Protein AF-A0A645BT20-F1 (afdb_monomer)

Secondary structure (DSSP, 8-state):
------PPPPP-EEEES------SSS-SS---S--S--------SPTT-EEEEEE--EETTEE-PPEEEEEEEEPPPPPPPP-TT-EEEES--GGGG-S-HHHHHHHHHHHHHHT--EEEEPTT-HHHHHHHHHTT-EEEEEEEPTT-GGGT-TTSPEEEBTTS-EEEEEE-HHHHHH-HHHHHHHHHHHHHHHTTS-TTS--EEEEE----SSS-TTSB---HHHHHHHHHHTT--TTS---HHHHHHHSHHHHHHHHHHHHHHHHHHHHHHHHHH-TT-EEEEEEE-S--TTS-HHHHTTS---HHHHHHSTTS-SEEEEE-TT--HHHHHHHHHHHHHH-SS-EEEE-B--TT-TTTS-TT-------HHHHHHHHHHHHHHT--EEEEBS-----HHHHHHHHHHHHHHHHTHHHHHTSEE-GGG---BS--TTEEEEEEEETTEEEEEEEE-SSS-EEEEETTEEEEE-TTEEEEEE-

Solvent-accessible surface area (backbone atoms only — not comparable to full-atom values): 26905 Å² total; per-residue (Å²): 138,82,83,82,80,78,78,80,81,76,73,46,36,47,34,79,64,78,85,84,83,87,81,89,86,86,82,88,89,73,92,60,87,75,87,78,90,87,81,87,70,78,63,91,69,57,61,72,43,77,44,70,52,73,50,62,58,70,60,90,91,49,70,54,72,80,44,76,41,51,31,36,30,40,69,68,62,70,70,29,71,87,46,93,82,46,47,34,26,24,42,35,55,70,69,55,67,56,95,45,69,68,61,33,53,44,52,52,48,50,35,35,23,19,34,38,43,33,34,25,38,55,101,86,32,70,64,57,39,54,52,25,63,73,68,75,34,47,65,26,36,59,42,78,28,83,45,37,24,85,81,52,43,90,82,60,58,35,17,16,36,65,89,66,49,75,40,70,77,32,29,36,56,50,45,48,80,70,36,69,66,52,41,51,41,46,47,52,40,51,52,60,56,54,68,56,50,66,91,92,52,76,46,38,34,40,35,49,80,75,64,81,64,104,39,43,41,51,53,41,46,59,33,69,64,34,46,53,53,45,33,61,73,70,68,53,60,87,86,57,84,80,50,51,65,49,37,63,72,77,37,40,65,61,47,27,54,46,44,27,51,49,45,38,52,47,38,22,50,52,37,52,51,43,29,76,76,39,77,72,43,42,33,29,35,56,40,47,59,77,70,50,78,86,57,59,68,68,59,61,53,30,46,54,59,52,50,66,58,42,56,71,35,84,66,20,56,62,28,42,34,26,49,35,32,69,43,54,61,55,57,35,55,50,43,44,40,54,36,42,71,68,47,86,47,52,39,26,44,25,36,37,59,44,80,85,44,86,77,64,45,54,95,90,56,73,70,38,57,57,48,44,55,45,46,19,49,50,51,33,42,35,34,65,39,55,32,36,30,40,34,34,29,68,43,47,77,79,37,34,56,48,42,42,19,40,19,50,11,48,44,59,36,56,78,47,39,63,38,40,75,72,28,46,81,48,49,88,81,60,72,74,44,62,75,52,92,42,44,50,73,43,28,26,38,42,97,93,39,37,39,42,37,39,39,25,58,32,94,55,68,37,56,35,35,44,94,93,51,70,48,78,32,50,44,46,31,68,48,79,44,77,105

Sequence (483 aa):
MEELKTQTPNARRYRIINPYDWRSAMMQGQPNYYTGLLLAVRSDAAPGTPGVFKFELQSGTARGETRTLPIAILPAPAPAPEIEGFEIGCFGLNNIQVCDEAARRELLKSYMDSGIRAGTLHENQGFAAKLAAAVDFNAQILVHGPDYPGAYTSKVPGITLADGREDRSHAALGLVLTDPQLRAEYKKYLHNKLNLLPADRTPVALIDIEFWGNGASSQSCFHPATVAEFRKFAHIPESEPLDSRIILSRYRKQWSDFRNDLTVRLHRMTRDLLRELRPDAELRAYDYTLALDGKAQSFVDNIPTDTLAYDRADGAIDAHLISYYNYEGTDFLDHIDADARTLTKPVYAVPYITEALPAVQMPSWSYKHPSAPEIRMEILGLAASGGKGFCFFTAIAYDGERLNAINQGVNAVAKYADFYLKGKRIDEQMKLTGMSPSMRYRLHEYNGRKLLTLFNTGKSAQTVSYPGGSIEVKPEDFVQVEL

Radius of gyration: 24.67 Å; Cα contacts (8 Å, |Δi|>4): 880; chains: 1; bounding box: 66×64×76 Å

pLDDT: mean 79.23, std 19.14, range [23.88, 98.56]

Nearest PDB structures (foldseek):
  7vkx-assembly1_A  TM=6.276E-01  e=6.415E-06  Ignavibacterium album JCM 16511
  1hl9-assembly1_B-3  TM=5.114E-01  e=1.587E-04  Thermotoga maritima MSB8
  1odu-assembly1_B-2  TM=5.023E-01  e=5.473E-04  Thermotoga maritima MSB8
  2wsp-assembly1_A  TM=5.123E-01  e=1.997E-03  Thermotoga maritima MSB8
  2aml-assembly1_B  TM=2.387E-01  e=1.446E+00  Listeria monocytogenes serotype 4b str. F2365

Mean predicted aligned error: 9.39 Å

Foldseek 3Di:
DDDDPDDDDAFWFKDFDDQDDDDPDDDDDDPDLDDDDQDRDGDPDDAQDKDKDWDWDDDPPDIHDIDITIMGTHDQAAAFDAFVLAAAEAEDPVSLVPPDPVSSLSVVVSCRRLRHQEYEDDPPVLVVLVSSVVVVRHYAYEDEFLQQCVQFHQPAWAKQAQVRDGDSRTGLLLCCLPPPVNLVSSLVSLLVRCVSHDLPDAYEYEYEDWPDDPAQLLRIRPDVSLVVQLCVQVVPDPPDDDGSVCCVPPVSPSSLVSLLVSLLSRLLSSQVSNCVNPVRYFYEYEAEFPPPPPPPVVVSSRTSGDVVCNQPDPRRGQEYAYEPFQDFFVRLLVRLLRCLVPGPHAYEYEYEADPNPPPSPPVPDRGDHYDLLGLLVSLLSNLLSQHRYYHYPPPPDDGPSNSNSSSNSSNVCVVPVCQSHVWDWDVVVWDKPQDDPSKDWIWTDDPNKIKIKIAGCAQAWTWMDTVPGIDIAGHSGMDIDID

Organism: NCBI:txid1076179

Structure (mmCIF, N/CA/C/O backbone):
data_AF-A0A645BT20-F1
#
_entry.id   AF-A0A645BT20-F1
#
loop_
_atom_site.group_PDB
_atom_site.id
_atom_site.type_symbol
_atom_site.label_atom_id
_atom_site.label_alt_id
_atom_site.label_comp_id
_atom_site.label_asym_id
_atom_site.label_entity_id
_atom_site.label_seq_id
_atom_site.pdbx_PDB_ins_code
_atom_site.Cartn_x
_atom_site.Cartn_y
_atom_site.Cartn_z
_atom_site.occupancy
_atom_site.B_iso_or_equiv
_atom_site.auth_seq_id
_atom_site.auth_comp_id
_atom_site.auth_asym_id
_atom_site.auth_atom_id
_atom_site.pdbx_PDB_model_num
ATOM 1 N N . MET A 1 1 ? -8.502 -40.393 39.176 1.00 35.53 1 MET A N 1
ATOM 2 C CA . MET A 1 1 ? -7.514 -39.597 38.425 1.00 35.53 1 MET A CA 1
ATOM 3 C C . MET A 1 1 ? -8.301 -38.646 37.553 1.00 35.53 1 MET A C 1
ATOM 5 O O . MET A 1 1 ? -8.839 -39.072 36.543 1.00 35.53 1 MET A O 1
ATOM 9 N N . GLU A 1 2 ? -8.480 -37.420 38.031 1.00 26.06 2 GLU A N 1
ATOM 10 C CA . GLU A 1 2 ? -9.062 -36.318 37.263 1.00 26.06 2 GLU A CA 1
ATOM 11 C C . GLU A 1 2 ? -7.955 -35.699 36.406 1.00 26.06 2 GLU A C 1
ATOM 13 O O . GLU A 1 2 ? -6.890 -35.354 36.921 1.00 26.06 2 GLU A O 1
ATOM 18 N N . GLU A 1 3 ? -8.190 -35.602 35.098 1.00 25.42 3 GLU A N 1
ATOM 19 C CA . GLU A 1 3 ? -7.315 -34.895 34.165 1.00 25.42 3 GLU A CA 1
ATOM 20 C C . GLU A 1 3 ? -7.335 -33.393 34.469 1.00 25.42 3 GLU A C 1
ATOM 22 O O . GLU A 1 3 ? -8.318 -32.688 34.229 1.00 25.42 3 GLU A O 1
ATOM 27 N N . LEU A 1 4 ? -6.210 -32.893 34.980 1.00 25.16 4 LEU A N 1
ATOM 28 C CA . LEU A 1 4 ? -5.901 -31.470 35.043 1.00 25.16 4 LEU A CA 1
ATOM 29 C C . LEU A 1 4 ? -5.796 -30.921 33.614 1.00 25.16 4 LEU A C 1
ATOM 31 O O . LEU A 1 4 ? -4.762 -31.041 32.958 1.00 25.16 4 LEU A O 1
ATOM 35 N N . LYS A 1 5 ? -6.874 -30.285 33.140 1.00 28.12 5 LYS A N 1
ATOM 36 C CA . LYS A 1 5 ? -6.838 -29.380 31.986 1.00 28.12 5 LYS A CA 1
ATOM 37 C C . LYS A 1 5 ? -5.874 -28.237 32.301 1.00 28.12 5 LYS A C 1
ATOM 39 O O . LYS A 1 5 ? -6.207 -27.320 33.051 1.00 28.12 5 LYS A O 1
ATOM 44 N N . THR A 1 6 ? -4.676 -28.287 31.735 1.00 30.06 6 THR A N 1
ATOM 45 C CA . THR A 1 6 ? -3.721 -27.182 31.764 1.00 30.06 6 THR A CA 1
ATOM 46 C C . THR A 1 6 ? -4.283 -26.024 30.940 1.00 30.06 6 THR A C 1
ATOM 48 O O . THR A 1 6 ? -4.312 -26.056 29.712 1.00 30.06 6 THR A O 1
ATOM 51 N N . GLN A 1 7 ? -4.771 -24.985 31.623 1.00 29.64 7 GLN A N 1
ATOM 52 C CA . GLN A 1 7 ? -5.048 -23.699 30.989 1.00 29.64 7 GLN A CA 1
ATOM 53 C C . GLN A 1 7 ? -3.732 -23.129 30.455 1.00 29.64 7 GLN A C 1
ATOM 55 O O . GLN A 1 7 ? -2.786 -22.897 31.207 1.00 29.64 7 GLN A O 1
ATOM 60 N N . THR A 1 8 ? -3.661 -22.927 29.143 1.00 29.30 8 THR A N 1
ATOM 61 C CA . THR A 1 8 ? -2.512 -22.309 28.481 1.00 29.30 8 THR A CA 1
ATOM 62 C C . THR A 1 8 ? -2.455 -20.819 28.862 1.00 29.30 8 THR A C 1
ATOM 64 O O . THR A 1 8 ? -3.451 -20.121 28.666 1.00 29.30 8 THR A O 1
ATOM 67 N N . PRO A 1 9 ? -1.348 -20.288 29.418 1.00 31.20 9 PRO A N 1
ATOM 68 C CA . PRO A 1 9 ? -1.284 -18.881 29.812 1.00 31.20 9 PRO A CA 1
ATOM 69 C C . PRO A 1 9 ? -1.104 -17.972 28.584 1.00 31.20 9 PRO A C 1
ATOM 71 O O . PRO A 1 9 ? -0.200 -18.190 27.785 1.00 31.20 9 PRO A O 1
ATOM 74 N N . ASN A 1 10 ? -1.926 -16.929 28.449 1.00 32.09 10 ASN A N 1
ATOM 75 C CA . ASN A 1 10 ? -1.892 -15.981 27.325 1.00 32.09 10 ASN A CA 1
ATOM 76 C C . ASN A 1 10 ? -0.586 -15.158 27.261 1.00 32.09 10 ASN A C 1
ATOM 78 O O . ASN A 1 10 ? -0.151 -14.610 28.277 1.00 32.09 10 ASN A O 1
ATOM 82 N N . ALA A 1 11 ? -0.022 -14.979 26.061 1.00 30.00 11 ALA A N 1
ATOM 83 C CA . ALA A 1 11 ? 1.003 -13.968 25.774 1.00 30.00 11 ALA A CA 1
ATOM 84 C C . ALA A 1 11 ? 0.486 -12.547 26.066 1.00 30.00 11 ALA A C 1
ATOM 86 O O . ALA A 1 11 ? -0.670 -12.232 25.774 1.00 30.00 11 ALA A O 1
ATOM 87 N N . ARG A 1 12 ? 1.338 -11.669 26.612 1.00 33.94 12 ARG A N 1
ATOM 88 C CA . ARG A 1 12 ? 1.002 -10.263 26.919 1.00 33.94 12 ARG A CA 1
ATOM 89 C C . ARG A 1 12 ? 1.917 -9.305 26.162 1.00 33.94 12 ARG A C 1
ATOM 91 O O . ARG A 1 12 ? 3.040 -9.656 25.818 1.00 33.94 12 ARG A O 1
ATOM 98 N N . ARG A 1 13 ? 1.424 -8.093 25.896 1.00 38.41 13 ARG A N 1
ATOM 99 C CA . ARG A 1 13 ? 2.104 -7.071 25.082 1.00 38.41 13 ARG A CA 1
ATOM 100 C C . ARG A 1 13 ? 2.602 -5.929 25.958 1.00 38.41 13 ARG A C 1
ATOM 102 O O . ARG A 1 13 ? 1.948 -5.563 26.934 1.00 38.41 13 ARG A O 1
ATOM 109 N N . TYR A 1 14 ? 3.733 -5.347 25.582 1.00 35.50 14 TYR A N 1
ATOM 110 C CA . TYR A 1 14 ? 4.400 -4.291 26.343 1.00 35.50 14 TYR A CA 1
ATOM 111 C C . TYR A 1 14 ? 4.317 -2.970 25.590 1.00 35.50 14 TYR A C 1
ATOM 113 O O . TYR A 1 14 ? 4.411 -2.949 24.363 1.00 35.50 14 TYR A O 1
ATOM 121 N N . ARG A 1 15 ? 4.169 -1.873 26.332 1.00 35.09 15 ARG A N 1
ATOM 122 C CA . ARG A 1 15 ? 4.426 -0.508 25.860 1.00 35.09 15 ARG A CA 1
ATOM 123 C C . ARG A 1 15 ? 5.800 -0.074 26.363 1.00 35.09 15 ARG A C 1
ATOM 125 O O . ARG A 1 15 ? 6.046 -0.156 27.569 1.00 35.09 15 ARG A O 1
ATOM 132 N N . ILE A 1 16 ? 6.672 0.381 25.463 1.00 39.53 16 ILE A N 1
ATOM 133 C CA . ILE A 1 16 ? 7.954 0.996 25.829 1.00 39.53 16 ILE A CA 1
ATOM 134 C C . ILE A 1 16 ? 7.687 2.477 26.063 1.00 39.53 16 ILE A C 1
ATOM 136 O O . ILE A 1 16 ? 7.296 3.195 25.148 1.00 39.53 16 ILE A O 1
ATOM 140 N N . ILE A 1 17 ? 7.872 2.934 27.295 1.00 32.06 17 ILE A N 1
ATOM 141 C CA . ILE A 1 17 ? 7.726 4.346 27.630 1.00 32.06 17 ILE A CA 1
ATOM 142 C C . ILE A 1 17 ? 9.134 4.941 27.520 1.00 32.06 17 ILE A C 1
ATOM 144 O O . ILE A 1 17 ? 9.952 4.694 28.399 1.00 32.06 17 ILE A O 1
ATOM 148 N N . ASN A 1 18 ? 9.401 5.703 26.446 1.00 28.48 18 ASN A N 1
ATOM 149 C CA . ASN A 1 18 ? 10.644 6.456 26.168 1.00 28.48 18 ASN A CA 1
ATOM 150 C C . ASN A 1 18 ? 11.765 5.689 25.397 1.00 28.48 18 ASN A C 1
ATOM 152 O O . ASN A 1 18 ? 12.646 5.098 26.020 1.00 28.48 18 ASN A O 1
ATOM 156 N N . PRO A 1 19 ? 11.779 5.703 24.044 1.00 32.41 19 PRO A N 1
ATOM 157 C CA . PRO A 1 19 ? 12.729 4.941 23.217 1.00 32.41 19 PRO A CA 1
ATOM 158 C C . PRO A 1 19 ? 14.083 5.637 22.947 1.00 32.41 19 PRO A C 1
ATOM 160 O O . PRO A 1 19 ? 14.831 5.187 22.076 1.00 32.41 19 PRO A O 1
ATOM 163 N N . TYR A 1 20 ? 14.422 6.734 23.635 1.00 23.88 20 TYR A N 1
ATOM 164 C CA . TYR A 1 20 ? 15.639 7.485 23.315 1.00 23.88 20 TYR A CA 1
ATOM 165 C C . TYR A 1 20 ? 16.939 6.695 23.587 1.00 23.88 20 TYR A C 1
ATOM 167 O O . TYR A 1 20 ? 17.203 6.223 24.690 1.00 23.88 20 TYR A O 1
ATOM 175 N N . ASP A 1 21 ? 17.766 6.664 22.537 1.00 30.03 21 ASP A N 1
ATOM 176 C CA . ASP A 1 21 ? 19.231 6.548 22.531 1.00 30.03 21 ASP A CA 1
ATOM 177 C C . ASP A 1 21 ? 19.885 5.155 22.662 1.00 30.03 21 ASP A C 1
ATOM 179 O O . ASP A 1 21 ? 20.651 4.845 23.576 1.00 30.03 21 ASP A O 1
ATOM 183 N N . TRP A 1 22 ? 19.649 4.304 21.660 1.00 30.95 22 TRP A N 1
ATOM 184 C CA . TRP A 1 22 ? 20.473 3.120 21.397 1.00 30.95 22 TRP A CA 1
ATOM 185 C C . TRP A 1 22 ? 21.178 3.265 20.055 1.00 30.95 22 TRP A C 1
ATOM 187 O O . TRP A 1 22 ? 20.619 2.860 19.032 1.00 30.95 22 TRP A O 1
ATOM 197 N N . ARG A 1 23 ? 22.382 3.859 20.012 1.00 33.03 23 ARG A N 1
ATOM 198 C CA . ARG A 1 23 ? 23.143 3.849 18.750 1.00 33.03 23 ARG A CA 1
ATOM 199 C C . ARG A 1 23 ? 24.652 4.050 18.748 1.00 33.03 23 ARG A C 1
ATOM 201 O O . ARG A 1 23 ? 25.230 4.161 17.671 1.00 33.03 23 ARG A O 1
ATOM 208 N N . SER A 1 24 ? 25.337 4.010 19.876 1.00 24.75 24 SER A N 1
ATOM 209 C CA . SER A 1 24 ? 26.800 3.991 19.855 1.00 24.75 24 SER A CA 1
ATOM 210 C C . SER A 1 24 ? 27.319 2.566 20.057 1.00 24.75 24 SER A C 1
ATOM 212 O O . SER A 1 24 ? 27.159 1.984 21.123 1.00 24.75 24 SER A O 1
ATOM 214 N N . ALA A 1 25 ? 27.976 2.039 19.017 1.00 25.47 25 ALA A N 1
ATOM 215 C CA . ALA A 1 25 ? 28.970 0.955 19.066 1.00 25.47 25 ALA A CA 1
ATOM 216 C C . ALA A 1 25 ? 28.598 -0.476 18.623 1.00 25.47 25 ALA A C 1
ATOM 218 O O . ALA A 1 25 ? 29.260 -1.412 19.064 1.00 25.47 25 ALA A O 1
ATOM 219 N N . MET A 1 26 ? 27.680 -0.687 17.670 1.00 26.20 26 MET A N 1
ATOM 220 C CA . MET A 1 26 ? 27.704 -1.945 16.899 1.00 26.20 26 MET A CA 1
ATOM 221 C C . MET A 1 26 ? 27.645 -1.713 15.384 1.00 26.20 26 MET A C 1
ATOM 223 O O . MET A 1 26 ? 26.579 -1.600 14.796 1.00 26.20 26 MET A O 1
ATOM 227 N N . MET A 1 27 ? 28.844 -1.756 14.792 1.00 29.33 27 MET A N 1
ATOM 228 C CA . MET A 1 27 ? 29.168 -2.129 13.405 1.00 29.33 27 MET A CA 1
ATOM 229 C C . MET A 1 27 ? 29.310 -1.006 12.363 1.00 29.33 27 MET A C 1
ATOM 231 O O . MET A 1 27 ? 28.349 -0.421 11.876 1.00 29.33 27 MET A O 1
ATOM 235 N N . GLN A 1 28 ? 30.562 -0.786 11.948 1.00 24.89 28 GLN A N 1
ATOM 236 C CA . GLN A 1 28 ? 30.917 -0.241 10.637 1.00 24.89 28 GLN A CA 1
ATOM 237 C C . GLN A 1 28 ? 30.846 -1.383 9.607 1.00 24.89 28 GLN A C 1
ATOM 239 O O . GLN A 1 28 ? 31.463 -2.421 9.839 1.00 24.89 28 GLN A O 1
ATOM 244 N N . GLY A 1 29 ? 30.152 -1.209 8.472 1.00 30.20 29 GLY A N 1
ATOM 245 C CA . GLY A 1 29 ? 30.448 -2.031 7.283 1.00 30.20 29 GLY A CA 1
ATOM 246 C C . GLY A 1 29 ? 29.336 -2.362 6.281 1.00 30.20 29 GLY A C 1
ATOM 247 O O . GLY A 1 29 ? 29.675 -2.708 5.155 1.00 30.20 29 GLY A O 1
ATOM 248 N N . GLN A 1 30 ? 28.046 -2.251 6.612 1.00 26.97 30 GLN A N 1
ATOM 249 C CA . GLN A 1 30 ? 26.929 -2.435 5.663 1.00 26.97 30 GLN A CA 1
ATOM 250 C C . GLN A 1 30 ? 25.682 -1.712 6.210 1.00 26.97 30 GLN A C 1
ATOM 252 O O . GLN A 1 30 ? 25.373 -1.906 7.388 1.00 26.97 30 GLN A O 1
ATOM 257 N N . PRO A 1 31 ? 24.923 -0.936 5.414 1.00 33.22 31 PRO A N 1
ATOM 258 C CA . PRO A 1 31 ? 23.613 -0.440 5.818 1.00 33.22 31 PRO A CA 1
ATOM 259 C C . PRO A 1 31 ? 22.593 -1.576 5.667 1.00 33.22 31 PRO A C 1
ATOM 261 O O . PRO A 1 31 ? 21.729 -1.548 4.798 1.00 33.22 31 PRO A O 1
ATOM 264 N N . ASN A 1 32 ? 22.702 -2.619 6.488 1.00 34.06 32 ASN A N 1
ATOM 265 C CA . ASN A 1 32 ? 21.563 -3.509 6.663 1.00 34.06 32 ASN A CA 1
ATOM 266 C C . ASN A 1 32 ? 20.505 -2.707 7.422 1.00 34.06 32 ASN A C 1
ATOM 268 O O . ASN A 1 32 ? 20.799 -2.170 8.487 1.00 34.06 32 ASN A O 1
ATOM 272 N N . TYR A 1 33 ? 19.279 -2.659 6.897 1.00 38.41 33 TYR A N 1
ATOM 273 C CA . TYR A 1 33 ? 18.118 -1.982 7.494 1.00 38.41 33 TYR A CA 1
ATOM 274 C C . TYR A 1 33 ? 17.834 -2.385 8.961 1.00 38.41 33 TYR A C 1
ATOM 276 O O . TYR A 1 33 ? 16.987 -1.781 9.614 1.00 38.41 33 TYR A O 1
ATOM 284 N N . TYR A 1 34 ? 18.538 -3.391 9.496 1.00 49.47 34 TYR A N 1
ATOM 285 C CA . TYR A 1 34 ? 18.255 -4.054 10.761 1.00 49.47 34 TYR A CA 1
ATOM 286 C C . TYR A 1 34 ? 19.540 -4.338 11.553 1.00 49.47 34 TYR A C 1
ATOM 288 O O . TYR A 1 34 ? 20.160 -5.392 11.417 1.00 49.47 34 TYR A O 1
ATOM 296 N N . THR A 1 35 ? 19.925 -3.409 12.426 1.00 42.28 35 THR A N 1
ATOM 297 C CA . THR A 1 35 ? 20.970 -3.615 13.443 1.00 42.28 35 THR A CA 1
ATOM 298 C C . THR A 1 35 ? 20.415 -3.242 14.819 1.00 42.28 35 THR A C 1
ATOM 300 O O . THR A 1 35 ? 20.632 -2.137 15.312 1.00 42.28 35 THR A O 1
ATOM 303 N N . GLY A 1 36 ? 19.638 -4.145 15.424 1.00 49.59 36 GLY A N 1
ATOM 304 C CA . GLY A 1 36 ? 19.047 -3.962 16.753 1.00 49.59 36 GLY A CA 1
ATOM 305 C C . GLY A 1 36 ? 18.632 -5.290 17.393 1.00 49.59 36 GLY A C 1
ATOM 306 O O . GLY A 1 36 ? 18.415 -6.278 16.695 1.00 49.59 36 GLY A O 1
ATOM 307 N N . LEU A 1 37 ? 18.539 -5.318 18.726 1.00 51.75 37 LEU A N 1
ATOM 308 C CA . LEU A 1 37 ? 18.038 -6.465 19.487 1.00 51.75 37 LEU A CA 1
ATOM 309 C C . LEU A 1 37 ? 16.516 -6.348 19.634 1.00 51.75 37 LEU A C 1
ATOM 311 O O . LEU A 1 37 ? 16.029 -5.415 20.268 1.00 51.75 37 LEU A O 1
ATOM 315 N N . LEU A 1 38 ? 15.770 -7.303 19.077 1.00 53.03 38 LEU A N 1
ATOM 316 C CA . LEU A 1 38 ? 14.331 -7.426 19.307 1.00 53.03 38 LEU A CA 1
ATOM 317 C C . LEU A 1 38 ? 14.079 -8.405 20.456 1.00 53.03 38 LEU A C 1
ATOM 319 O O . LEU A 1 38 ? 14.521 -9.552 20.407 1.00 53.03 38 LEU A O 1
ATOM 323 N N . LEU A 1 39 ? 13.338 -7.960 21.470 1.00 54.66 39 LEU A N 1
ATOM 324 C CA . LEU A 1 39 ? 12.964 -8.778 22.619 1.00 54.66 39 LEU A CA 1
ATOM 325 C C . LEU A 1 39 ? 11.447 -8.964 22.662 1.00 54.66 39 LEU A C 1
ATOM 327 O O . LEU A 1 39 ? 10.699 -7.991 22.723 1.00 54.66 39 LEU A O 1
ATOM 331 N N . ALA A 1 40 ? 11.007 -10.221 22.682 1.00 55.84 40 ALA A N 1
ATOM 332 C CA . ALA A 1 40 ? 9.663 -10.593 23.100 1.00 55.84 40 ALA A CA 1
ATOM 333 C C . ALA A 1 40 ? 9.749 -11.059 24.556 1.00 55.84 40 ALA A C 1
ATOM 335 O O . ALA A 1 40 ? 10.398 -12.060 24.857 1.00 55.84 40 ALA A O 1
ATOM 336 N N . VAL A 1 41 ? 9.145 -10.304 25.469 1.00 60.34 41 VAL A N 1
ATOM 337 C CA . VAL A 1 41 ? 9.098 -10.662 26.892 1.00 60.34 41 VAL A CA 1
ATOM 338 C C . VAL A 1 41 ? 7.751 -11.334 27.160 1.00 60.34 41 VAL A C 1
ATOM 340 O O . VAL A 1 41 ? 6.775 -11.056 26.473 1.00 60.34 41 VAL A O 1
ATOM 343 N N . ARG A 1 42 ? 7.681 -12.248 28.126 1.00 59.34 42 ARG A N 1
ATOM 344 C CA . ARG A 1 42 ? 6.418 -12.769 28.667 1.00 59.34 42 ARG A CA 1
ATOM 345 C C . ARG A 1 42 ? 6.340 -12.381 30.136 1.00 59.34 42 ARG A C 1
ATOM 347 O O . ARG A 1 42 ? 7.356 -12.387 30.827 1.00 59.34 42 ARG A O 1
ATOM 354 N N . SER A 1 43 ? 5.161 -11.990 30.611 1.00 63.72 43 SER A N 1
ATOM 355 C CA . SER A 1 43 ? 4.967 -11.589 32.003 1.00 63.72 43 SER A CA 1
ATOM 356 C C . SER A 1 43 ? 3.635 -12.088 32.515 1.00 63.72 43 SER A C 1
ATOM 358 O O . SER A 1 43 ? 2.604 -11.932 31.860 1.00 63.72 43 SER A O 1
ATOM 360 N N . ASP A 1 44 ? 3.672 -12.621 33.730 1.00 66.94 44 ASP A N 1
ATOM 361 C CA . ASP A 1 44 ? 2.488 -13.054 34.462 1.00 66.94 44 ASP A CA 1
ATOM 362 C C . ASP A 1 44 ? 1.806 -11.884 35.199 1.00 66.94 44 ASP A C 1
ATOM 364 O O . ASP A 1 44 ? 0.662 -12.002 35.647 1.00 66.94 44 ASP A O 1
ATOM 368 N N . ALA A 1 45 ? 2.456 -10.714 35.277 1.00 67.38 45 ALA A N 1
ATOM 369 C CA . ALA A 1 45 ? 1.953 -9.548 36.002 1.00 67.38 45 ALA A CA 1
ATOM 370 C C . ALA A 1 45 ? 0.736 -8.916 35.314 1.00 67.38 45 ALA A C 1
ATOM 372 O O . ALA A 1 45 ? 0.710 -8.770 34.090 1.00 67.38 45 ALA A O 1
ATOM 373 N N . ALA A 1 46 ? -0.286 -8.571 36.104 1.00 74.31 46 ALA A N 1
ATOM 374 C CA . ALA A 1 46 ? -1.596 -8.125 35.626 1.00 74.31 46 ALA A CA 1
ATOM 375 C C . ALA A 1 46 ? -1.510 -6.938 34.635 1.00 74.31 46 ALA A C 1
ATOM 377 O O . ALA A 1 46 ? -0.618 -6.095 34.772 1.00 74.31 46 ALA A O 1
ATOM 378 N N . PRO A 1 47 ? -2.429 -6.820 33.658 1.00 69.69 47 PRO A N 1
ATOM 379 C CA . PRO A 1 47 ? -2.525 -5.629 32.815 1.00 69.69 47 PRO A CA 1
ATOM 380 C C . PRO A 1 47 ? -2.580 -4.331 33.631 1.00 69.69 47 PRO A C 1
ATOM 382 O O . PRO A 1 47 ? -3.202 -4.281 34.688 1.00 69.69 47 PRO A O 1
ATOM 385 N N . GLY A 1 48 ? -1.920 -3.284 33.142 1.00 69.62 48 GLY A N 1
ATOM 386 C CA . GLY A 1 48 ? -1.762 -2.003 33.830 1.00 69.62 48 GLY A CA 1
ATOM 387 C C . GLY A 1 48 ? -0.670 -1.990 34.905 1.00 69.62 48 GLY A C 1
ATOM 388 O O . GLY A 1 48 ? -0.363 -0.918 35.419 1.00 69.62 48 GLY A O 1
ATOM 389 N N . THR A 1 49 ? -0.048 -3.134 35.225 1.00 74.94 49 THR A N 1
ATOM 390 C CA . THR A 1 49 ? 1.058 -3.181 36.193 1.00 74.94 49 THR A CA 1
ATOM 391 C C . THR A 1 49 ? 2.284 -2.469 35.609 1.00 74.94 49 THR A C 1
ATOM 393 O O . THR A 1 49 ? 2.788 -2.903 34.564 1.00 74.94 49 THR A O 1
ATOM 396 N N . PRO A 1 50 ? 2.784 -1.392 36.247 1.00 77.25 50 PRO A N 1
ATOM 397 C CA . PRO A 1 50 ? 4.046 -0.791 35.851 1.00 77.25 50 PRO A CA 1
ATOM 398 C C . PRO A 1 50 ? 5.187 -1.755 36.180 1.00 77.25 50 PRO A C 1
ATOM 400 O O . PRO A 1 50 ? 5.208 -2.395 37.231 1.00 77.25 50 PRO A O 1
ATOM 403 N N . GLY A 1 51 ? 6.148 -1.857 35.275 1.00 74.31 51 GLY A N 1
ATOM 404 C CA . GLY A 1 51 ? 7.325 -2.695 35.430 1.00 74.31 51 GLY A CA 1
ATOM 405 C C . GLY A 1 51 ? 8.577 -1.982 34.953 1.00 74.31 51 GLY A C 1
ATOM 406 O O . GLY A 1 51 ? 8.529 -0.907 34.357 1.00 74.31 51 GLY A O 1
ATOM 407 N N . VAL A 1 52 ? 9.719 -2.607 35.212 1.00 78.69 52 VAL A N 1
ATOM 408 C CA . VAL A 1 52 ? 11.014 -2.131 34.735 1.00 78.69 52 VAL A CA 1
ATOM 409 C C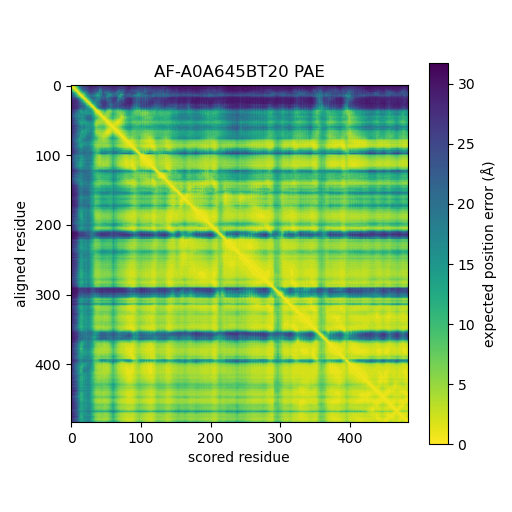 . VAL A 1 52 ? 11.774 -3.315 34.162 1.00 78.69 52 VAL A C 1
ATOM 411 O O . VAL A 1 52 ? 12.051 -4.281 34.872 1.00 78.69 52 VAL A O 1
ATOM 414 N N . PHE A 1 53 ? 12.124 -3.239 32.884 1.00 74.69 53 PHE A N 1
ATOM 415 C CA . PHE A 1 53 ? 13.055 -4.168 32.266 1.00 74.69 53 PHE A CA 1
ATOM 416 C C . PHE A 1 53 ? 14.480 -3.734 32.612 1.00 74.69 53 PHE A C 1
ATOM 418 O O . PHE A 1 53 ? 14.882 -2.615 32.294 1.00 74.69 53 PHE A O 1
ATOM 425 N N . LYS A 1 54 ? 15.231 -4.593 33.304 1.00 79.62 54 LYS A N 1
ATOM 426 C CA . LYS A 1 54 ? 16.633 -4.350 33.662 1.00 79.62 54 LYS A CA 1
ATOM 427 C C . LYS A 1 54 ? 17.531 -5.209 32.788 1.00 79.62 54 LYS A C 1
ATOM 429 O O . LYS A 1 54 ? 17.266 -6.400 32.647 1.00 79.62 54 LYS A O 1
ATOM 434 N N . PHE A 1 55 ? 18.581 -4.628 32.228 1.00 77.50 55 PHE A N 1
ATOM 435 C CA . PHE A 1 55 ? 19.514 -5.360 31.376 1.00 77.50 55 PHE A CA 1
ATOM 436 C C . PHE A 1 55 ? 20.933 -4.804 31.480 1.00 77.50 55 PHE A C 1
ATOM 438 O O . PHE A 1 55 ? 21.138 -3.642 31.820 1.00 77.50 55 PHE A O 1
ATOM 445 N N . GLU A 1 56 ? 21.906 -5.645 31.152 1.00 79.69 56 GLU A N 1
ATOM 446 C CA . GLU A 1 56 ? 23.334 -5.329 31.106 1.00 79.69 56 GLU A CA 1
ATOM 447 C C . GLU A 1 56 ? 23.901 -5.870 29.792 1.00 79.69 56 GLU A C 1
ATOM 449 O O . GLU A 1 56 ? 23.501 -6.944 29.337 1.00 79.69 56 GLU A O 1
ATOM 454 N N . LEU A 1 57 ? 24.836 -5.145 29.176 1.00 75.75 57 LEU A N 1
ATOM 455 C CA . LEU A 1 57 ? 25.610 -5.675 28.052 1.00 75.75 57 LEU A CA 1
ATOM 456 C C . LEU A 1 57 ? 26.844 -6.390 28.602 1.00 75.75 57 LEU A C 1
ATOM 458 O O . LEU A 1 57 ? 27.591 -5.810 29.388 1.00 75.75 57 LEU A O 1
ATOM 462 N N . GLN A 1 58 ? 27.076 -7.633 28.185 1.00 71.69 58 GLN A N 1
ATOM 463 C CA . GLN A 1 58 ? 28.236 -8.417 28.608 1.00 71.69 58 GLN A CA 1
ATOM 464 C C . GLN A 1 58 ? 29.079 -8.821 27.391 1.00 71.69 58 GLN A C 1
ATOM 466 O O . GLN A 1 58 ? 28.544 -9.321 26.404 1.00 71.69 58 GLN A O 1
ATOM 471 N N . SER A 1 59 ? 30.400 -8.631 27.478 1.00 72.88 59 SER A N 1
ATOM 472 C CA . SER A 1 59 ? 31.378 -9.093 26.485 1.00 72.88 59 SER A CA 1
ATOM 473 C C . SER A 1 59 ? 32.486 -9.878 27.189 1.00 72.88 59 SER A C 1
ATOM 475 O O . SER A 1 59 ? 33.283 -9.320 27.946 1.00 72.88 59 SER A O 1
ATOM 477 N N . GLY A 1 60 ? 32.504 -11.200 27.001 1.00 82.69 60 GLY A N 1
ATOM 478 C CA . GLY A 1 60 ? 33.371 -12.098 27.768 1.00 82.69 60 GLY A CA 1
ATOM 479 C C . GLY A 1 60 ? 33.080 -12.014 29.271 1.00 82.69 60 GLY A C 1
ATOM 480 O O . GLY A 1 60 ? 31.954 -12.253 29.709 1.00 82.69 60 GLY A O 1
ATOM 481 N N . THR A 1 61 ? 34.095 -11.671 30.065 1.00 86.00 61 THR A N 1
ATOM 482 C CA . THR A 1 61 ? 33.975 -11.463 31.520 1.00 86.00 61 THR A CA 1
ATOM 483 C C . THR A 1 61 ? 33.628 -10.025 31.907 1.00 86.00 61 THR A C 1
ATOM 485 O O . THR A 1 61 ? 33.279 -9.779 33.060 1.00 86.00 61 THR A O 1
ATOM 488 N N . ALA A 1 62 ? 33.699 -9.072 30.973 1.00 78.81 62 ALA A N 1
ATOM 489 C CA . ALA A 1 62 ? 33.373 -7.678 31.237 1.00 78.81 62 ALA A CA 1
ATOM 490 C C . ALA A 1 62 ? 31.855 -7.466 31.187 1.00 78.81 62 ALA A C 1
ATOM 492 O O . ALA A 1 62 ? 31.201 -7.822 30.202 1.00 78.81 62 ALA A O 1
ATOM 493 N N . ARG A 1 63 ? 31.301 -6.860 32.241 1.00 85.38 63 ARG A N 1
ATOM 494 C CA . ARG A 1 63 ? 29.901 -6.426 32.312 1.00 85.38 63 ARG A CA 1
ATOM 495 C C . ARG A 1 63 ? 29.823 -4.908 32.248 1.00 85.38 63 ARG A C 1
ATOM 497 O O . ARG A 1 63 ? 30.601 -4.220 32.906 1.00 85.38 63 ARG A O 1
ATOM 504 N N . GLY A 1 64 ? 28.903 -4.410 31.432 1.00 79.69 64 GLY A N 1
ATOM 505 C CA . GLY A 1 64 ? 28.539 -3.002 31.379 1.00 79.69 64 GLY A CA 1
ATOM 506 C C . GLY A 1 64 ? 27.596 -2.603 32.514 1.00 79.69 64 GLY A C 1
ATOM 507 O O . GLY A 1 64 ? 27.216 -3.413 33.354 1.00 79.69 64 GLY A O 1
ATOM 508 N N . GLU A 1 65 ? 27.209 -1.333 32.510 1.00 86.62 65 GLU A N 1
ATOM 509 C CA . GLU A 1 65 ? 26.254 -0.766 33.462 1.00 86.62 65 GLU A CA 1
ATOM 510 C C . GLU A 1 65 ? 24.855 -1.390 33.324 1.00 86.62 65 GLU A C 1
ATOM 512 O O . GLU A 1 65 ? 24.371 -1.616 32.207 1.00 86.62 65 GLU A O 1
ATOM 517 N N . THR A 1 66 ? 24.185 -1.620 34.459 1.00 85.44 66 THR A N 1
ATOM 518 C CA . THR A 1 66 ? 22.769 -1.994 34.490 1.00 85.44 66 THR A CA 1
ATOM 519 C C . THR A 1 66 ? 21.913 -0.837 34.000 1.00 85.44 66 THR A C 1
ATOM 521 O O . THR A 1 66 ? 21.826 0.216 34.628 1.00 85.44 66 THR A O 1
ATOM 524 N N . ARG A 1 67 ? 21.200 -1.059 32.904 1.00 78.06 67 ARG A N 1
ATOM 525 C CA . ARG A 1 67 ? 20.220 -0.126 32.358 1.00 78.06 67 ARG A CA 1
ATOM 526 C C . ARG A 1 67 ? 18.813 -0.561 32.730 1.00 78.06 67 ARG A C 1
ATOM 528 O O . ARG A 1 67 ? 18.541 -1.745 32.934 1.00 78.06 67 ARG A O 1
ATOM 535 N N . THR A 1 68 ? 17.910 0.409 32.818 1.00 76.62 68 THR A N 1
ATOM 536 C CA . THR A 1 68 ? 16.501 0.184 33.151 1.00 76.62 68 THR A CA 1
ATOM 537 C C . THR A 1 68 ? 15.596 0.809 32.095 1.00 76.62 68 THR A C 1
ATOM 539 O O . THR A 1 68 ? 15.884 1.892 31.597 1.00 76.62 68 THR A O 1
ATOM 542 N N . LEU A 1 69 ? 14.511 0.119 31.748 1.00 71.50 69 LEU A N 1
ATOM 543 C CA . LEU A 1 69 ? 13.485 0.593 30.822 1.00 71.50 69 LEU A CA 1
ATOM 544 C C . LEU A 1 69 ? 12.112 0.437 31.477 1.00 71.50 69 LEU A C 1
ATOM 546 O O . LEU A 1 69 ? 11.726 -0.695 31.786 1.00 71.50 69 LEU A O 1
ATOM 550 N N . PRO A 1 70 ? 11.368 1.528 31.711 1.00 73.56 70 PRO A N 1
ATOM 551 C CA . PRO A 1 70 ? 10.012 1.422 32.216 1.00 73.56 70 PRO A CA 1
ATOM 552 C C . PRO A 1 70 ? 9.118 0.782 31.150 1.00 73.56 70 PRO A C 1
ATOM 554 O O . PRO A 1 70 ? 9.128 1.156 29.976 1.00 73.56 70 PRO A O 1
ATOM 557 N N . ILE A 1 71 ? 8.334 -0.198 31.581 1.00 73.00 71 ILE A N 1
ATOM 558 C CA . ILE A 1 71 ? 7.384 -0.922 30.744 1.00 73.00 71 ILE A CA 1
ATOM 559 C C . ILE A 1 71 ? 6.006 -0.882 31.392 1.00 73.00 71 ILE A C 1
ATOM 561 O O . ILE A 1 71 ? 5.874 -0.954 32.614 1.00 73.00 71 ILE A O 1
ATOM 565 N N . ALA A 1 72 ? 4.969 -0.806 30.568 1.00 70.50 72 ALA A N 1
ATOM 566 C CA . ALA A 1 72 ? 3.602 -1.057 31.001 1.00 70.50 72 ALA A CA 1
ATOM 567 C C . ALA A 1 72 ? 3.074 -2.295 30.280 1.00 70.50 72 ALA A C 1
ATOM 569 O O . ALA A 1 72 ? 3.183 -2.404 29.055 1.00 70.50 72 ALA A O 1
ATOM 570 N N . ILE A 1 73 ? 2.511 -3.230 31.044 1.00 69.12 73 ILE A N 1
ATOM 571 C CA . ILE A 1 73 ? 1.844 -4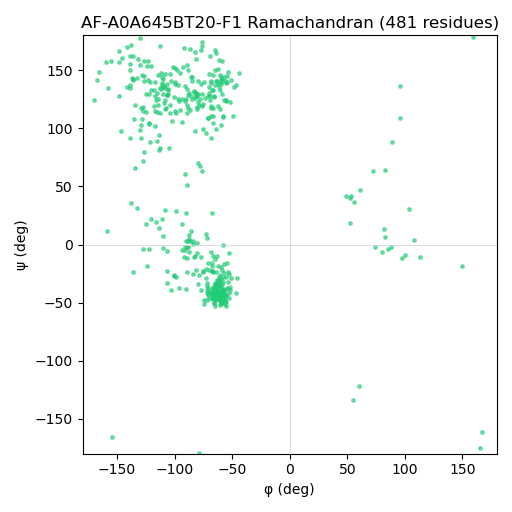.404 30.481 1.00 69.12 73 ILE A CA 1
ATOM 572 C C . ILE A 1 73 ? 0.452 -3.967 30.059 1.00 69.12 73 ILE A C 1
ATOM 574 O O . ILE A 1 73 ? -0.355 -3.568 30.896 1.00 69.12 73 ILE A O 1
ATOM 578 N N . LEU A 1 74 ? 0.160 -4.027 28.767 1.00 71.62 74 LEU A N 1
ATOM 579 C CA . LEU A 1 74 ? -1.163 -3.687 28.263 1.00 71.62 74 LEU A CA 1
ATOM 580 C C . LEU A 1 74 ? -2.069 -4.923 28.281 1.00 71.62 74 LEU A C 1
ATOM 582 O O . LEU A 1 74 ? -1.578 -6.050 28.141 1.00 71.62 74 LEU A O 1
ATOM 586 N N . PRO A 1 75 ? -3.392 -4.745 28.460 1.00 70.12 75 PRO A N 1
ATOM 587 C CA . PRO A 1 75 ? -4.322 -5.843 28.253 1.00 70.12 75 PRO A CA 1
ATOM 588 C C . PRO A 1 75 ? -4.185 -6.346 26.814 1.00 70.12 75 PRO A C 1
ATOM 590 O O . PRO A 1 75 ? -3.978 -5.555 25.889 1.00 70.12 75 PRO A O 1
ATOM 593 N N . ALA A 1 76 ? -4.293 -7.662 26.634 1.00 70.38 76 ALA A N 1
ATOM 594 C CA . ALA A 1 76 ? -4.448 -8.221 25.301 1.00 70.38 76 ALA A CA 1
ATOM 595 C C . ALA A 1 76 ? -5.759 -7.681 24.702 1.00 70.38 76 ALA A C 1
ATOM 597 O O . ALA A 1 76 ? -6.766 -7.646 25.419 1.00 70.38 76 ALA A O 1
ATOM 598 N N . PRO A 1 77 ? -5.775 -7.244 23.433 1.00 71.50 77 PRO A N 1
ATOM 599 C CA . PRO A 1 77 ? -7.019 -6.840 22.806 1.00 71.50 77 PRO A CA 1
ATOM 600 C C . PRO A 1 77 ? -7.945 -8.047 22.669 1.00 71.50 77 PRO A C 1
ATOM 602 O O . PRO A 1 77 ? -7.495 -9.183 22.498 1.00 71.50 77 PRO A O 1
ATOM 605 N N . ALA A 1 78 ? -9.249 -7.787 22.717 1.00 82.31 78 ALA A N 1
ATOM 606 C CA . ALA A 1 78 ? -10.227 -8.773 22.281 1.00 82.31 78 ALA A CA 1
ATOM 607 C C . ALA A 1 78 ? -9.993 -9.094 20.794 1.00 82.31 78 ALA A C 1
ATOM 609 O O . ALA A 1 78 ? -9.625 -8.181 20.056 1.00 82.31 78 ALA A O 1
ATOM 610 N N . PRO A 1 79 ? -10.217 -10.336 20.331 1.00 90.19 79 PRO A N 1
ATOM 611 C CA . PRO A 1 79 ? -10.011 -10.680 18.931 1.00 90.19 79 PRO A CA 1
ATOM 612 C C . PRO A 1 79 ? -10.805 -9.768 17.991 1.00 90.19 79 PRO A C 1
ATOM 614 O O . PRO A 1 79 ? -12.023 -9.643 18.125 1.00 90.19 79 PRO A O 1
ATOM 617 N N . ALA A 1 80 ? -10.114 -9.124 17.054 1.00 93.44 80 ALA A N 1
ATOM 618 C CA . ALA A 1 80 ? -10.740 -8.289 16.044 1.00 93.44 80 ALA A CA 1
ATOM 619 C C . ALA A 1 80 ? -11.559 -9.151 15.068 1.00 93.44 80 ALA A C 1
ATOM 621 O O . ALA A 1 80 ? -11.097 -10.233 14.668 1.00 93.44 80 ALA A O 1
ATOM 622 N N . PRO A 1 81 ? -12.741 -8.673 14.644 1.00 94.44 81 PRO A N 1
ATOM 623 C CA . PRO A 1 81 ? -13.519 -9.342 13.613 1.00 94.44 81 PRO A CA 1
ATOM 624 C C . PRO A 1 81 ? -12.748 -9.375 12.292 1.00 94.44 81 PRO A C 1
ATOM 626 O O . PRO A 1 81 ? -11.925 -8.506 11.999 1.00 94.44 81 PRO A O 1
ATOM 629 N N . GLU A 1 82 ? -13.024 -10.396 11.492 1.00 92.50 82 GLU A N 1
ATOM 630 C CA . GLU A 1 82 ? -12.640 -10.409 10.087 1.00 92.50 82 GLU A CA 1
ATOM 631 C C . GLU A 1 82 ? -13.638 -9.574 9.281 1.00 92.50 82 GLU A C 1
ATOM 633 O O . GLU A 1 82 ? -14.837 -9.584 9.567 1.00 92.50 82 GLU A O 1
ATOM 638 N N . ILE A 1 83 ? -13.136 -8.827 8.300 1.00 94.88 83 ILE A N 1
ATOM 639 C CA . ILE A 1 83 ? -13.942 -7.954 7.453 1.00 94.88 83 ILE A CA 1
ATOM 640 C C . ILE A 1 83 ? -13.720 -8.393 6.010 1.00 94.88 83 ILE A C 1
ATOM 642 O O . ILE A 1 83 ? -12.681 -8.115 5.415 1.00 94.88 83 ILE A O 1
ATOM 646 N N . GLU A 1 84 ? -14.693 -9.103 5.449 1.00 92.81 84 GLU A N 1
ATOM 647 C CA . GLU A 1 84 ? -14.627 -9.562 4.063 1.00 92.81 84 GLU A CA 1
ATOM 648 C C . GLU A 1 84 ? -14.448 -8.366 3.114 1.00 92.81 84 GLU A C 1
ATOM 650 O O . GLU A 1 84 ? -15.241 -7.430 3.136 1.00 92.81 84 GLU A O 1
ATOM 655 N N . GLY A 1 85 ? -13.397 -8.383 2.289 1.00 92.25 85 GLY A N 1
ATOM 656 C CA . GLY A 1 85 ? -13.085 -7.294 1.358 1.00 92.25 85 GLY A CA 1
ATOM 657 C C . GLY A 1 85 ? -12.318 -6.107 1.959 1.00 92.25 85 GLY A C 1
ATOM 658 O O . GLY A 1 85 ? -12.117 -5.119 1.248 1.00 92.25 85 GLY A O 1
ATOM 659 N N . PHE A 1 86 ? -11.873 -6.192 3.221 1.00 96.06 86 PHE A N 1
ATOM 660 C CA . PHE A 1 86 ? -10.972 -5.217 3.839 1.00 96.06 86 PHE A CA 1
ATOM 661 C C . PHE A 1 86 ? -9.843 -5.906 4.623 1.00 96.06 86 PHE A C 1
ATOM 663 O O . PHE A 1 86 ? -10.055 -6.476 5.693 1.00 96.06 86 PHE A O 1
ATOM 670 N N . GLU A 1 87 ? -8.624 -5.852 4.093 1.00 94.69 87 GLU A N 1
ATOM 671 C CA . GLU A 1 87 ? -7.467 -6.567 4.638 1.00 94.69 87 GLU A CA 1
ATOM 672 C C . GLU A 1 87 ? -6.615 -5.666 5.540 1.00 94.69 87 GLU A C 1
ATOM 674 O O . GLU A 1 87 ? -6.306 -4.530 5.193 1.00 94.69 87 GLU A O 1
ATOM 679 N N . ILE A 1 88 ? -6.153 -6.180 6.678 1.00 93.88 88 ILE A N 1
ATOM 680 C CA . ILE A 1 88 ? -5.061 -5.553 7.428 1.00 93.88 88 ILE A CA 1
ATOM 681 C C . ILE A 1 88 ? -3.871 -6.499 7.413 1.00 93.88 88 ILE A C 1
ATOM 683 O O . ILE A 1 88 ? -3.939 -7.625 7.913 1.00 93.88 88 ILE A O 1
ATOM 687 N N . GLY A 1 89 ? -2.768 -6.016 6.863 1.00 90.62 89 GLY A N 1
ATOM 688 C CA . GLY A 1 89 ? -1.515 -6.731 6.771 1.00 90.62 89 GLY A CA 1
ATOM 689 C C . GLY A 1 89 ? -0.321 -5.933 7.271 1.00 90.62 89 GLY A C 1
ATOM 690 O O . GLY A 1 89 ? -0.422 -4.770 7.675 1.00 90.62 89 GLY A O 1
ATOM 691 N N . CYS A 1 90 ? 0.836 -6.580 7.244 1.00 85.75 90 CYS A N 1
ATOM 692 C CA . CYS A 1 90 ? 2.113 -5.972 7.580 1.00 85.75 90 CYS A CA 1
ATOM 693 C C . CYS A 1 90 ? 3.209 -6.368 6.584 1.00 85.75 90 CYS A C 1
ATOM 695 O O . CYS A 1 90 ? 3.280 -7.501 6.102 1.00 85.75 90 CYS A O 1
ATOM 697 N N . PHE A 1 91 ? 4.085 -5.417 6.283 1.00 78.25 91 PHE A N 1
ATOM 698 C CA . PHE A 1 91 ? 5.178 -5.615 5.351 1.00 78.25 91 PHE A CA 1
ATOM 699 C C . PHE A 1 91 ? 6.346 -6.297 6.065 1.00 78.25 91 PHE A C 1
ATOM 701 O O . PHE A 1 91 ? 7.150 -5.656 6.742 1.00 78.25 91 PHE A O 1
ATOM 708 N N . GLY A 1 92 ? 6.427 -7.615 5.910 1.00 73.31 92 GLY A N 1
ATOM 709 C CA . GLY A 1 92 ? 7.473 -8.440 6.497 1.00 73.31 92 GLY A CA 1
ATOM 710 C C . GLY A 1 92 ? 7.070 -9.077 7.826 1.00 73.31 92 GLY A C 1
ATOM 711 O O . GLY A 1 92 ? 6.567 -8.429 8.734 1.00 73.31 92 GLY A O 1
ATOM 712 N N . LEU A 1 93 ? 7.396 -10.359 8.000 1.00 67.38 93 LEU A N 1
ATOM 713 C CA . LEU A 1 93 ? 7.310 -11.048 9.299 1.00 67.38 93 LEU A CA 1
ATOM 714 C C . LEU A 1 93 ? 8.676 -11.121 10.005 1.00 67.38 93 LEU A C 1
ATOM 716 O O . LEU A 1 93 ? 8.962 -12.058 10.751 1.00 67.38 93 LEU A O 1
ATOM 720 N N . ASN A 1 94 ? 9.550 -10.139 9.752 1.00 61.56 94 ASN A N 1
ATOM 721 C CA . ASN A 1 94 ? 10.941 -10.136 10.230 1.00 61.56 94 ASN A CA 1
ATOM 722 C C . ASN A 1 94 ? 11.029 -10.205 11.760 1.00 61.56 94 ASN A C 1
ATOM 724 O O . ASN A 1 94 ? 11.910 -10.859 12.311 1.00 61.56 94 ASN A O 1
ATOM 728 N N . ASN A 1 95 ? 10.078 -9.592 12.458 1.00 55.88 95 ASN A N 1
ATOM 729 C CA . ASN A 1 95 ? 10.037 -9.594 13.912 1.00 55.88 95 ASN A CA 1
ATOM 730 C C . ASN A 1 95 ? 9.518 -10.922 14.511 1.00 55.88 95 ASN A C 1
ATOM 732 O O . ASN A 1 95 ? 9.677 -11.153 15.705 1.00 55.88 95 ASN A O 1
ATOM 736 N N . ILE A 1 96 ? 8.964 -11.821 13.686 1.00 55.47 96 ILE A N 1
ATOM 737 C CA . ILE A 1 96 ? 8.571 -13.193 14.055 1.00 55.47 96 ILE A CA 1
ATOM 738 C C . ILE A 1 96 ? 9.765 -14.160 13.901 1.00 55.47 96 ILE A C 1
ATOM 740 O O . ILE A 1 96 ? 9.659 -15.346 14.185 1.00 55.47 96 ILE A O 1
ATOM 744 N N . GLN A 1 97 ? 10.963 -13.688 13.539 1.00 53.78 97 GLN A N 1
ATOM 745 C CA . GLN A 1 97 ? 12.166 -14.534 13.509 1.00 53.78 97 GLN A CA 1
ATOM 746 C C . GLN A 1 97 ? 12.706 -14.921 14.907 1.00 53.78 97 GLN A C 1
ATOM 748 O O . GLN A 1 97 ? 13.721 -15.609 14.993 1.00 53.78 97 GLN A O 1
ATOM 753 N N . VAL A 1 98 ? 12.007 -14.576 16.001 1.00 56.38 98 VAL A N 1
ATOM 754 C CA . VAL A 1 98 ? 12.315 -14.954 17.404 1.00 56.38 98 VAL A CA 1
ATOM 755 C C . VAL A 1 98 ? 12.644 -16.442 17.535 1.00 56.38 98 VAL A C 1
ATOM 757 O O . VAL A 1 98 ? 11.947 -17.250 16.952 1.00 56.38 98 VAL A O 1
ATOM 760 N N . CYS A 1 99 ? 13.664 -16.842 18.293 1.00 53.75 99 CYS A N 1
ATOM 761 C CA . CYS A 1 99 ? 14.199 -18.214 18.268 1.00 53.75 99 CYS A CA 1
ATOM 762 C C . CYS A 1 99 ? 13.255 -19.342 18.750 1.00 53.75 99 CYS A C 1
ATOM 764 O O . CYS A 1 99 ? 13.568 -20.505 18.508 1.00 53.75 99 CYS A O 1
ATOM 766 N N . ASP A 1 100 ? 12.124 -19.034 19.394 1.00 68.56 100 ASP A N 1
ATOM 767 C CA . ASP A 1 100 ? 11.194 -20.019 19.971 1.00 68.56 100 ASP A CA 1
ATOM 768 C C . ASP A 1 100 ? 9.862 -20.106 19.201 1.00 68.56 100 ASP A C 1
ATOM 770 O O . ASP A 1 100 ? 9.203 -19.096 18.958 1.00 68.56 100 ASP A O 1
ATOM 774 N N . GLU A 1 101 ? 9.434 -21.318 18.832 1.00 71.62 101 GLU A N 1
ATOM 775 C CA . GLU A 1 101 ? 8.206 -21.536 18.053 1.00 71.62 101 GLU A CA 1
ATOM 776 C C . GLU A 1 101 ? 6.934 -21.143 18.822 1.00 71.62 101 GLU A C 1
ATOM 778 O O . GLU A 1 101 ? 6.012 -20.580 18.223 1.00 71.62 101 GLU A O 1
ATOM 783 N N . ALA A 1 102 ? 6.872 -21.400 20.133 1.00 72.75 102 ALA A N 1
ATOM 784 C CA . ALA A 1 102 ? 5.699 -21.061 20.936 1.00 72.75 102 ALA A CA 1
ATOM 785 C C . ALA A 1 102 ? 5.515 -19.538 21.026 1.00 72.75 102 ALA A C 1
ATOM 787 O O . ALA A 1 102 ? 4.428 -19.032 20.737 1.00 72.75 102 ALA A O 1
ATOM 788 N N . ALA A 1 103 ? 6.594 -18.799 21.300 1.00 69.12 103 ALA A N 1
ATOM 789 C CA . ALA A 1 103 ? 6.598 -17.339 21.284 1.00 69.12 103 ALA A CA 1
ATOM 790 C C . ALA A 1 103 ? 6.182 -16.765 19.916 1.00 69.12 103 ALA A C 1
ATOM 792 O O . ALA A 1 103 ? 5.435 -15.788 19.852 1.00 69.12 103 ALA A O 1
ATOM 793 N N . ARG A 1 104 ? 6.607 -17.389 18.806 1.00 72.56 104 ARG A N 1
ATOM 794 C CA . ARG A 1 104 ? 6.178 -16.986 17.455 1.00 72.56 104 ARG A CA 1
ATOM 795 C C . ARG A 1 104 ? 4.676 -17.164 17.242 1.00 72.56 104 ARG A C 1
ATOM 797 O O . ARG A 1 104 ? 4.032 -16.257 16.720 1.00 72.56 104 ARG A O 1
ATOM 804 N N . ARG A 1 105 ? 4.115 -18.313 17.639 1.00 76.06 105 ARG A N 1
ATOM 805 C CA . ARG A 1 105 ? 2.667 -18.587 17.547 1.00 76.06 105 ARG A CA 1
ATOM 806 C C . ARG A 1 105 ? 1.865 -17.582 18.365 1.00 76.06 105 ARG A C 1
ATOM 808 O O . ARG A 1 105 ? 0.859 -17.070 17.889 1.00 76.06 105 ARG A O 1
ATOM 815 N N . GLU A 1 106 ? 2.336 -17.264 19.563 1.00 75.06 106 GLU A N 1
ATOM 816 C CA . GLU A 1 106 ? 1.732 -16.268 20.445 1.00 75.06 106 GLU A CA 1
ATOM 817 C C . GLU A 1 106 ? 1.776 -14.841 19.865 1.00 75.06 106 GLU A C 1
ATOM 819 O O . GLU A 1 106 ? 0.783 -14.108 19.933 1.00 75.06 106 GLU A O 1
ATOM 824 N N . LEU A 1 107 ? 2.898 -14.449 19.251 1.00 75.88 107 LEU A N 1
ATOM 825 C CA . LEU A 1 107 ? 3.034 -13.160 18.569 1.00 75.88 107 LEU A CA 1
ATOM 826 C C . LEU A 1 107 ? 2.120 -13.072 17.339 1.00 75.88 107 LEU A C 1
ATOM 828 O O . LEU A 1 107 ? 1.437 -12.068 17.148 1.00 75.88 107 LEU A O 1
ATOM 832 N N . LEU A 1 108 ? 2.053 -14.136 16.537 1.00 78.81 108 LEU A N 1
ATOM 833 C CA . LEU A 1 108 ? 1.181 -14.185 15.367 1.00 78.81 108 LEU A CA 1
ATOM 834 C C . LEU A 1 108 ? -0.300 -14.185 15.763 1.00 78.81 108 LEU A C 1
ATOM 836 O O . LEU A 1 108 ? -1.091 -13.441 15.190 1.00 78.81 108 LEU A O 1
ATOM 840 N N . LYS A 1 109 ? -0.669 -14.923 16.818 1.00 80.56 109 LYS A N 1
ATOM 841 C CA . LYS A 1 109 ? -2.005 -14.827 17.416 1.00 80.56 109 LYS A CA 1
ATOM 842 C C . LYS A 1 109 ? -2.296 -13.395 17.855 1.00 80.56 109 LYS A C 1
ATOM 844 O O . LYS A 1 109 ? -3.391 -12.900 17.629 1.00 80.56 109 LYS A O 1
ATOM 849 N N . SER A 1 110 ? -1.316 -12.704 18.435 1.00 80.88 110 SER A N 1
ATOM 850 C CA . SER A 1 110 ? -1.481 -11.298 18.791 1.00 80.88 110 SER A CA 1
ATOM 851 C C . SER A 1 110 ? -1.763 -10.411 17.571 1.00 80.88 110 SER A C 1
ATOM 853 O O . SER A 1 110 ? -2.637 -9.548 17.621 1.00 80.88 110 SER A O 1
ATOM 855 N N . TYR A 1 111 ? -1.083 -10.629 16.453 1.00 85.38 111 TYR A N 1
ATOM 856 C CA . TYR A 1 111 ? -1.382 -9.906 15.218 1.00 85.38 111 TYR A CA 1
ATOM 857 C C . TYR A 1 111 ? -2.825 -10.139 14.773 1.00 85.38 111 TYR A C 1
ATOM 859 O O . TYR A 1 111 ? -3.568 -9.173 14.592 1.00 85.38 111 TYR A O 1
ATOM 867 N N . MET A 1 112 ? -3.245 -11.403 14.730 1.00 87.25 112 MET A N 1
ATOM 868 C CA . MET A 1 112 ? -4.600 -11.790 14.336 1.00 87.25 112 MET A CA 1
ATOM 869 C C . MET A 1 112 ? -5.668 -11.235 15.278 1.00 87.25 112 MET A C 1
ATOM 871 O O . MET A 1 112 ? -6.661 -10.679 14.817 1.00 87.25 112 MET A O 1
ATOM 875 N N . ASP A 1 113 ? -5.446 -11.311 16.593 1.00 88.06 113 ASP A N 1
ATOM 876 C CA . ASP A 1 113 ? -6.341 -10.730 17.596 1.00 88.06 113 ASP A CA 1
ATOM 877 C C . ASP A 1 113 ? -6.437 -9.205 17.430 1.00 88.06 113 ASP A C 1
ATOM 879 O O . ASP A 1 113 ? -7.452 -8.602 17.756 1.00 88.06 113 ASP A O 1
ATOM 883 N N . SER A 1 114 ? -5.400 -8.556 16.902 1.00 88.88 114 SER A N 1
ATOM 884 C CA . SER A 1 114 ? -5.436 -7.133 16.560 1.00 88.88 114 SER A CA 1
ATOM 885 C C . SER A 1 114 ? -6.078 -6.819 15.215 1.00 88.88 114 SER A C 1
ATOM 887 O O . SER A 1 114 ? -6.332 -5.652 14.946 1.00 88.88 114 SER A O 1
ATOM 889 N N . GLY A 1 115 ? -6.351 -7.828 14.392 1.00 92.12 115 GLY A N 1
ATOM 890 C CA . GLY A 1 115 ? -6.903 -7.681 13.049 1.00 92.12 115 GLY A CA 1
ATOM 891 C C . GLY A 1 115 ? -5.867 -7.784 11.933 1.00 92.12 115 GLY A C 1
ATOM 892 O O . GLY A 1 115 ? -6.268 -7.916 10.784 1.00 92.12 115 GLY A O 1
ATOM 893 N N . ILE A 1 116 ? -4.563 -7.805 12.240 1.00 90.75 116 ILE A N 1
ATOM 894 C CA . ILE A 1 116 ? -3.516 -8.078 11.246 1.00 90.75 116 ILE A CA 1
ATOM 895 C C . ILE A 1 116 ? -3.600 -9.560 10.880 1.00 90.75 116 ILE A C 1
ATOM 897 O O . ILE A 1 116 ? -3.271 -10.425 11.691 1.00 90.75 116 ILE A O 1
ATOM 901 N N . ARG A 1 117 ? -4.054 -9.852 9.664 1.00 89.38 117 ARG A N 1
ATOM 902 C CA . ARG A 1 117 ? -4.292 -11.214 9.161 1.00 89.38 117 ARG A CA 1
ATOM 903 C C . ARG A 1 117 ? -3.510 -11.528 7.894 1.00 89.38 117 ARG A C 1
ATOM 905 O O . ARG A 1 117 ? -3.551 -12.669 7.448 1.00 89.38 117 ARG A O 1
ATOM 912 N N . ALA A 1 118 ? -2.787 -10.553 7.351 1.00 88.25 118 ALA A N 1
ATOM 913 C CA . ALA A 1 118 ? -1.902 -10.745 6.216 1.00 88.25 118 ALA A CA 1
ATOM 914 C C . ALA A 1 118 ? -0.469 -10.309 6.524 1.00 88.25 118 ALA A C 1
ATOM 916 O O . ALA A 1 118 ? -0.230 -9.441 7.366 1.00 88.25 118 ALA A O 1
ATOM 917 N N . GLY A 1 119 ? 0.507 -10.887 5.834 1.00 85.50 119 GLY A N 1
ATOM 918 C CA . GLY A 1 119 ? 1.874 -10.403 5.950 1.00 85.50 119 GLY A CA 1
ATOM 919 C C . GLY A 1 119 ? 2.810 -10.913 4.876 1.00 85.50 119 GLY A C 1
ATOM 920 O O . GLY A 1 119 ? 2.669 -12.028 4.369 1.00 85.50 119 GLY A O 1
ATOM 921 N N . THR A 1 120 ? 3.777 -10.068 4.543 1.00 82.44 120 THR A N 1
ATOM 922 C CA . THR A 1 120 ? 4.702 -10.307 3.438 1.00 82.44 120 THR A CA 1
ATOM 923 C C . THR A 1 120 ? 5.860 -11.213 3.849 1.00 82.44 120 THR A C 1
ATOM 925 O O . THR A 1 120 ? 6.531 -10.985 4.859 1.00 82.44 120 THR A O 1
ATOM 928 N N . LEU A 1 121 ? 6.134 -12.228 3.035 1.00 77.12 121 LEU A N 1
ATOM 929 C CA . LEU A 1 121 ? 7.270 -13.128 3.159 1.00 77.12 121 LEU A CA 1
ATOM 930 C C . LEU A 1 121 ? 8.472 -12.595 2.369 1.00 77.12 121 LEU A C 1
ATOM 932 O O . LEU A 1 121 ? 8.387 -12.392 1.157 1.00 77.12 121 LEU A O 1
ATOM 936 N N . HIS A 1 122 ? 9.611 -12.439 3.047 1.00 72.19 122 HIS A N 1
ATOM 937 C CA . HIS A 1 122 ? 10.908 -12.139 2.419 1.00 72.19 122 HIS A CA 1
ATOM 938 C C . HIS A 1 122 ? 11.710 -13.411 2.089 1.00 72.19 122 HIS A C 1
ATOM 940 O O . HIS A 1 122 ? 11.397 -14.507 2.556 1.00 72.19 122 HIS A O 1
ATOM 946 N N . GLU A 1 123 ? 12.794 -13.260 1.314 1.00 57.72 123 GLU A N 1
ATOM 947 C CA . GLU A 1 123 ? 13.546 -14.351 0.664 1.00 57.72 123 GLU A CA 1
ATOM 948 C C . GLU A 1 123 ? 14.094 -15.447 1.599 1.00 57.72 123 GLU A C 1
ATOM 950 O O . GLU A 1 123 ? 14.367 -16.550 1.140 1.00 57.72 123 GLU A O 1
ATOM 955 N N . ASN A 1 124 ? 14.158 -15.194 2.909 1.00 58.03 124 ASN A N 1
ATOM 956 C CA . ASN A 1 124 ? 14.680 -16.122 3.917 1.00 58.03 124 ASN A CA 1
ATOM 957 C C . ASN A 1 124 ? 13.623 -16.590 4.936 1.00 58.03 124 ASN A C 1
ATOM 959 O O . ASN A 1 124 ? 13.959 -17.051 6.026 1.00 58.03 124 ASN A O 1
ATOM 963 N N . GLN A 1 125 ? 12.333 -16.467 4.611 1.00 65.88 125 GLN A N 1
ATOM 964 C CA . GLN A 1 125 ? 11.238 -16.677 5.564 1.00 65.88 125 GLN A CA 1
ATOM 965 C C . GLN A 1 125 ? 10.427 -17.963 5.334 1.00 65.88 125 GLN A C 1
ATOM 967 O O . GLN A 1 125 ? 9.260 -18.036 5.715 1.00 65.88 125 GLN A O 1
ATOM 972 N N . GLY A 1 126 ? 11.036 -19.023 4.787 1.00 65.19 126 GLY A N 1
ATOM 973 C CA . GLY A 1 126 ? 10.350 -20.307 4.556 1.00 65.19 126 GLY A CA 1
ATOM 974 C C . GLY A 1 126 ? 9.696 -20.913 5.811 1.00 65.19 126 GLY A C 1
ATOM 975 O O . GLY A 1 126 ? 8.678 -21.593 5.717 1.00 65.19 126 GLY A O 1
ATOM 976 N N . PHE A 1 127 ? 10.223 -20.626 7.008 1.00 64.31 127 PHE A N 1
ATOM 977 C CA . PHE A 1 127 ? 9.561 -20.987 8.267 1.00 64.31 127 PHE A CA 1
ATOM 978 C C . PHE A 1 127 ? 8.318 -20.131 8.553 1.00 64.31 127 PHE A C 1
ATOM 980 O O . PHE A 1 127 ? 7.301 -20.670 8.983 1.00 64.31 127 PHE A O 1
ATOM 987 N N . ALA A 1 128 ? 8.373 -18.818 8.305 1.00 65.12 128 ALA A N 1
ATOM 988 C CA . ALA A 1 128 ? 7.221 -17.939 8.497 1.00 65.12 128 ALA A CA 1
ATOM 989 C C . ALA A 1 128 ? 6.069 -18.334 7.564 1.00 65.12 128 ALA A C 1
ATOM 991 O O . ALA A 1 128 ? 4.921 -18.304 7.987 1.00 65.12 128 ALA A O 1
ATOM 992 N N . ALA A 1 129 ? 6.377 -18.815 6.354 1.00 68.94 129 ALA A N 1
ATOM 993 C CA . ALA A 1 129 ? 5.387 -19.376 5.437 1.00 68.94 129 ALA A CA 1
ATOM 994 C C . ALA A 1 129 ? 4.659 -20.596 6.036 1.00 68.94 129 ALA A C 1
ATOM 996 O O . ALA A 1 129 ? 3.431 -20.654 6.039 1.00 68.94 129 ALA A O 1
ATOM 997 N N . LYS A 1 130 ? 5.408 -21.540 6.628 1.00 71.06 130 LYS A N 1
ATOM 998 C CA . LYS A 1 130 ? 4.832 -22.709 7.323 1.00 71.06 130 LYS A CA 1
ATOM 999 C C . LYS A 1 130 ? 3.994 -22.307 8.534 1.00 71.06 130 LYS A C 1
ATOM 1001 O O . LYS A 1 130 ? 2.926 -22.870 8.759 1.00 71.06 130 LYS A O 1
ATOM 1006 N N . LEU A 1 131 ? 4.477 -21.345 9.317 1.00 68.94 131 LEU A N 1
ATOM 1007 C CA . LEU A 1 131 ? 3.765 -20.845 10.488 1.00 68.94 131 LEU A CA 1
ATOM 1008 C C . LEU A 1 131 ? 2.465 -20.135 10.088 1.00 68.94 131 LEU A C 1
ATOM 1010 O O . LEU A 1 131 ? 1.435 -20.387 10.704 1.00 68.94 131 LEU A O 1
ATOM 1014 N N . ALA A 1 132 ? 2.505 -19.306 9.043 1.00 68.81 132 ALA A N 1
ATOM 1015 C CA . ALA A 1 132 ? 1.339 -18.615 8.508 1.00 68.81 132 ALA A CA 1
ATOM 1016 C C . ALA A 1 132 ? 0.285 -19.600 7.981 1.00 68.81 132 ALA A C 1
ATOM 1018 O O . ALA A 1 132 ? -0.902 -19.448 8.267 1.00 68.81 132 ALA A O 1
ATOM 1019 N N . ALA A 1 133 ? 0.716 -20.664 7.295 1.00 72.12 133 ALA A N 1
ATOM 1020 C CA . ALA A 1 133 ? -0.175 -21.745 6.884 1.00 72.12 133 ALA A CA 1
ATOM 1021 C C . ALA A 1 133 ? -0.840 -22.435 8.091 1.00 72.12 133 ALA A C 1
ATOM 1023 O O . ALA A 1 133 ? -2.034 -22.710 8.063 1.00 72.12 133 ALA A O 1
ATOM 1024 N N . ALA A 1 134 ? -0.096 -22.658 9.181 1.00 68.81 134 ALA A N 1
ATOM 1025 C CA . ALA A 1 134 ? -0.591 -23.374 10.358 1.00 68.81 134 ALA A CA 1
ATOM 1026 C C . ALA A 1 134 ? -1.632 -22.613 11.202 1.00 68.81 134 ALA A C 1
ATOM 1028 O O . ALA A 1 134 ? -2.269 -23.234 12.051 1.00 68.81 134 ALA A O 1
ATOM 1029 N N . VAL A 1 135 ? -1.778 -21.296 11.032 1.00 70.19 135 VAL A N 1
ATOM 1030 C CA . VAL A 1 135 ? -2.732 -20.475 11.809 1.00 70.19 135 VAL A CA 1
ATOM 1031 C C . VAL A 1 135 ? -3.695 -19.677 10.934 1.00 70.19 135 VAL A C 1
ATOM 1033 O O . VAL A 1 135 ? -4.298 -18.718 11.394 1.00 70.19 135 VAL A O 1
ATOM 1036 N N . ASP A 1 136 ? -3.817 -20.061 9.670 1.00 75.25 136 ASP A N 1
ATOM 1037 C CA . ASP A 1 136 ? -4.647 -19.373 8.685 1.00 75.25 136 ASP A CA 1
ATOM 1038 C C . ASP A 1 136 ? -4.347 -17.877 8.479 1.00 75.25 136 ASP A C 1
ATOM 1040 O O . ASP A 1 136 ? -5.221 -17.048 8.259 1.00 75.25 136 ASP A O 1
ATOM 1044 N N . PHE A 1 137 ? -3.066 -17.518 8.555 1.00 80.62 137 PHE A N 1
ATOM 1045 C CA . PHE A 1 137 ? -2.594 -16.170 8.259 1.00 80.62 137 PHE A CA 1
ATOM 1046 C C . PHE A 1 137 ? -2.299 -16.043 6.761 1.00 80.62 137 PHE A C 1
ATOM 1048 O O . PHE A 1 137 ? -1.607 -16.899 6.192 1.00 80.62 137 PHE A O 1
ATOM 1055 N N . ASN A 1 138 ? -2.810 -14.994 6.115 1.00 82.50 138 ASN A N 1
ATOM 1056 C CA . ASN A 1 138 ? -2.657 -14.763 4.682 1.00 82.50 138 ASN A CA 1
ATOM 1057 C C . ASN A 1 138 ? -1.218 -14.336 4.348 1.00 82.50 138 ASN A C 1
ATOM 1059 O O . ASN A 1 138 ? -0.831 -13.174 4.481 1.00 82.50 138 ASN A O 1
ATOM 1063 N N . ALA A 1 139 ? -0.393 -15.295 3.942 1.00 83.38 139 ALA A N 1
ATOM 1064 C CA . ALA A 1 139 ? 0.977 -15.024 3.543 1.00 83.38 139 ALA A CA 1
ATOM 1065 C C . ALA A 1 139 ? 1.019 -14.461 2.116 1.00 83.38 139 ALA A C 1
ATOM 1067 O O . ALA A 1 139 ? 0.621 -15.127 1.163 1.00 83.38 139 ALA A O 1
ATOM 1068 N N . GLN A 1 140 ? 1.557 -13.255 1.982 1.00 88.50 140 GLN A N 1
ATOM 1069 C CA . GLN A 1 140 ? 1.821 -12.596 0.705 1.00 88.50 140 GLN A CA 1
ATOM 1070 C C . GLN A 1 140 ? 3.306 -12.766 0.372 1.00 88.50 140 GLN A C 1
ATOM 1072 O O . GLN A 1 140 ? 4.128 -12.891 1.280 1.00 88.50 140 GLN A O 1
ATOM 1077 N N . ILE A 1 141 ? 3.691 -12.783 -0.900 1.00 88.06 141 ILE A N 1
ATOM 1078 C CA . ILE A 1 141 ? 5.105 -12.902 -1.291 1.00 88.06 141 ILE A CA 1
ATOM 1079 C C . ILE A 1 141 ? 5.632 -11.563 -1.782 1.00 88.06 141 ILE A C 1
ATOM 1081 O O . ILE A 1 141 ? 5.038 -10.952 -2.664 1.00 88.06 141 ILE A O 1
ATOM 1085 N N . LEU A 1 142 ? 6.774 -11.124 -1.251 1.00 87.12 142 LEU A N 1
ATOM 1086 C CA . LEU A 1 142 ? 7.536 -10.069 -1.907 1.00 87.12 142 LEU A CA 1
ATOM 1087 C C . LEU A 1 142 ? 8.254 -10.688 -3.106 1.00 87.12 142 LEU A C 1
ATOM 1089 O O . LEU A 1 142 ? 9.077 -11.599 -2.944 1.00 87.12 142 LEU A O 1
ATOM 1093 N N . VAL A 1 143 ? 7.946 -10.196 -4.299 1.00 87.62 143 VAL A N 1
ATOM 1094 C CA . VAL A 1 143 ? 8.716 -10.488 -5.503 1.00 87.62 143 VAL A CA 1
ATOM 1095 C C . VAL A 1 143 ? 9.556 -9.263 -5.816 1.00 87.62 143 VAL A C 1
ATOM 1097 O O . VAL A 1 143 ? 9.030 -8.170 -6.011 1.00 87.62 143 VAL A O 1
ATOM 1100 N N . HIS A 1 144 ? 10.877 -9.433 -5.842 1.00 82.31 144 HIS A N 1
ATOM 1101 C CA . HIS A 1 144 ? 11.720 -8.358 -6.340 1.00 82.31 144 HIS A CA 1
ATOM 1102 C C . HIS A 1 144 ? 11.398 -8.122 -7.808 1.00 82.31 144 HIS A C 1
ATOM 1104 O O . HIS A 1 144 ? 11.158 -9.067 -8.581 1.00 82.31 144 HIS A O 1
ATOM 1110 N N . GLY A 1 145 ? 11.380 -6.850 -8.181 1.00 81.50 145 GLY A N 1
ATOM 1111 C CA . GLY A 1 145 ? 11.238 -6.485 -9.565 1.00 81.50 145 GLY A CA 1
ATOM 1112 C C . GLY A 1 145 ? 12.357 -7.083 -10.429 1.00 81.50 145 GLY A C 1
ATOM 1113 O O . GLY A 1 145 ? 13.436 -7.444 -9.936 1.00 81.50 145 GLY A O 1
ATOM 1114 N N . PRO A 1 146 ? 12.127 -7.219 -11.745 1.00 79.50 146 PRO A N 1
ATOM 1115 C CA . PRO A 1 146 ? 13.150 -7.711 -12.662 1.00 79.50 146 PRO A CA 1
ATOM 1116 C C . PRO A 1 146 ? 14.375 -6.779 -12.747 1.00 79.50 146 PRO A C 1
ATOM 1118 O O . PRO A 1 146 ? 15.401 -7.151 -13.313 1.00 79.50 146 PRO A O 1
ATOM 1121 N N . ASP A 1 147 ? 14.285 -5.581 -12.175 1.00 74.94 147 ASP A N 1
ATOM 1122 C CA . ASP A 1 147 ? 15.363 -4.624 -11.970 1.00 74.94 147 ASP A CA 1
ATOM 1123 C C . ASP A 1 147 ? 16.417 -5.080 -10.954 1.00 74.94 147 ASP A C 1
ATOM 1125 O O . ASP A 1 147 ? 17.521 -4.561 -11.012 1.00 74.94 147 ASP A O 1
ATOM 1129 N N . TYR A 1 148 ? 16.159 -6.087 -10.113 1.00 78.06 148 TYR A N 1
ATOM 1130 C CA . TYR A 1 148 ? 17.126 -6.605 -9.134 1.00 78.06 148 TYR A CA 1
ATOM 1131 C C . TYR A 1 148 ? 17.735 -7.953 -9.567 1.00 78.06 148 TYR A C 1
ATOM 1133 O O . TYR A 1 148 ? 17.298 -9.014 -9.106 1.00 78.06 148 TYR A O 1
ATOM 1141 N N . PRO A 1 149 ? 18.779 -7.973 -10.422 1.00 69.75 149 PRO A N 1
ATOM 1142 C CA . PRO A 1 149 ? 19.323 -9.214 -10.974 1.00 69.75 149 PRO A CA 1
ATOM 1143 C C . PRO A 1 149 ? 19.903 -10.123 -9.890 1.00 69.75 149 PRO A C 1
ATOM 1145 O O . PRO A 1 149 ? 19.791 -11.341 -9.993 1.00 69.75 149 PRO A O 1
ATOM 1148 N N . GLY A 1 150 ? 20.428 -9.553 -8.798 1.00 72.19 150 GLY A N 1
ATOM 1149 C CA . GLY A 1 150 ? 20.920 -10.315 -7.646 1.00 72.19 150 GLY A CA 1
ATOM 1150 C C . GLY A 1 150 ? 19.902 -11.305 -7.059 1.00 72.19 150 GLY A C 1
ATOM 1151 O O . GLY A 1 150 ? 20.316 -12.302 -6.474 1.00 72.19 150 GLY A O 1
ATOM 1152 N N . ALA A 1 151 ? 18.600 -11.082 -7.270 1.00 66.81 151 ALA A N 1
ATOM 1153 C CA . ALA A 1 151 ? 17.545 -11.983 -6.815 1.00 66.81 151 ALA A CA 1
ATOM 1154 C C . ALA A 1 151 ? 17.356 -13.225 -7.712 1.00 66.81 151 ALA A C 1
ATOM 1156 O O . ALA A 1 151 ? 16.891 -14.257 -7.227 1.00 66.81 151 ALA A O 1
ATOM 1157 N N . TYR A 1 152 ? 17.700 -13.163 -9.009 1.00 73.00 152 TYR A N 1
ATOM 1158 C CA . TYR A 1 152 ? 17.357 -14.230 -9.963 1.00 73.00 152 TYR A CA 1
ATOM 1159 C C . TYR A 1 152 ? 18.471 -14.664 -10.930 1.00 73.00 152 TYR A C 1
ATOM 1161 O O . TYR A 1 152 ? 18.435 -15.800 -11.398 1.00 73.00 152 TYR A O 1
ATOM 1169 N N . THR A 1 153 ? 19.482 -13.838 -11.226 1.00 74.62 153 THR A N 1
ATOM 1170 C CA . THR A 1 153 ? 20.643 -14.237 -12.042 1.00 74.62 153 THR A CA 1
ATOM 1171 C C . THR A 1 153 ? 21.796 -13.225 -11.985 1.00 74.62 153 THR A C 1
ATOM 1173 O O . THR A 1 153 ? 21.603 -12.018 -12.065 1.00 74.62 153 THR A O 1
ATOM 1176 N N . SER A 1 154 ? 23.040 -13.708 -11.962 1.00 74.06 154 SER A N 1
ATOM 1177 C CA . SER A 1 154 ? 24.241 -12.861 -12.089 1.00 74.06 154 SER A CA 1
ATOM 1178 C C . SER A 1 154 ? 24.629 -12.542 -13.540 1.00 74.06 154 SER A C 1
ATOM 1180 O O . SER A 1 154 ? 25.646 -11.892 -13.777 1.00 74.06 154 SER A O 1
ATOM 1182 N N . LYS A 1 155 ? 23.856 -13.036 -14.519 1.00 73.81 155 LYS A N 1
ATOM 1183 C CA . LYS A 1 155 ? 24.178 -12.962 -15.955 1.00 73.81 155 LYS A CA 1
ATOM 1184 C C . LYS A 1 155 ? 23.569 -11.756 -16.677 1.00 73.81 155 LYS A C 1
ATOM 1186 O O . LYS A 1 155 ? 23.841 -11.579 -17.860 1.00 73.81 155 LYS A O 1
ATOM 1191 N N . VAL A 1 156 ? 22.742 -10.954 -16.006 1.00 74.81 156 VAL A N 1
ATOM 1192 C CA . VAL A 1 156 ? 22.143 -9.750 -16.602 1.00 74.81 156 VAL A CA 1
ATOM 1193 C C . VAL A 1 156 ? 23.164 -8.611 -16.536 1.00 74.81 156 VAL A C 1
ATOM 1195 O O . VAL A 1 156 ? 23.703 -8.365 -15.455 1.00 74.81 156 VAL A O 1
ATOM 1198 N N . PRO A 1 157 ? 23.435 -7.905 -17.648 1.00 78.75 157 PRO A N 1
ATOM 1199 C CA . PRO A 1 157 ? 24.227 -6.682 -17.611 1.00 78.75 157 PRO A CA 1
ATOM 1200 C C . PRO A 1 157 ? 23.626 -5.650 -16.651 1.00 78.75 157 PRO A C 1
ATOM 1202 O O . PRO A 1 157 ? 22.403 -5.469 -16.602 1.00 78.75 157 PRO A O 1
ATOM 1205 N N . GLY A 1 158 ? 24.492 -4.954 -15.915 1.00 80.69 158 GLY A N 1
ATOM 1206 C CA . GLY A 1 158 ? 24.076 -3.860 -15.050 1.00 80.69 158 GLY A CA 1
ATOM 1207 C C . GLY A 1 158 ? 23.504 -2.679 -15.839 1.00 80.69 158 GLY A C 1
ATOM 1208 O O . GLY A 1 158 ? 23.655 -2.574 -17.062 1.00 80.69 158 GLY A O 1
ATOM 1209 N N . ILE A 1 159 ? 22.864 -1.743 -15.145 1.00 82.88 159 ILE A N 1
ATOM 1210 C CA . ILE A 1 159 ? 22.499 -0.464 -15.756 1.00 82.88 159 ILE A CA 1
ATOM 1211 C C . ILE A 1 159 ? 23.762 0.345 -16.088 1.00 82.88 159 ILE A C 1
ATOM 1213 O O . ILE A 1 159 ? 24.748 0.327 -15.356 1.00 82.88 159 ILE A O 1
ATOM 1217 N N . THR A 1 160 ? 23.726 1.109 -17.178 1.00 85.69 160 THR A N 1
ATOM 1218 C CA . THR A 1 160 ? 24.758 2.115 -17.472 1.00 85.69 160 THR A CA 1
ATOM 1219 C C . THR A 1 160 ? 24.342 3.461 -16.879 1.00 85.69 160 THR A C 1
ATOM 1221 O O . THR A 1 160 ? 23.254 3.959 -17.179 1.00 85.69 160 THR A O 1
ATOM 1224 N N . LEU A 1 161 ? 25.182 4.049 -16.030 1.00 84.75 161 LEU A N 1
ATOM 1225 C CA . LEU A 1 161 ? 24.976 5.370 -15.434 1.00 84.75 161 LEU A CA 1
ATOM 1226 C C . LEU A 1 161 ? 25.288 6.491 -16.436 1.00 84.75 161 LEU A C 1
ATOM 1228 O O . LEU A 1 161 ? 25.877 6.260 -17.493 1.00 84.75 161 LEU A O 1
ATOM 1232 N N . ALA A 1 162 ? 24.903 7.727 -16.108 1.00 83.38 162 ALA A N 1
ATOM 1233 C CA . ALA A 1 162 ? 25.111 8.881 -16.987 1.00 83.38 162 ALA A CA 1
ATOM 1234 C C . ALA A 1 162 ? 26.593 9.138 -17.324 1.00 83.38 162 ALA A C 1
ATOM 1236 O O . ALA A 1 162 ? 26.888 9.624 -18.415 1.00 83.38 162 ALA A O 1
ATOM 1237 N N . ASP A 1 163 ? 27.506 8.784 -16.415 1.00 84.19 163 ASP A N 1
ATOM 1238 C CA . ASP A 1 163 ? 28.963 8.884 -16.581 1.00 84.19 163 ASP A CA 1
ATOM 1239 C C . ASP A 1 163 ? 29.590 7.682 -17.320 1.00 84.19 163 ASP A C 1
ATOM 1241 O O . ASP A 1 163 ? 30.808 7.617 -17.475 1.00 84.19 163 ASP A O 1
ATOM 1245 N N . GLY A 1 164 ? 28.768 6.734 -17.781 1.00 83.12 164 GLY A N 1
ATOM 1246 C CA . GLY A 1 164 ? 29.192 5.538 -18.506 1.00 83.12 164 GLY A CA 1
ATOM 1247 C C . GLY A 1 164 ? 29.607 4.360 -17.621 1.00 83.12 164 GLY A C 1
ATOM 1248 O O . GLY A 1 164 ? 29.881 3.287 -18.158 1.00 83.12 164 GLY A O 1
ATOM 1249 N N . ARG A 1 165 ? 29.639 4.504 -16.287 1.00 86.75 165 ARG A N 1
ATOM 1250 C CA . ARG A 1 165 ? 29.933 3.377 -15.387 1.00 86.75 165 ARG A CA 1
ATOM 1251 C C . ARG A 1 165 ? 28.785 2.368 -15.366 1.00 86.75 165 ARG A C 1
ATOM 1253 O O . ARG A 1 165 ? 27.617 2.736 -15.463 1.00 86.75 165 ARG A O 1
ATOM 1260 N N . GLU A 1 166 ? 29.129 1.093 -15.208 1.00 85.38 166 GLU A N 1
ATOM 1261 C CA . GLU A 1 166 ? 28.161 0.020 -14.960 1.00 85.38 166 GLU A CA 1
ATOM 1262 C C . GLU A 1 166 ? 27.815 -0.033 -13.464 1.00 85.38 166 GLU A C 1
ATOM 1264 O O . GLU A 1 166 ? 28.710 -0.054 -12.616 1.00 85.38 166 GLU A O 1
ATOM 1269 N N . ASP A 1 167 ? 26.523 -0.094 -13.148 1.00 79.88 167 ASP A N 1
ATOM 1270 C CA . ASP A 1 167 ? 26.014 -0.428 -11.821 1.00 79.88 167 ASP A CA 1
ATOM 1271 C C . ASP A 1 167 ? 25.285 -1.774 -11.883 1.00 79.88 167 ASP A C 1
ATOM 1273 O O . ASP A 1 167 ? 24.251 -1.917 -12.534 1.00 79.88 167 ASP A O 1
ATOM 1277 N N . ARG A 1 168 ? 25.855 -2.777 -11.208 1.00 80.31 168 ARG A N 1
ATOM 1278 C CA . ARG A 1 168 ? 25.350 -4.159 -11.181 1.00 80.31 168 ARG A CA 1
ATOM 1279 C C . ARG A 1 168 ? 24.344 -4.430 -10.069 1.00 80.31 168 ARG A C 1
ATOM 1281 O O . ARG A 1 168 ? 23.856 -5.553 -9.973 1.00 80.31 168 ARG A O 1
ATOM 1288 N N . SER A 1 169 ? 24.048 -3.440 -9.227 1.00 75.38 169 SER A N 1
ATOM 1289 C CA . SER A 1 169 ? 22.954 -3.565 -8.260 1.00 75.38 169 SER A CA 1
ATOM 1290 C C . SER A 1 169 ? 21.589 -3.620 -8.952 1.00 75.38 169 SER A C 1
ATOM 1292 O O . SER A 1 169 ? 20.668 -4.225 -8.410 1.00 75.38 169 SER A O 1
ATOM 1294 N N . HIS A 1 170 ? 21.509 -3.092 -10.181 1.00 78.56 170 HIS A N 1
ATOM 1295 C CA . HIS A 1 170 ? 20.294 -3.008 -10.984 1.00 78.56 170 HIS A CA 1
ATOM 1296 C C . HIS A 1 170 ? 20.487 -3.576 -12.396 1.00 78.56 170 HIS A C 1
ATOM 1298 O O . HIS A 1 170 ? 21.546 -3.421 -13.001 1.00 78.56 170 HIS A O 1
ATOM 1304 N N . ALA A 1 171 ? 19.450 -4.195 -12.955 1.00 78.88 171 ALA A N 1
ATOM 1305 C CA . ALA A 1 171 ? 19.438 -4.786 -14.290 1.00 78.88 171 ALA A CA 1
ATOM 1306 C C . ALA A 1 171 ? 19.081 -3.765 -15.376 1.00 78.88 171 ALA A C 1
ATOM 1308 O O . ALA A 1 171 ? 18.194 -2.922 -15.215 1.00 78.88 171 ALA A O 1
ATOM 1309 N N . ALA A 1 172 ? 19.701 -3.901 -16.551 1.00 81.12 172 ALA A N 1
ATOM 1310 C CA . ALA A 1 172 ? 19.276 -3.180 -17.746 1.00 81.12 172 ALA A CA 1
ATOM 1311 C C . ALA A 1 172 ? 17.899 -3.672 -18.246 1.00 81.12 172 ALA A C 1
ATOM 1313 O O . ALA A 1 172 ? 17.795 -4.595 -19.050 1.00 81.12 172 ALA A O 1
ATOM 1314 N N . LEU A 1 173 ? 16.829 -3.024 -17.782 1.00 73.69 173 LEU A N 1
ATOM 1315 C CA . LEU A 1 173 ? 15.431 -3.444 -17.968 1.00 73.69 173 LEU A CA 1
ATOM 1316 C C . LEU A 1 173 ? 14.983 -3.752 -19.397 1.00 73.69 173 LEU A C 1
ATOM 1318 O O . LEU A 1 173 ? 14.183 -4.665 -19.598 1.00 73.69 173 LEU A O 1
ATOM 1322 N N . GLY A 1 174 ? 15.480 -3.003 -20.387 1.00 72.25 174 GLY A N 1
ATOM 1323 C CA . GLY A 1 174 ? 15.138 -3.252 -21.789 1.00 72.25 174 GLY A CA 1
ATOM 1324 C C . GLY A 1 174 ? 15.507 -4.673 -22.227 1.00 72.25 174 GLY A C 1
ATOM 1325 O O . GLY A 1 174 ? 14.783 -5.281 -23.013 1.00 72.25 174 GLY A O 1
ATOM 1326 N N . LEU A 1 175 ? 16.581 -5.238 -21.660 1.00 79.38 175 LEU A N 1
ATOM 1327 C CA . LEU A 1 175 ? 16.988 -6.619 -21.912 1.00 79.38 175 LEU A CA 1
ATOM 1328 C C . LEU A 1 175 ? 16.042 -7.621 -21.258 1.00 79.38 175 LEU A C 1
ATOM 1330 O O . LEU A 1 175 ? 15.716 -8.623 -21.874 1.00 79.38 175 LEU A O 1
ATOM 1334 N N . VAL A 1 176 ? 15.554 -7.356 -20.045 1.00 77.81 176 VAL A N 1
ATOM 1335 C CA . VAL A 1 176 ? 14.706 -8.321 -19.328 1.00 77.81 176 VAL A CA 1
ATOM 1336 C C . VAL A 1 176 ? 13.368 -8.551 -20.042 1.00 77.81 176 VAL A C 1
ATOM 1338 O O . VAL A 1 176 ? 12.865 -9.671 -20.058 1.00 77.81 176 VAL A O 1
ATOM 1341 N N . LEU A 1 177 ? 12.819 -7.517 -20.689 1.00 81.00 177 LEU A N 1
ATOM 1342 C CA . LEU A 1 177 ? 11.605 -7.648 -21.504 1.00 81.00 177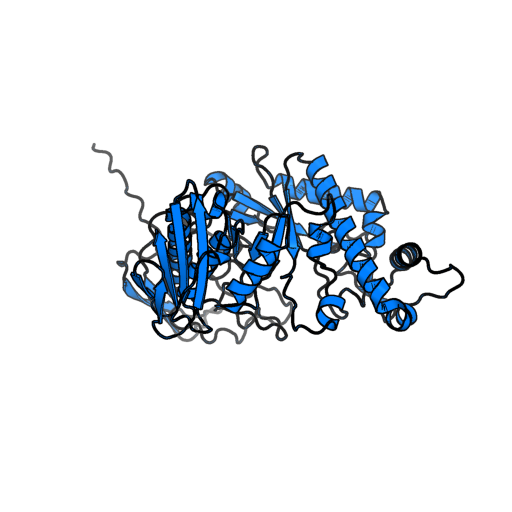 LEU A CA 1
ATOM 1343 C C . LEU A 1 177 ? 11.825 -8.396 -22.823 1.00 81.00 177 LEU A C 1
ATOM 1345 O O . LEU A 1 177 ? 10.898 -9.030 -23.325 1.00 81.00 177 LEU A O 1
ATOM 1349 N N . THR A 1 178 ? 13.009 -8.264 -23.423 1.00 81.62 178 THR A N 1
ATOM 1350 C CA . THR A 1 178 ? 13.251 -8.672 -24.816 1.00 81.62 178 THR A CA 1
ATOM 1351 C C . THR A 1 178 ? 14.071 -9.950 -24.949 1.00 81.62 178 THR A C 1
ATOM 1353 O O . THR A 1 178 ? 13.957 -10.627 -25.967 1.00 81.62 178 THR A O 1
ATOM 1356 N N . ASP A 1 179 ? 14.854 -10.313 -23.933 1.00 86.38 179 ASP A N 1
ATOM 1357 C CA . ASP A 1 179 ? 15.678 -11.517 -23.900 1.00 86.38 179 ASP A CA 1
ATOM 1358 C C . ASP A 1 179 ? 14.879 -12.710 -23.329 1.00 86.38 179 ASP A C 1
ATOM 1360 O O . ASP A 1 179 ? 14.555 -12.738 -22.132 1.00 86.38 179 ASP A O 1
ATOM 1364 N N . PRO A 1 180 ? 14.576 -13.740 -24.145 1.00 89.12 180 PRO A N 1
ATOM 1365 C CA . PRO A 1 180 ? 13.821 -14.906 -23.694 1.00 89.12 180 PRO A CA 1
ATOM 1366 C C . PRO A 1 180 ? 14.511 -15.698 -22.577 1.00 89.12 180 PRO A C 1
ATOM 1368 O O . PRO A 1 180 ? 13.827 -16.302 -21.748 1.00 89.12 180 PRO A O 1
ATOM 1371 N N . GLN A 1 181 ? 15.847 -15.711 -22.538 1.00 88.50 181 GLN A N 1
ATOM 1372 C CA . GLN A 1 181 ? 16.599 -16.420 -21.508 1.00 88.50 181 GLN A CA 1
ATOM 1373 C C . GLN A 1 181 ? 16.467 -15.707 -20.161 1.00 88.50 181 GLN A C 1
ATOM 1375 O O . GLN A 1 181 ? 16.212 -16.361 -19.150 1.00 88.50 181 GLN A O 1
ATOM 1380 N N . LEU A 1 182 ? 16.575 -14.375 -20.143 1.00 87.00 182 LEU A N 1
ATOM 1381 C CA . LEU A 1 182 ? 16.383 -13.594 -18.918 1.00 87.00 182 LEU A CA 1
ATOM 1382 C C . LEU A 1 182 ? 14.950 -13.709 -18.398 1.00 87.00 182 LEU A C 1
ATOM 1384 O O . LEU A 1 182 ? 14.746 -13.933 -17.203 1.00 87.00 182 LEU A O 1
ATOM 1388 N N . ARG A 1 183 ? 13.961 -13.657 -19.298 1.00 88.94 183 ARG A N 1
ATOM 1389 C CA . ARG A 1 183 ? 12.556 -13.891 -18.946 1.00 88.94 183 ARG A CA 1
ATOM 1390 C C . ARG A 1 183 ? 12.340 -15.282 -18.337 1.00 88.94 183 ARG A C 1
ATOM 1392 O O . ARG A 1 183 ? 11.588 -15.412 -17.372 1.00 88.94 183 ARG A O 1
ATOM 1399 N N . ALA A 1 184 ? 13.003 -16.316 -18.858 1.00 90.44 184 ALA A N 1
ATOM 1400 C CA . ALA A 1 184 ? 12.914 -17.672 -18.318 1.00 90.44 184 ALA A CA 1
ATOM 1401 C C . ALA A 1 184 ? 13.547 -17.801 -16.918 1.00 90.44 184 ALA A C 1
ATOM 1403 O O . ALA A 1 184 ? 12.961 -18.446 -16.045 1.00 90.44 184 ALA A O 1
ATOM 1404 N N . GLU A 1 185 ? 14.696 -17.162 -16.672 1.00 91.06 185 GLU A N 1
ATOM 1405 C CA . GLU A 1 185 ? 15.313 -17.125 -15.336 1.00 91.06 185 GLU A CA 1
ATOM 1406 C C . GLU A 1 185 ? 14.428 -16.372 -14.330 1.00 91.06 185 GLU A C 1
ATOM 1408 O O . GLU A 1 185 ? 14.209 -16.856 -13.217 1.00 91.06 185 GLU A O 1
ATOM 1413 N N . TYR A 1 186 ? 13.826 -15.245 -14.731 1.00 91.19 186 TYR A N 1
ATOM 1414 C CA . TYR A 1 186 ? 12.882 -14.525 -13.873 1.00 91.19 186 TYR A CA 1
ATOM 1415 C C . TYR A 1 186 ? 11.623 -15.356 -13.579 1.00 91.19 186 TYR A C 1
ATOM 1417 O O . TYR A 1 186 ? 11.197 -15.460 -12.429 1.00 91.19 186 TYR A O 1
ATOM 1425 N N . LYS A 1 187 ? 11.070 -16.060 -14.577 1.00 93.38 187 LYS A N 1
ATOM 1426 C CA . LYS A 1 187 ? 9.957 -17.001 -14.362 1.00 93.38 187 LYS A CA 1
ATOM 1427 C C . LYS A 1 187 ? 10.320 -18.096 -13.354 1.00 93.38 187 LYS A C 1
ATOM 1429 O O . LYS A 1 187 ? 9.510 -18.433 -12.492 1.00 93.38 187 LYS A O 1
ATOM 1434 N N . LYS A 1 188 ? 11.535 -18.648 -13.430 1.00 92.69 188 LYS A N 1
ATOM 1435 C CA . LYS A 1 188 ? 12.029 -19.647 -12.470 1.00 92.69 188 LYS A CA 1
ATOM 1436 C C . LYS A 1 188 ? 12.118 -19.075 -11.052 1.00 92.69 188 LYS A C 1
ATOM 1438 O O . LYS A 1 188 ? 11.748 -19.763 -10.102 1.00 92.69 188 LYS A O 1
ATOM 1443 N N . TYR A 1 189 ? 12.562 -17.828 -10.907 1.00 91.25 189 TYR A N 1
ATOM 1444 C CA . TYR A 1 189 ? 12.540 -17.117 -9.629 1.00 91.25 189 TYR A CA 1
ATOM 1445 C C . TYR A 1 189 ? 11.116 -16.983 -9.070 1.00 91.25 189 TYR A C 1
ATOM 1447 O O . TYR A 1 189 ? 10.872 -17.400 -7.938 1.00 91.25 189 TYR A O 1
ATOM 1455 N N . LEU A 1 190 ? 10.163 -16.501 -9.876 1.00 92.56 190 LEU A N 1
ATOM 1456 C CA . LEU A 1 190 ? 8.757 -16.378 -9.473 1.00 92.56 190 LEU A CA 1
ATOM 1457 C C . LEU A 1 190 ? 8.163 -17.729 -9.053 1.00 92.56 190 LEU A C 1
ATOM 1459 O O . LEU A 1 190 ? 7.499 -17.818 -8.024 1.00 92.56 190 LEU A O 1
ATOM 1463 N N . HIS A 1 191 ? 8.458 -18.801 -9.793 1.00 92.38 191 HIS A N 1
ATOM 1464 C CA . HIS A 1 191 ? 8.037 -20.157 -9.437 1.00 92.38 191 HIS A CA 1
ATOM 1465 C C . HIS A 1 191 ? 8.570 -20.581 -8.061 1.00 92.38 191 HIS A C 1
ATOM 1467 O O . HIS A 1 191 ? 7.814 -21.085 -7.232 1.00 92.38 191 HIS A O 1
ATOM 1473 N N . ASN A 1 192 ? 9.847 -20.319 -7.774 1.00 89.00 192 ASN A N 1
ATOM 1474 C CA . ASN A 1 192 ? 10.426 -20.618 -6.464 1.00 89.00 192 ASN A CA 1
ATOM 1475 C C . ASN A 1 192 ? 9.760 -19.816 -5.335 1.00 89.00 192 ASN A C 1
ATOM 1477 O O . ASN A 1 192 ? 9.583 -20.353 -4.244 1.00 89.00 192 ASN A O 1
ATOM 1481 N N . LYS A 1 193 ? 9.369 -18.559 -5.589 1.00 86.81 193 LYS A N 1
ATOM 1482 C CA . LYS A 1 193 ? 8.629 -17.735 -4.621 1.00 86.81 193 LYS A CA 1
ATOM 1483 C C . LYS A 1 193 ? 7.227 -18.258 -4.362 1.00 86.81 193 LYS A C 1
ATOM 1485 O O . LYS A 1 193 ? 6.842 -18.399 -3.207 1.00 86.81 193 LYS A O 1
ATOM 1490 N N . LEU A 1 194 ? 6.489 -18.585 -5.418 1.00 87.62 194 LEU A N 1
ATOM 1491 C CA . LEU A 1 194 ? 5.136 -19.125 -5.309 1.00 87.62 194 LEU A CA 1
ATOM 1492 C C . LEU A 1 194 ? 5.107 -20.460 -4.558 1.00 87.62 194 LEU A C 1
ATOM 1494 O O . LEU A 1 194 ? 4.184 -20.695 -3.788 1.00 87.62 194 LEU A O 1
ATOM 1498 N N . ASN A 1 195 ? 6.149 -21.286 -4.694 1.00 86.38 195 ASN A N 1
ATOM 1499 C CA . ASN A 1 195 ? 6.278 -22.555 -3.966 1.00 86.38 195 ASN A CA 1
ATOM 1500 C C . ASN A 1 195 ? 6.492 -22.398 -2.449 1.00 86.38 195 ASN A C 1
ATOM 1502 O O . ASN A 1 195 ? 6.492 -23.396 -1.728 1.00 86.38 195 ASN A O 1
ATOM 1506 N N . LEU A 1 196 ? 6.677 -21.173 -1.944 1.00 81.25 196 LEU A N 1
ATOM 1507 C CA . LEU A 1 196 ? 6.639 -20.904 -0.505 1.00 81.25 196 LEU A CA 1
ATOM 1508 C C . LEU A 1 196 ? 5.206 -20.912 0.039 1.00 81.25 196 LEU A C 1
ATOM 1510 O O . LEU A 1 196 ? 5.019 -21.107 1.239 1.00 81.25 196 LEU A O 1
ATOM 1514 N N . LEU A 1 197 ? 4.210 -20.693 -0.821 1.00 81.31 197 LEU A N 1
ATOM 1515 C CA . LEU A 1 197 ? 2.804 -20.650 -0.448 1.00 81.31 197 LEU A CA 1
ATOM 1516 C C . LEU A 1 197 ? 2.135 -22.017 -0.664 1.00 81.31 197 LEU A C 1
ATOM 1518 O O . LEU A 1 197 ? 2.484 -22.737 -1.603 1.00 81.31 197 LEU A O 1
ATOM 1522 N N . PRO A 1 198 ? 1.147 -22.380 0.173 1.00 80.06 198 PRO A N 1
ATOM 1523 C CA . PRO A 1 198 ? 0.293 -23.535 -0.080 1.00 80.06 198 PRO A CA 1
ATOM 1524 C C . PRO A 1 198 ? -0.382 -23.480 -1.463 1.00 80.06 198 PRO A C 1
ATOM 1526 O O . PRO A 1 198 ? -0.742 -22.411 -1.965 1.00 80.06 198 PRO A O 1
ATOM 1529 N N . ALA A 1 199 ? -0.552 -24.643 -2.096 1.00 80.75 199 ALA A N 1
ATOM 1530 C CA . ALA A 1 199 ? -1.113 -24.746 -3.447 1.00 80.75 199 ALA A CA 1
ATOM 1531 C C . ALA A 1 199 ? -2.614 -24.405 -3.520 1.00 80.75 199 ALA A C 1
ATOM 1533 O O . ALA A 1 199 ? -3.108 -24.057 -4.585 1.00 80.75 199 ALA A O 1
ATOM 1534 N N . ASP A 1 200 ? -3.322 -24.506 -2.398 1.00 80.50 200 ASP A N 1
ATOM 1535 C CA . ASP A 1 200 ? -4.755 -24.254 -2.233 1.00 80.50 200 ASP A CA 1
ATOM 1536 C C . ASP A 1 200 ? -5.093 -22.792 -1.901 1.00 80.50 200 ASP A C 1
ATOM 1538 O O . ASP A 1 200 ? -6.266 -22.444 -1.784 1.00 80.50 200 ASP A O 1
ATOM 1542 N N . ARG A 1 201 ? -4.083 -21.925 -1.763 1.00 80.56 201 ARG A N 1
ATOM 1543 C CA . ARG A 1 201 ? -4.269 -20.498 -1.488 1.00 80.56 201 ARG A CA 1
ATOM 1544 C C . ARG A 1 201 ? -3.980 -19.639 -2.699 1.00 80.56 201 ARG A C 1
ATOM 1546 O O . ARG A 1 201 ? -2.948 -19.839 -3.342 1.00 80.56 201 ARG A O 1
ATOM 1553 N N . THR A 1 202 ? -4.824 -18.637 -2.925 1.00 83.56 202 THR A N 1
ATOM 1554 C CA . THR A 1 202 ? -4.602 -17.589 -3.922 1.00 83.56 202 THR A CA 1
ATOM 1555 C C . THR A 1 202 ? -3.316 -16.822 -3.611 1.00 83.56 202 THR A C 1
ATOM 1557 O O . THR A 1 202 ? -3.225 -16.189 -2.556 1.00 83.56 202 THR A O 1
ATOM 1560 N N . PRO A 1 203 ? -2.298 -16.862 -4.486 1.00 85.81 203 PRO A N 1
ATOM 1561 C CA . PRO A 1 203 ? -1.057 -16.147 -4.245 1.00 85.81 203 PRO A CA 1
ATOM 1562 C C . PRO A 1 203 ? -1.247 -14.647 -4.444 1.00 85.81 203 PRO A C 1
ATOM 1564 O O . PRO A 1 203 ? -1.641 -14.209 -5.522 1.00 85.81 203 PRO A O 1
ATOM 1567 N N . VAL A 1 204 ? -0.881 -13.859 -3.439 1.00 92.19 204 VAL A N 1
ATOM 1568 C CA . VAL A 1 204 ? -0.744 -12.407 -3.579 1.00 92.19 204 VAL A CA 1
ATOM 1569 C C . VAL A 1 204 ? 0.741 -12.078 -3.649 1.00 92.19 204 VAL A C 1
ATOM 1571 O O . VAL A 1 204 ? 1.474 -12.268 -2.673 1.00 92.19 204 VAL A O 1
ATOM 1574 N N . ALA A 1 205 ? 1.190 -11.600 -4.805 1.00 92.75 205 ALA A N 1
ATOM 1575 C CA . ALA A 1 205 ? 2.538 -11.096 -5.000 1.00 92.75 205 ALA A CA 1
ATOM 1576 C C . ALA A 1 205 ? 2.558 -9.576 -4.860 1.00 92.75 205 ALA A C 1
ATOM 1578 O O . ALA A 1 205 ? 1.830 -8.872 -5.558 1.00 92.75 205 ALA A O 1
ATOM 1579 N N . LEU A 1 206 ? 3.409 -9.078 -3.969 1.00 92.12 206 LEU A N 1
ATOM 1580 C CA . LEU A 1 206 ? 3.723 -7.662 -3.855 1.00 92.12 206 LEU A CA 1
ATOM 1581 C C . LEU A 1 206 ? 5.000 -7.423 -4.649 1.00 92.12 206 LEU A C 1
ATOM 1583 O O . LEU A 1 206 ? 6.010 -8.081 -4.388 1.00 92.12 206 LEU A O 1
ATOM 1587 N N . ILE A 1 207 ? 4.953 -6.519 -5.617 1.00 89.94 207 ILE A N 1
ATOM 1588 C CA . ILE A 1 207 ? 6.121 -6.126 -6.396 1.00 89.94 207 ILE A CA 1
ATOM 1589 C C . ILE A 1 207 ? 6.518 -4.704 -6.058 1.00 89.94 207 ILE A C 1
ATOM 1591 O O . ILE A 1 207 ? 5.677 -3.818 -5.918 1.00 89.94 207 ILE A O 1
ATOM 1595 N N . ASP A 1 208 ? 7.823 -4.525 -5.960 1.00 82.00 208 ASP A N 1
ATOM 1596 C CA . ASP A 1 208 ? 8.463 -3.247 -5.755 1.00 82.00 208 ASP A CA 1
ATOM 1597 C C . ASP A 1 208 ? 9.540 -3.079 -6.836 1.00 82.00 208 ASP A C 1
ATOM 1599 O O . ASP A 1 208 ? 10.464 -3.896 -6.928 1.00 82.00 208 ASP A O 1
ATOM 1603 N N . ILE A 1 209 ? 9.350 -2.092 -7.717 1.00 77.69 209 ILE A N 1
ATOM 1604 C CA . ILE A 1 209 ? 10.319 -1.693 -8.747 1.00 77.69 209 ILE A CA 1
ATOM 1605 C C . ILE A 1 209 ? 10.788 -0.294 -8.373 1.00 77.69 209 ILE A C 1
ATOM 1607 O O . ILE A 1 209 ? 10.161 0.713 -8.716 1.00 77.69 209 ILE A O 1
ATOM 1611 N N . GLU A 1 210 ? 11.905 -0.248 -7.660 1.00 66.00 210 GLU A N 1
ATOM 1612 C CA . GLU A 1 210 ? 12.399 0.950 -7.007 1.00 66.00 210 GLU A CA 1
ATOM 1613 C C . GLU A 1 210 ? 13.869 1.200 -7.359 1.00 66.00 210 GLU A C 1
ATOM 1615 O O . GLU A 1 210 ? 14.810 0.625 -6.813 1.00 66.00 210 GLU A O 1
ATOM 1620 N N . PHE A 1 211 ? 14.100 2.148 -8.264 1.00 61.12 211 PHE A N 1
ATOM 1621 C CA . PHE A 1 211 ? 15.450 2.581 -8.626 1.00 61.12 211 PHE A CA 1
ATOM 1622 C C . PHE A 1 211 ? 16.017 3.550 -7.575 1.00 61.12 211 PHE A C 1
ATOM 1624 O O . PHE A 1 211 ? 16.183 4.747 -7.834 1.00 61.12 211 PHE A O 1
ATOM 1631 N N . TRP A 1 212 ? 16.327 3.044 -6.381 1.00 50.03 212 TRP A N 1
ATOM 1632 C CA . TRP A 1 212 ? 17.111 3.775 -5.382 1.00 50.03 212 TRP A CA 1
ATOM 1633 C C . TRP A 1 212 ? 18.605 3.730 -5.739 1.00 50.03 212 TRP A C 1
ATOM 1635 O O . TRP A 1 212 ? 19.173 2.649 -5.908 1.00 50.03 212 TRP A O 1
ATOM 1645 N N . GLY A 1 213 ? 19.270 4.890 -5.843 1.00 47.59 213 GLY A N 1
ATOM 1646 C CA . GLY A 1 213 ? 20.717 4.952 -6.103 1.00 47.59 213 GLY A CA 1
ATOM 1647 C C . GLY A 1 213 ? 21.263 6.318 -6.546 1.00 47.59 213 GLY A C 1
ATOM 1648 O O . GLY A 1 213 ? 20.538 7.308 -6.595 1.00 47.59 213 GLY A O 1
ATOM 1649 N N . ASN A 1 214 ? 22.564 6.358 -6.890 1.00 41.94 214 ASN A N 1
ATOM 1650 C CA . ASN A 1 214 ? 23.370 7.538 -7.296 1.00 41.94 214 ASN A CA 1
ATOM 1651 C C . ASN A 1 214 ? 22.981 8.174 -8.654 1.00 41.94 214 ASN A C 1
ATOM 1653 O O . ASN A 1 214 ? 23.788 8.806 -9.335 1.00 41.94 214 ASN A O 1
ATOM 1657 N N . GLY A 1 215 ? 21.729 8.025 -9.045 1.00 47.22 215 GLY A N 1
ATOM 1658 C CA . GLY A 1 215 ? 21.096 8.680 -10.169 1.00 47.22 215 GLY A CA 1
ATOM 1659 C C . GLY A 1 215 ? 19.623 8.369 -10.036 1.00 47.22 215 GLY A C 1
ATOM 1660 O O . GLY A 1 215 ? 19.262 7.198 -9.927 1.00 47.22 215 GLY A O 1
ATOM 1661 N N . ALA A 1 216 ? 18.785 9.402 -9.995 1.00 55.09 216 ALA A N 1
ATOM 1662 C CA . ALA A 1 216 ? 17.344 9.223 -10.069 1.00 55.09 216 ALA A CA 1
ATOM 1663 C C . ALA A 1 216 ? 16.991 8.209 -11.169 1.00 55.09 216 ALA A C 1
ATOM 1665 O O . ALA A 1 216 ? 17.687 8.108 -12.177 1.00 55.09 216 ALA A O 1
ATOM 1666 N N . SER A 1 217 ? 15.922 7.454 -10.983 1.00 56.12 217 SER A N 1
ATOM 1667 C CA . SER A 1 217 ? 15.485 6.371 -11.873 1.00 56.12 217 SER A CA 1
ATOM 1668 C C . SER A 1 217 ? 15.331 6.736 -13.365 1.00 56.12 217 SER A C 1
ATOM 1670 O O 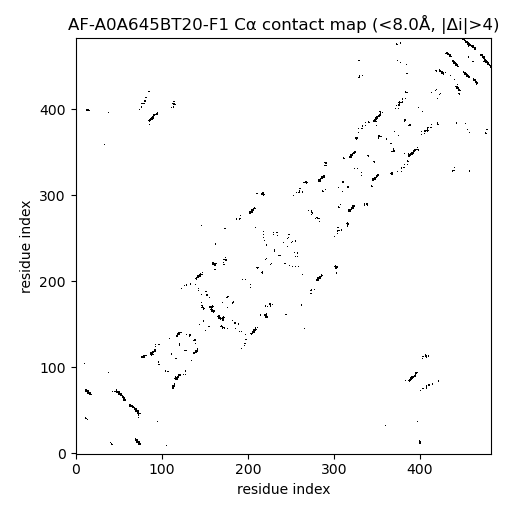. SER A 1 217 ? 15.431 5.888 -14.257 1.00 56.12 217 SER A O 1
ATOM 1672 N N . SER A 1 218 ? 15.095 8.020 -13.629 1.00 59.31 218 SER A N 1
ATOM 1673 C CA . SER A 1 218 ? 14.993 8.661 -14.940 1.00 59.31 218 SER A CA 1
ATOM 1674 C C . SER A 1 218 ? 16.319 9.215 -15.456 1.00 59.31 218 SER A C 1
ATOM 1676 O O . SER A 1 218 ? 16.407 9.723 -16.565 1.00 59.31 218 SER A O 1
ATOM 1678 N N . GLN A 1 219 ? 17.370 9.146 -14.654 1.00 65.81 219 GLN A N 1
ATOM 1679 C CA . GLN A 1 219 ? 18.722 9.598 -14.960 1.00 65.81 219 GLN A CA 1
ATOM 1680 C C . GLN A 1 219 ? 19.705 8.431 -15.034 1.00 65.81 219 GLN A C 1
ATOM 1682 O O . GLN A 1 219 ? 20.920 8.630 -15.007 1.00 65.81 219 GLN A O 1
ATOM 1687 N N . SER A 1 220 ? 19.190 7.207 -15.115 1.00 66.31 220 SER A N 1
ATOM 1688 C CA . SER A 1 220 ? 19.981 5.989 -15.094 1.00 66.31 220 SER A CA 1
ATOM 1689 C C . SER A 1 220 ? 19.464 4.962 -16.110 1.00 66.31 220 SER A C 1
ATOM 1691 O O . SER A 1 220 ? 18.350 5.061 -16.628 1.00 66.31 220 SER A O 1
ATOM 1693 N N . CYS A 1 221 ? 20.322 3.990 -16.433 1.00 81.19 221 CYS A N 1
ATOM 1694 C CA . CYS A 1 221 ? 20.140 2.958 -17.460 1.00 81.19 221 CYS A CA 1
ATOM 1695 C C . CYS A 1 221 ? 20.232 3.438 -18.924 1.00 81.19 221 CYS A C 1
ATOM 1697 O O . CYS A 1 221 ? 19.317 3.255 -19.723 1.00 81.19 221 CYS A O 1
ATOM 1699 N N . PHE A 1 222 ? 21.405 3.937 -19.320 1.00 87.25 222 PHE A N 1
ATOM 1700 C CA . PHE A 1 222 ? 21.766 4.248 -20.714 1.00 87.25 222 PHE A CA 1
ATOM 1701 C C . PHE A 1 222 ? 22.426 3.075 -21.453 1.00 87.25 222 PHE A C 1
ATOM 1703 O O . PHE A 1 222 ? 23.230 3.275 -22.362 1.00 87.25 222 PHE A O 1
ATOM 1710 N N . HIS A 1 223 ? 22.117 1.840 -21.051 1.00 87.12 223 HIS A N 1
ATOM 1711 C CA . HIS A 1 223 ? 22.644 0.657 -21.726 1.00 87.12 223 HIS A CA 1
ATOM 1712 C C . HIS A 1 223 ? 22.191 0.665 -23.202 1.00 87.12 223 HIS A C 1
ATOM 1714 O O . HIS A 1 223 ? 21.025 0.989 -23.450 1.00 87.12 223 HIS A O 1
ATOM 1720 N N . PRO A 1 224 ? 23.034 0.286 -24.188 1.00 88.19 224 PRO A N 1
ATOM 1721 C CA . PRO A 1 224 ? 22.697 0.405 -25.612 1.00 88.19 224 PRO A CA 1
ATOM 1722 C C . PRO A 1 224 ? 21.356 -0.225 -26.006 1.00 88.19 224 PRO A C 1
ATOM 1724 O O . PRO A 1 224 ? 20.602 0.362 -26.776 1.00 88.19 224 PRO A O 1
ATOM 1727 N N . ALA A 1 225 ? 21.014 -1.380 -25.427 1.00 84.94 225 ALA A N 1
ATOM 1728 C CA . ALA A 1 225 ? 19.716 -2.021 -25.650 1.00 84.94 225 ALA A CA 1
ATOM 1729 C C . ALA A 1 225 ? 18.531 -1.181 -25.135 1.00 84.94 225 ALA A C 1
ATOM 1731 O O . ALA A 1 225 ? 17.516 -1.059 -25.814 1.00 84.94 225 ALA A O 1
ATOM 1732 N N . THR A 1 226 ? 18.670 -0.550 -23.965 1.00 87.38 226 THR A N 1
ATOM 1733 C CA . THR A 1 226 ? 17.649 0.351 -23.410 1.00 87.38 226 THR A CA 1
ATOM 1734 C C . THR A 1 226 ? 17.520 1.619 -24.255 1.00 87.38 226 THR A C 1
ATOM 1736 O O . THR A 1 226 ? 16.408 2.051 -24.542 1.00 87.38 226 THR A O 1
ATOM 1739 N N . VAL A 1 227 ? 18.642 2.190 -24.711 1.00 90.69 227 VAL A N 1
ATOM 1740 C CA . VAL A 1 227 ? 18.646 3.366 -25.601 1.00 90.69 227 VAL A CA 1
ATOM 1741 C C . VAL A 1 227 ? 18.013 3.043 -26.958 1.00 90.69 227 VAL A C 1
ATOM 1743 O O . VAL A 1 227 ? 17.291 3.874 -27.503 1.00 90.69 227 VAL A O 1
ATOM 1746 N N . ALA A 1 228 ? 18.220 1.835 -27.489 1.00 89.75 228 ALA A N 1
ATOM 1747 C CA . ALA A 1 228 ? 17.575 1.390 -28.722 1.00 89.75 228 ALA A CA 1
ATOM 1748 C C . ALA A 1 228 ? 16.046 1.287 -28.574 1.00 89.75 228 ALA A C 1
ATOM 1750 O O . ALA A 1 228 ? 15.311 1.728 -29.456 1.00 89.75 228 ALA A O 1
ATOM 1751 N N . GLU A 1 229 ? 15.548 0.765 -27.450 1.00 89.50 229 GLU A N 1
ATOM 1752 C CA . GLU A 1 229 ? 14.107 0.735 -27.162 1.00 89.50 229 GLU A CA 1
ATOM 1753 C C . GLU A 1 229 ? 13.529 2.140 -26.959 1.00 89.50 229 GLU A C 1
ATOM 1755 O O . GLU A 1 229 ? 12.460 2.450 -27.484 1.00 89.50 229 GLU A O 1
ATOM 1760 N N . PHE A 1 230 ? 14.264 3.022 -26.278 1.00 92.31 230 PHE A N 1
ATOM 1761 C CA . PHE A 1 230 ? 13.878 4.423 -26.146 1.00 92.31 230 PHE A CA 1
ATOM 1762 C C . PHE A 1 230 ? 13.780 5.127 -27.501 1.00 92.31 230 PHE A C 1
ATOM 1764 O O . PHE A 1 230 ? 12.812 5.838 -27.761 1.00 92.31 230 PHE A O 1
ATOM 1771 N N . ARG A 1 231 ? 14.756 4.905 -28.389 1.00 94.50 231 ARG A N 1
ATOM 1772 C CA . ARG A 1 231 ? 14.755 5.467 -29.743 1.00 94.50 231 ARG A CA 1
ATOM 1773 C C . ARG A 1 231 ? 13.478 5.090 -30.496 1.00 94.50 231 ARG A C 1
ATOM 1775 O O . ARG A 1 231 ? 12.865 5.962 -31.111 1.00 94.50 231 ARG A O 1
ATOM 1782 N N . LYS A 1 232 ? 13.060 3.820 -30.408 1.00 93.50 232 LYS A N 1
ATOM 1783 C CA . LYS A 1 232 ? 11.803 3.336 -31.000 1.00 93.50 232 LYS A CA 1
ATOM 1784 C C . LYS A 1 232 ? 10.586 4.006 -30.366 1.00 93.50 232 LYS A C 1
ATOM 1786 O O . LYS A 1 232 ? 9.730 4.488 -31.099 1.00 93.50 232 LYS A O 1
ATOM 1791 N N . PHE A 1 233 ? 10.535 4.062 -29.034 1.00 93.31 233 PHE A N 1
ATOM 1792 C CA . PHE A 1 233 ? 9.442 4.682 -28.279 1.00 93.31 233 PHE A CA 1
ATOM 1793 C C . PHE A 1 233 ? 9.259 6.165 -28.632 1.00 93.31 233 PHE A C 1
ATOM 1795 O O . PHE A 1 233 ? 8.146 6.616 -28.872 1.00 93.31 233 PHE A O 1
ATOM 1802 N N . ALA A 1 234 ? 10.355 6.921 -28.698 1.00 95.50 234 ALA A N 1
ATOM 1803 C CA . ALA A 1 234 ? 10.340 8.359 -28.952 1.00 95.50 234 ALA A CA 1
ATOM 1804 C C . ALA A 1 234 ? 10.386 8.726 -30.449 1.00 95.50 234 ALA A C 1
ATOM 1806 O O . ALA A 1 234 ? 10.459 9.910 -30.778 1.00 95.50 234 ALA A O 1
ATOM 1807 N N . HIS A 1 235 ? 10.365 7.737 -31.352 1.00 96.06 235 HIS A N 1
ATOM 1808 C CA . HIS A 1 235 ? 10.464 7.915 -32.806 1.00 96.06 235 HIS A CA 1
ATOM 1809 C C . HIS A 1 235 ? 11.673 8.760 -33.258 1.00 96.06 235 HIS A C 1
ATOM 1811 O O . HIS A 1 235 ? 11.574 9.580 -34.172 1.00 96.06 235 HIS A O 1
ATOM 1817 N N . ILE A 1 236 ? 12.832 8.564 -32.622 1.00 95.75 236 ILE A N 1
ATOM 1818 C CA . ILE A 1 236 ? 14.047 9.336 -32.915 1.00 95.75 236 ILE A CA 1
ATOM 1819 C C . ILE A 1 236 ? 14.797 8.694 -34.103 1.00 95.75 236 ILE A C 1
ATOM 1821 O O . ILE A 1 236 ? 15.141 7.512 -34.027 1.00 95.75 236 ILE A O 1
ATOM 1825 N N . PRO A 1 237 ? 15.114 9.432 -35.187 1.00 94.31 237 PRO A N 1
ATOM 1826 C CA . PRO A 1 237 ? 15.800 8.872 -36.357 1.00 94.31 237 PRO A CA 1
ATOM 1827 C C . PRO A 1 237 ? 17.164 8.279 -36.002 1.00 94.31 237 PRO A C 1
ATOM 1829 O O . PRO A 1 237 ? 17.915 8.925 -35.282 1.00 94.31 237 PRO A O 1
ATOM 1832 N N . GLU A 1 238 ? 17.530 7.113 -36.548 1.00 92.00 238 GLU A N 1
ATOM 1833 C CA . GLU A 1 238 ? 18.823 6.433 -36.294 1.00 92.00 238 GLU A CA 1
ATOM 1834 C C . GLU A 1 238 ? 20.055 7.333 -36.494 1.00 92.00 238 GLU A C 1
ATOM 1836 O O . GLU A 1 238 ? 21.069 7.163 -35.821 1.00 92.00 238 GLU A O 1
ATOM 1841 N N . SER A 1 239 ? 19.959 8.326 -37.383 1.00 92.38 239 SER A N 1
ATOM 1842 C CA . SER A 1 239 ? 21.018 9.306 -37.639 1.00 92.38 239 SER A CA 1
ATOM 1843 C C . SER A 1 239 ? 21.288 10.262 -36.472 1.00 92.38 239 SER A C 1
ATOM 1845 O O . SER A 1 239 ? 22.367 10.844 -36.410 1.00 92.38 239 SER A O 1
ATOM 1847 N N . GLU A 1 240 ? 20.323 10.465 -35.572 1.00 91.94 240 GLU A N 1
ATOM 1848 C CA . GLU A 1 240 ? 20.498 11.312 -34.390 1.00 91.94 240 GLU A CA 1
ATOM 1849 C C . GLU A 1 240 ? 21.355 10.559 -33.358 1.00 91.94 240 GLU A C 1
ATOM 1851 O O . GLU A 1 240 ? 20.952 9.475 -32.914 1.00 91.94 240 GLU A O 1
ATOM 1856 N N . PRO A 1 241 ? 22.516 11.090 -32.935 1.00 90.94 241 PRO A N 1
ATOM 1857 C CA . PRO A 1 241 ? 23.299 10.473 -31.873 1.00 90.94 241 PRO A CA 1
ATOM 1858 C C . PRO A 1 241 ? 22.533 10.548 -30.547 1.00 90.94 241 PRO A C 1
ATOM 1860 O O . PRO A 1 241 ? 22.033 11.604 -30.169 1.00 90.94 241 PRO A O 1
ATOM 1863 N N . LEU A 1 242 ? 22.464 9.431 -29.820 1.00 91.38 242 LEU A N 1
ATOM 1864 C CA . LEU A 1 242 ? 21.853 9.366 -28.492 1.00 91.38 242 LEU A CA 1
ATOM 1865 C C . LEU A 1 242 ? 22.879 8.852 -27.482 1.00 91.38 242 LEU A C 1
ATOM 1867 O O . LEU A 1 242 ? 23.181 7.662 -27.441 1.00 91.38 242 LEU A O 1
ATOM 1871 N N . ASP A 1 243 ? 23.407 9.771 -26.674 1.00 90.19 243 ASP A N 1
ATOM 1872 C CA . ASP A 1 243 ? 24.162 9.482 -25.454 1.00 90.19 243 ASP A CA 1
ATOM 1873 C C . ASP A 1 243 ? 23.372 9.963 -24.220 1.00 90.19 243 ASP A C 1
ATOM 1875 O O . ASP A 1 243 ? 22.348 10.645 -24.343 1.00 90.19 243 ASP A O 1
ATOM 1879 N N . SER A 1 244 ? 23.835 9.605 -23.019 1.00 89.00 244 SER A N 1
ATOM 1880 C CA . SER A 1 244 ? 23.193 9.993 -21.754 1.00 89.00 244 SER A CA 1
ATOM 1881 C C . SER A 1 244 ? 22.973 11.505 -21.647 1.00 89.00 244 SER A C 1
ATOM 1883 O O . SER A 1 244 ? 21.908 11.962 -21.240 1.00 89.00 244 SER A O 1
ATOM 1885 N N . ARG A 1 245 ? 23.951 12.306 -22.072 1.00 89.81 245 ARG A N 1
ATOM 1886 C CA . ARG A 1 245 ? 23.898 13.770 -22.034 1.00 89.81 245 ARG A CA 1
ATOM 1887 C C . ARG A 1 245 ? 22.859 14.331 -23.007 1.00 89.81 245 ARG A C 1
ATOM 1889 O O . ARG A 1 245 ? 22.140 15.257 -22.637 1.00 89.81 245 ARG A O 1
ATOM 1896 N N . ILE A 1 246 ? 22.758 13.809 -24.228 1.00 93.06 246 ILE A N 1
ATOM 1897 C CA . ILE A 1 246 ? 21.752 14.228 -25.215 1.00 93.06 246 ILE A CA 1
ATOM 1898 C C . ILE A 1 246 ? 20.355 13.866 -24.717 1.00 93.06 246 ILE A C 1
ATOM 1900 O O . ILE A 1 246 ? 19.466 14.717 -24.732 1.00 93.06 246 ILE A O 1
ATOM 1904 N N . ILE A 1 247 ? 20.176 12.644 -24.211 1.00 91.50 247 ILE A N 1
ATOM 1905 C CA . ILE A 1 247 ? 18.902 12.190 -23.651 1.00 91.50 247 ILE A CA 1
ATOM 1906 C C . ILE A 1 247 ? 18.481 13.101 -22.492 1.00 91.50 247 ILE A C 1
ATOM 1908 O O . ILE A 1 247 ? 17.383 13.649 -22.514 1.00 91.50 247 ILE A O 1
ATOM 1912 N N . LEU A 1 248 ? 19.372 13.349 -21.528 1.00 87.19 248 LEU A N 1
ATOM 1913 C CA . LEU A 1 248 ? 19.057 14.139 -20.335 1.00 87.19 248 LEU A CA 1
ATOM 1914 C C . LEU A 1 248 ? 18.911 15.645 -20.579 1.00 87.19 248 LEU A C 1
ATOM 1916 O O . LEU A 1 248 ? 18.285 16.324 -19.767 1.00 87.19 248 LEU A O 1
ATOM 1920 N N . SER A 1 249 ? 19.465 16.178 -21.671 1.00 88.69 249 SER A N 1
ATOM 1921 C CA . SER A 1 249 ? 19.354 17.606 -22.004 1.00 88.69 249 SER A CA 1
ATOM 1922 C C . SER A 1 249 ? 18.231 17.923 -22.991 1.00 88.69 249 SER A C 1
ATOM 1924 O O . SER A 1 249 ? 17.583 18.955 -22.841 1.00 88.69 249 SER A O 1
ATOM 1926 N N . ARG A 1 250 ? 17.986 17.064 -23.989 1.00 91.94 250 ARG A N 1
ATOM 1927 C CA . ARG A 1 250 ? 17.020 17.325 -25.074 1.00 91.94 250 ARG A CA 1
ATOM 1928 C C . ARG A 1 250 ? 15.741 16.506 -24.967 1.00 91.94 250 ARG A C 1
ATOM 1930 O O . ARG A 1 250 ? 14.685 16.997 -25.347 1.00 91.94 250 ARG A O 1
ATOM 1937 N N . TYR A 1 251 ? 15.834 15.282 -24.453 1.00 90.44 251 TYR A N 1
ATOM 1938 C CA . TYR A 1 251 ? 14.737 14.312 -24.465 1.00 90.44 251 TYR A CA 1
ATOM 1939 C C . TYR A 1 251 ? 14.322 13.854 -23.064 1.00 90.44 251 TYR A C 1
ATOM 1941 O O . TYR A 1 251 ? 13.743 12.782 -22.903 1.00 90.44 251 TYR A O 1
ATOM 1949 N N . ARG A 1 252 ? 14.626 14.648 -22.030 1.00 85.38 252 ARG A N 1
ATOM 1950 C CA . ARG A 1 252 ? 14.454 14.249 -20.626 1.00 85.38 252 ARG A CA 1
ATOM 1951 C C . ARG A 1 252 ? 13.030 13.803 -20.309 1.00 85.38 252 ARG A C 1
ATOM 1953 O O . ARG A 1 252 ? 12.848 12.790 -19.640 1.00 85.38 252 ARG A O 1
ATOM 1960 N N . LYS A 1 253 ? 12.030 14.540 -20.802 1.00 83.81 253 LYS A N 1
ATOM 1961 C CA . LYS A 1 253 ? 10.624 14.190 -20.591 1.00 83.81 253 LYS A CA 1
ATOM 1962 C C . LYS A 1 253 ? 10.264 12.880 -21.293 1.00 83.81 253 LYS A C 1
ATOM 1964 O O . LYS A 1 253 ? 9.729 11.991 -20.647 1.00 83.81 253 LYS A O 1
ATOM 1969 N N . GLN A 1 254 ? 10.601 12.739 -22.574 1.00 89.00 254 GLN A N 1
ATOM 1970 C CA . GLN A 1 254 ? 10.338 11.515 -23.335 1.00 89.00 254 GLN A CA 1
ATOM 1971 C C . GLN A 1 254 ? 11.031 10.309 -22.702 1.00 89.00 254 GLN A C 1
ATOM 1973 O O . GLN A 1 254 ? 10.486 9.212 -22.711 1.00 89.00 254 GLN A O 1
ATOM 1978 N N . TRP A 1 255 ? 12.230 10.506 -22.152 1.00 87.94 255 TRP A N 1
ATOM 1979 C CA . TRP A 1 255 ? 12.937 9.470 -21.418 1.00 87.94 255 TRP A CA 1
ATOM 1980 C C . TRP A 1 255 ? 12.194 9.087 -20.138 1.00 87.94 255 TRP A C 1
ATOM 1982 O O . TRP A 1 255 ? 11.991 7.903 -19.907 1.00 87.94 255 TRP A O 1
ATOM 1992 N N . SER A 1 256 ? 11.727 10.056 -19.347 1.00 82.19 256 SER A N 1
ATOM 1993 C CA . SER A 1 256 ? 10.877 9.787 -18.177 1.00 82.19 256 SER A CA 1
ATOM 1994 C C . SER A 1 256 ? 9.613 9.000 -18.558 1.00 82.19 256 SER A C 1
ATOM 1996 O O . SER A 1 256 ? 9.344 7.944 -17.987 1.00 82.19 256 SER A O 1
ATOM 1998 N N . ASP A 1 257 ? 8.905 9.441 -19.603 1.00 84.38 257 ASP A N 1
ATOM 1999 C CA . ASP A 1 257 ? 7.699 8.780 -20.117 1.00 84.38 257 ASP A CA 1
ATOM 2000 C C . ASP A 1 257 ? 8.001 7.338 -20.582 1.00 84.38 257 ASP A C 1
ATOM 2002 O O . ASP A 1 257 ? 7.264 6.406 -20.260 1.00 84.38 257 ASP A O 1
ATOM 2006 N N . PHE A 1 258 ? 9.127 7.127 -21.272 1.00 88.31 258 PHE A N 1
ATOM 2007 C CA . PHE A 1 258 ? 9.605 5.799 -21.663 1.00 88.31 258 PHE A CA 1
ATOM 2008 C C . PHE A 1 258 ? 9.918 4.910 -20.457 1.00 88.31 258 PHE A C 1
ATOM 2010 O O . PHE A 1 258 ? 9.625 3.717 -20.484 1.00 88.31 258 PHE A O 1
ATOM 2017 N N . ARG A 1 259 ? 10.524 5.457 -19.396 1.00 85.81 259 ARG A N 1
ATOM 2018 C CA . ARG A 1 259 ? 10.834 4.694 -18.180 1.00 85.81 259 ARG A CA 1
ATOM 2019 C C . ARG A 1 259 ? 9.553 4.262 -17.465 1.00 85.81 259 ARG A C 1
ATOM 2021 O O . ARG A 1 259 ? 9.477 3.102 -17.077 1.00 85.81 259 ARG A O 1
ATOM 2028 N N . ASN A 1 260 ? 8.541 5.129 -17.386 1.00 82.94 260 ASN A N 1
ATOM 2029 C CA . ASN A 1 260 ? 7.210 4.768 -16.881 1.00 82.94 260 ASN A CA 1
ATOM 2030 C C . ASN A 1 260 ? 6.566 3.646 -17.710 1.00 82.94 260 ASN A C 1
ATOM 2032 O O . ASN A 1 260 ? 6.129 2.637 -17.156 1.00 82.94 260 ASN A O 1
ATOM 2036 N N . ASP A 1 261 ? 6.564 3.775 -19.041 1.00 88.00 261 ASP A N 1
ATOM 2037 C CA . ASP A 1 261 ? 6.057 2.735 -19.947 1.00 88.00 261 ASP A CA 1
ATOM 2038 C C . ASP A 1 261 ? 6.807 1.401 -19.778 1.00 88.00 261 ASP A C 1
ATOM 2040 O O . ASP A 1 261 ? 6.206 0.323 -19.756 1.00 88.00 261 ASP A O 1
ATOM 2044 N N . LEU A 1 262 ? 8.128 1.454 -19.613 1.00 86.69 262 LEU A N 1
ATOM 2045 C CA . LEU A 1 262 ? 8.948 0.272 -19.389 1.00 86.69 262 LEU A CA 1
ATOM 2046 C C . LEU A 1 262 ? 8.566 -0.433 -18.082 1.00 86.69 262 LEU A C 1
ATOM 2048 O O . LEU A 1 262 ? 8.416 -1.656 -18.071 1.00 86.69 262 LEU A O 1
ATOM 2052 N N . THR A 1 263 ? 8.350 0.327 -17.007 1.00 85.75 263 THR A N 1
ATOM 2053 C CA . THR A 1 263 ? 7.893 -0.216 -15.726 1.00 85.75 263 THR A CA 1
ATOM 2054 C C . THR A 1 263 ? 6.494 -0.831 -15.842 1.00 85.75 263 THR A C 1
ATOM 2056 O O . THR A 1 263 ? 6.285 -1.943 -15.358 1.00 85.75 263 THR A O 1
ATOM 2059 N N . VAL A 1 264 ? 5.553 -0.190 -16.549 1.00 88.69 264 VAL A N 1
ATOM 2060 C CA . VAL A 1 264 ? 4.220 -0.757 -16.854 1.00 88.69 264 VAL A CA 1
ATOM 2061 C C . VAL A 1 264 ? 4.345 -2.107 -17.569 1.00 88.69 264 VAL A C 1
ATOM 2063 O O . VAL A 1 264 ? 3.691 -3.086 -17.195 1.00 88.69 264 VAL A O 1
ATOM 2066 N N . ARG A 1 265 ? 5.197 -2.185 -18.600 1.00 91.00 265 ARG A N 1
ATOM 2067 C CA . ARG A 1 265 ? 5.420 -3.421 -19.366 1.00 91.00 265 ARG A CA 1
ATOM 2068 C C . ARG A 1 265 ? 6.034 -4.529 -18.512 1.00 91.00 265 ARG A C 1
ATOM 2070 O O . ARG A 1 265 ? 5.644 -5.685 -18.671 1.00 91.00 265 ARG A O 1
ATOM 2077 N N . LEU A 1 266 ? 6.952 -4.194 -17.605 1.00 89.75 266 LEU A N 1
ATOM 2078 C CA . LEU A 1 266 ? 7.545 -5.155 -16.670 1.00 89.75 266 LEU A CA 1
ATOM 2079 C C . LEU A 1 266 ? 6.514 -5.695 -15.679 1.00 89.75 266 LEU A C 1
ATOM 2081 O O . LEU A 1 266 ? 6.456 -6.906 -15.498 1.00 89.75 266 LEU A O 1
ATOM 2085 N N . HIS A 1 267 ? 5.660 -4.841 -15.109 1.00 91.94 267 HIS A N 1
ATOM 2086 C CA . HIS A 1 267 ? 4.561 -5.283 -14.244 1.00 91.94 267 HIS A CA 1
ATOM 2087 C C . HIS A 1 267 ? 3.626 -6.252 -14.972 1.00 91.94 267 HIS A C 1
ATOM 2089 O O . HIS A 1 267 ? 3.375 -7.351 -14.477 1.00 91.94 267 HIS A O 1
ATOM 2095 N N . ARG A 1 268 ? 3.206 -5.904 -16.199 1.00 93.62 268 ARG A N 1
ATOM 2096 C CA . ARG A 1 268 ? 2.389 -6.790 -17.042 1.00 93.62 268 ARG A CA 1
ATOM 2097 C C . ARG A 1 268 ? 3.077 -8.134 -17.274 1.00 93.62 268 ARG A C 1
ATOM 2099 O O . ARG A 1 268 ? 2.467 -9.175 -17.051 1.00 93.62 268 ARG A O 1
ATOM 2106 N N . MET A 1 269 ? 4.355 -8.120 -17.665 1.00 93.81 269 MET A N 1
ATOM 2107 C CA . MET A 1 269 ? 5.136 -9.345 -17.852 1.00 93.81 269 MET A CA 1
ATOM 2108 C C . MET A 1 269 ? 5.178 -10.183 -16.568 1.00 93.81 269 MET A C 1
ATOM 2110 O O . MET A 1 269 ? 4.937 -11.386 -16.629 1.00 93.81 269 MET A O 1
ATOM 2114 N N . THR A 1 270 ? 5.465 -9.574 -15.413 1.00 94.12 270 THR A N 1
ATOM 2115 C CA . THR A 1 270 ? 5.500 -10.276 -14.124 1.00 94.12 270 THR A CA 1
ATOM 2116 C C . THR A 1 270 ? 4.152 -10.905 -13.804 1.00 94.12 270 THR A C 1
ATOM 2118 O O . THR A 1 270 ? 4.102 -12.082 -13.455 1.00 94.12 270 THR A O 1
ATOM 2121 N N . ARG A 1 271 ? 3.053 -10.165 -13.970 1.00 95.06 271 ARG A N 1
ATOM 2122 C CA . ARG A 1 271 ? 1.704 -10.669 -13.712 1.00 95.06 271 ARG A CA 1
ATOM 2123 C C . ARG A 1 271 ? 1.343 -11.833 -14.629 1.00 95.06 271 ARG A C 1
ATOM 2125 O O . ARG A 1 271 ? 0.832 -12.848 -14.162 1.00 95.06 271 ARG A O 1
ATOM 2132 N N . ASP A 1 272 ? 1.624 -11.708 -15.922 1.00 95.62 272 ASP A N 1
ATOM 2133 C CA . ASP A 1 272 ? 1.334 -12.763 -16.891 1.00 95.62 272 ASP A CA 1
ATOM 2134 C C . ASP A 1 272 ? 2.156 -14.025 -16.571 1.00 95.62 272 ASP A C 1
ATOM 2136 O O . ASP A 1 272 ? 1.609 -15.125 -16.539 1.00 95.62 272 ASP A O 1
ATOM 2140 N N . LEU A 1 273 ? 3.436 -13.876 -16.204 1.00 95.56 273 LEU A N 1
ATOM 2141 C CA . LEU A 1 273 ? 4.276 -14.987 -15.746 1.00 95.56 273 LEU A CA 1
ATOM 2142 C C . LEU A 1 273 ? 3.767 -15.628 -14.446 1.00 95.56 273 LEU A C 1
ATOM 2144 O O . LEU A 1 273 ? 3.809 -16.852 -14.325 1.00 95.56 273 LEU A O 1
ATOM 2148 N N . LEU A 1 274 ? 3.287 -14.834 -13.483 1.00 95.50 274 LEU A N 1
ATOM 2149 C CA . LEU A 1 274 ? 2.658 -15.348 -12.263 1.00 95.50 274 LEU A CA 1
ATOM 2150 C C . LEU A 1 274 ? 1.421 -16.183 -12.607 1.00 95.50 274 LEU A C 1
ATOM 2152 O O . LEU A 1 274 ? 1.290 -17.291 -12.095 1.00 95.50 274 LEU A O 1
ATOM 2156 N N . ARG A 1 275 ? 0.571 -15.712 -13.527 1.00 95.38 275 ARG A N 1
ATOM 2157 C CA . ARG A 1 275 ? -0.650 -16.419 -13.949 1.00 95.38 275 ARG A CA 1
ATOM 2158 C C . ARG A 1 275 ? -0.396 -17.648 -14.812 1.00 95.38 275 ARG A C 1
ATOM 2160 O O . ARG A 1 275 ? -1.153 -18.610 -14.731 1.00 95.38 275 ARG A O 1
ATOM 2167 N N . GLU A 1 276 ? 0.696 -17.669 -15.574 1.00 96.19 276 GLU A N 1
ATOM 2168 C CA . GLU A 1 276 ? 1.175 -18.889 -16.233 1.00 96.19 276 GLU A CA 1
ATOM 2169 C C . GLU A 1 276 ? 1.556 -19.984 -15.218 1.00 96.19 276 GLU A C 1
ATOM 2171 O O . GLU A 1 276 ? 1.468 -21.169 -15.534 1.00 96.19 276 GLU A O 1
ATOM 2176 N N . LEU A 1 277 ? 2.012 -19.603 -14.018 1.00 94.56 277 LEU A N 1
ATOM 2177 C CA . LEU A 1 277 ? 2.400 -20.530 -12.948 1.00 94.56 277 LEU A CA 1
ATOM 2178 C C . LEU A 1 277 ? 1.222 -20.872 -12.019 1.00 94.56 277 LEU A C 1
ATOM 2180 O O . LEU A 1 277 ? 1.105 -22.008 -11.561 1.00 94.56 277 LEU A O 1
ATOM 2184 N N . ARG A 1 278 ? 0.371 -19.886 -11.724 1.00 93.31 278 ARG A N 1
ATOM 2185 C CA . ARG A 1 278 ? -0.772 -19.936 -10.803 1.00 93.31 278 ARG A CA 1
ATOM 2186 C C . ARG A 1 278 ? -1.886 -19.019 -11.340 1.00 93.31 278 ARG A C 1
ATOM 2188 O O . ARG A 1 278 ? -1.809 -17.813 -11.119 1.00 93.31 278 ARG A O 1
ATOM 2195 N N . PRO A 1 279 ? -2.900 -19.547 -12.057 1.00 93.62 279 PRO A N 1
ATOM 2196 C CA . PRO A 1 279 ? -3.885 -18.731 -12.785 1.00 93.62 279 PRO A CA 1
ATOM 2197 C C . PRO A 1 279 ? -4.673 -17.719 -11.944 1.00 93.62 279 PRO A C 1
ATOM 2199 O O . PRO A 1 279 ? -5.160 -16.727 -12.478 1.00 93.62 279 PRO A O 1
ATOM 2202 N N . ASP A 1 280 ? -4.792 -17.977 -10.645 1.00 92.06 280 ASP A N 1
ATOM 2203 C CA . ASP A 1 280 ? -5.479 -17.164 -9.647 1.00 92.06 280 ASP A CA 1
ATOM 2204 C C . ASP A 1 280 ? -4.594 -16.079 -9.010 1.00 92.06 280 ASP A C 1
ATOM 2206 O O . ASP A 1 280 ? -5.104 -15.260 -8.254 1.00 92.06 280 ASP A O 1
ATOM 2210 N N . ALA A 1 281 ? -3.290 -16.043 -9.302 1.00 93.94 281 ALA A N 1
ATOM 2211 C CA . ALA A 1 281 ? -2.369 -15.111 -8.662 1.00 93.94 281 ALA A CA 1
ATOM 2212 C C . ALA A 1 281 ? -2.706 -13.633 -8.941 1.00 93.94 281 ALA A C 1
ATOM 2214 O O . ALA A 1 281 ? -2.978 -13.230 -10.083 1.00 93.94 281 ALA A O 1
ATOM 2215 N N . GLU A 1 282 ? -2.601 -12.832 -7.882 1.00 94.81 282 GLU A N 1
ATOM 2216 C CA . GLU A 1 282 ? -2.707 -11.374 -7.897 1.00 94.81 282 GLU A CA 1
ATOM 2217 C C . GLU A 1 282 ? -1.316 -10.736 -7.876 1.00 94.81 282 GLU A C 1
ATOM 2219 O O . GLU A 1 282 ? -0.447 -11.140 -7.097 1.00 94.81 282 GLU A O 1
ATOM 2224 N N . LEU A 1 283 ? -1.120 -9.692 -8.682 1.00 95.69 283 LEU A N 1
ATOM 2225 C CA . LEU A 1 283 ? 0.028 -8.795 -8.582 1.00 95.69 283 LEU A CA 1
ATOM 2226 C C . LEU A 1 283 ? -0.416 -7.437 -8.038 1.00 95.69 283 LEU A C 1
ATOM 2228 O O . LEU A 1 283 ? -1.151 -6.702 -8.701 1.00 95.69 283 LEU A O 1
ATOM 2232 N N . ARG A 1 284 ? 0.085 -7.075 -6.861 1.00 94.50 284 ARG A N 1
ATOM 2233 C CA . ARG A 1 284 ? -0.098 -5.754 -6.259 1.00 94.50 284 ARG A CA 1
ATOM 2234 C C . ARG A 1 284 ? 1.213 -4.984 -6.350 1.00 94.50 284 ARG A C 1
ATOM 2236 O O . ARG A 1 284 ? 2.251 -5.521 -5.967 1.00 94.50 284 ARG A O 1
ATOM 2243 N N . ALA A 1 285 ? 1.184 -3.765 -6.871 1.00 91.75 285 ALA A N 1
ATOM 2244 C CA . ALA A 1 285 ? 2.397 -2.978 -7.083 1.00 91.75 285 ALA A CA 1
ATOM 2245 C C . ALA A 1 285 ? 2.529 -1.867 -6.058 1.00 91.75 285 ALA A C 1
ATOM 2247 O O . ALA A 1 285 ? 1.563 -1.153 -5.799 1.00 91.75 285 ALA A O 1
ATOM 2248 N N . TYR A 1 286 ? 3.728 -1.735 -5.502 1.00 88.12 286 TYR A N 1
ATOM 2249 C CA . TYR A 1 286 ? 4.089 -0.599 -4.678 1.00 88.12 286 TYR A CA 1
ATOM 2250 C C . TYR A 1 286 ? 4.243 0.662 -5.535 1.00 88.12 286 TYR A C 1
ATOM 2252 O O . TYR A 1 286 ? 4.946 0.667 -6.549 1.00 88.12 286 TYR A O 1
ATOM 2260 N N . ASP A 1 287 ? 3.558 1.728 -5.134 1.00 86.50 287 ASP A N 1
ATOM 2261 C CA . ASP A 1 287 ? 3.548 3.014 -5.824 1.00 86.50 287 ASP A CA 1
ATOM 2262 C C . ASP A 1 287 ? 3.235 4.176 -4.865 1.00 86.50 287 ASP A C 1
ATOM 2264 O O . ASP A 1 287 ? 3.392 4.067 -3.647 1.00 86.50 287 ASP A O 1
ATOM 2268 N N . TYR A 1 288 ? 2.900 5.347 -5.410 1.00 85.06 288 TYR A N 1
ATOM 2269 C CA . TYR A 1 288 ? 2.812 6.601 -4.665 1.00 85.06 288 TYR A CA 1
ATOM 2270 C C . TYR A 1 288 ? 1.453 7.269 -4.863 1.00 85.06 288 TYR A C 1
ATOM 2272 O O . TYR A 1 288 ? 0.743 7.009 -5.835 1.00 85.06 288 TYR A O 1
ATOM 2280 N N . THR A 1 289 ? 1.094 8.136 -3.920 1.00 84.44 289 THR A N 1
ATOM 2281 C CA . THR A 1 289 ? -0.167 8.881 -3.945 1.00 84.44 289 THR A CA 1
ATOM 2282 C C . THR A 1 289 ? -0.294 9.697 -5.232 1.00 84.44 289 THR A C 1
ATOM 2284 O O . THR A 1 289 ? 0.688 10.248 -5.732 1.00 84.44 289 THR A O 1
ATOM 2287 N N . LEU A 1 290 ? -1.510 9.820 -5.768 1.00 78.31 290 LEU A N 1
ATOM 2288 C CA . LEU A 1 290 ? -1.797 10.693 -6.912 1.00 78.31 290 LEU A CA 1
ATOM 2289 C C . LEU A 1 290 ? -1.558 12.158 -6.573 1.00 78.31 290 LEU A C 1
ATOM 2291 O O . LEU A 1 290 ? -1.101 12.935 -7.411 1.00 78.31 290 LEU A O 1
ATOM 2295 N N . ALA A 1 291 ? -1.836 12.519 -5.321 1.00 57.78 291 ALA A N 1
ATOM 2296 C CA . ALA A 1 291 ? -1.532 13.819 -4.755 1.00 57.78 291 ALA A CA 1
ATOM 2297 C C . ALA A 1 291 ? -0.026 13.939 -4.432 1.00 57.78 291 ALA A C 1
ATOM 2299 O O . ALA A 1 291 ? 0.416 14.185 -3.313 1.00 57.78 291 ALA A O 1
ATOM 2300 N N . LEU A 1 292 ? 0.781 13.859 -5.490 1.00 55.31 292 LEU A N 1
ATOM 2301 C CA . LEU A 1 292 ? 2.047 14.583 -5.578 1.00 55.31 292 LEU A CA 1
ATOM 2302 C C . LEU A 1 292 ? 1.802 16.087 -5.807 1.00 55.31 292 LEU A C 1
ATOM 2304 O O . LEU A 1 292 ? 2.758 16.821 -6.055 1.00 55.31 292 LEU A O 1
ATOM 2308 N N . ASP A 1 293 ? 0.549 16.549 -5.705 1.00 41.31 293 ASP A N 1
ATOM 2309 C CA . ASP A 1 293 ? 0.142 17.949 -5.757 1.00 41.31 293 ASP A CA 1
ATOM 2310 C C . ASP A 1 293 ? 1.005 18.792 -4.810 1.00 41.31 293 ASP A C 1
ATOM 2312 O O . ASP A 1 293 ? 0.969 18.674 -3.586 1.00 41.31 293 ASP A O 1
ATOM 2316 N N . GLY A 1 294 ? 1.844 19.634 -5.414 1.00 42.12 294 GLY A N 1
ATOM 2317 C CA . GLY A 1 294 ? 2.782 20.513 -4.717 1.00 42.12 294 GLY A CA 1
ATOM 2318 C C . GLY A 1 294 ? 4.215 19.987 -4.600 1.00 42.12 294 GLY A C 1
ATOM 2319 O O . GLY A 1 294 ? 5.111 20.774 -4.284 1.00 42.12 294 GLY A O 1
ATOM 2320 N N . LYS A 1 295 ? 4.496 18.712 -4.909 1.00 48.53 295 LYS A N 1
ATOM 2321 C CA . LYS A 1 295 ? 5.879 18.266 -5.122 1.00 48.53 295 LYS A CA 1
ATOM 2322 C C . LYS A 1 295 ? 6.366 18.766 -6.476 1.00 48.53 295 LYS A C 1
ATOM 2324 O O . LYS A 1 295 ? 5.637 18.781 -7.463 1.00 48.53 295 LYS A O 1
ATOM 2329 N N . ALA A 1 296 ? 7.621 19.207 -6.520 1.00 44.03 296 ALA A N 1
ATOM 2330 C CA . ALA A 1 296 ? 8.224 19.657 -7.764 1.00 44.03 296 ALA A CA 1
ATOM 2331 C C . ALA A 1 296 ? 8.121 18.542 -8.818 1.00 44.03 296 ALA A C 1
ATOM 2333 O O . ALA A 1 296 ? 8.389 17.384 -8.502 1.00 44.03 296 ALA A O 1
ATOM 2334 N N . GLN A 1 297 ? 7.803 18.896 -10.069 1.00 49.94 297 GLN A N 1
ATOM 2335 C CA . GLN A 1 297 ? 7.810 17.983 -11.224 1.00 49.94 297 GLN A CA 1
ATOM 2336 C C . GLN A 1 297 ? 9.088 17.125 -11.272 1.00 49.94 297 GLN A C 1
ATOM 2338 O O . GLN A 1 297 ? 9.048 15.978 -11.686 1.00 49.94 297 GLN A O 1
ATOM 2343 N N . SER A 1 298 ? 10.207 17.634 -10.744 1.00 46.06 298 SER A N 1
ATOM 2344 C CA . SER A 1 298 ? 11.463 16.898 -10.591 1.00 46.06 298 SER A CA 1
ATOM 2345 C C . SER A 1 298 ? 11.383 15.645 -9.708 1.00 46.06 298 SER A C 1
ATOM 2347 O O . SER A 1 298 ? 12.195 14.752 -9.904 1.00 46.06 298 SER A O 1
ATOM 2349 N N . PHE A 1 299 ? 10.462 15.552 -8.745 1.00 52.06 299 PHE A N 1
ATOM 2350 C CA . PHE A 1 299 ? 10.240 14.350 -7.932 1.00 52.06 299 PHE A CA 1
ATOM 2351 C C . PHE A 1 299 ? 9.525 13.267 -8.750 1.00 52.06 299 PHE A C 1
ATOM 2353 O O . PHE A 1 299 ? 10.014 12.144 -8.810 1.00 52.06 299 PHE A O 1
ATOM 2360 N N . VAL A 1 300 ? 8.447 13.638 -9.452 1.00 52.09 300 VAL A N 1
ATOM 2361 C CA . VAL A 1 300 ? 7.721 12.773 -10.404 1.00 52.09 300 VAL A CA 1
ATOM 2362 C C . VAL A 1 300 ? 8.654 12.311 -11.521 1.00 52.09 300 VAL A C 1
ATOM 2364 O O . VAL A 1 300 ? 8.745 11.133 -11.829 1.00 52.09 300 VAL A O 1
ATOM 2367 N N . ASP A 1 301 ? 9.438 13.237 -12.069 1.00 54.41 301 ASP A N 1
ATOM 2368 C CA . ASP A 1 301 ? 10.412 12.949 -13.110 1.00 54.41 301 ASP A CA 1
ATOM 2369 C C . ASP A 1 301 ? 11.555 12.066 -12.615 1.00 54.41 301 ASP A C 1
ATOM 2371 O O . ASP A 1 301 ? 12.357 11.674 -13.443 1.00 54.41 301 ASP A O 1
ATOM 2375 N N . ASN A 1 302 ? 11.713 11.800 -11.315 1.00 58.19 302 ASN A N 1
ATOM 2376 C CA . ASN A 1 302 ? 12.829 11.032 -10.752 1.00 58.19 302 ASN A CA 1
ATOM 2377 C C . ASN A 1 302 ? 12.414 9.653 -10.215 1.00 58.19 302 ASN A C 1
ATOM 2379 O O . ASN A 1 302 ? 13.300 8.884 -9.825 1.00 58.19 302 ASN A O 1
ATOM 2383 N N . ILE A 1 303 ? 11.124 9.309 -10.237 1.00 65.25 303 ILE A N 1
ATOM 2384 C CA . ILE A 1 303 ? 10.594 8.004 -9.826 1.00 65.25 303 ILE A CA 1
ATOM 2385 C C . ILE A 1 303 ? 9.734 7.486 -10.987 1.00 65.25 303 ILE A C 1
ATOM 2387 O O . ILE A 1 303 ? 8.771 8.158 -11.348 1.00 65.25 303 ILE A O 1
ATOM 2391 N N . PRO A 1 304 ? 10.044 6.342 -11.624 1.00 64.44 304 PRO A N 1
ATOM 2392 C CA . PRO A 1 304 ? 9.369 5.923 -12.839 1.00 64.44 304 PRO A CA 1
ATOM 2393 C C . PRO A 1 304 ? 8.144 5.078 -12.456 1.00 64.44 304 PRO A C 1
ATOM 2395 O O . PRO A 1 304 ? 8.009 3.929 -12.888 1.00 64.44 304 PRO A O 1
ATOM 2398 N N . THR A 1 305 ? 7.327 5.630 -11.557 1.00 73.69 305 THR A N 1
ATOM 2399 C CA . THR A 1 305 ? 6.126 5.025 -10.986 1.00 73.69 305 THR A CA 1
ATOM 2400 C C . THR A 1 305 ? 4.942 5.975 -11.150 1.00 73.69 305 THR A C 1
ATOM 2402 O O . THR A 1 305 ? 4.454 6.595 -10.209 1.00 73.69 305 THR A O 1
ATOM 2405 N N . ASP A 1 306 ? 4.474 6.113 -12.389 1.00 78.38 306 ASP A N 1
ATOM 2406 C CA . ASP A 1 306 ? 3.216 6.806 -12.669 1.00 78.38 306 ASP A CA 1
ATOM 2407 C C . ASP A 1 306 ? 2.022 5.915 -12.278 1.00 78.38 306 ASP A C 1
ATOM 2409 O O . ASP A 1 306 ? 1.607 5.023 -13.024 1.00 78.38 306 ASP A O 1
ATOM 2413 N N . THR A 1 307 ? 1.459 6.185 -11.100 1.00 85.81 307 THR A N 1
ATOM 2414 C CA . THR A 1 307 ? 0.300 5.478 -10.537 1.00 85.81 307 THR A CA 1
ATOM 2415 C C . THR A 1 307 ? -0.905 5.473 -11.491 1.00 85.81 307 THR A C 1
ATOM 2417 O O . THR A 1 307 ? -1.575 4.449 -11.624 1.00 85.81 307 THR A O 1
ATOM 2420 N N . LEU A 1 308 ? -1.166 6.560 -12.235 1.00 85.56 308 LEU A N 1
ATOM 2421 C CA . LEU A 1 308 ? -2.261 6.584 -13.219 1.00 85.56 308 LEU A CA 1
ATOM 2422 C C . LEU A 1 308 ? -1.949 5.726 -14.441 1.00 85.56 308 LEU A C 1
ATOM 2424 O O . LEU A 1 308 ? -2.860 5.119 -15.010 1.00 85.56 308 LEU A O 1
ATOM 2428 N N . ALA A 1 309 ? -0.686 5.675 -14.867 1.00 83.56 309 ALA A N 1
ATOM 2429 C CA . ALA A 1 309 ? -0.282 4.788 -15.950 1.00 83.56 309 ALA A CA 1
ATOM 2430 C C . ALA A 1 309 ? -0.491 3.319 -15.556 1.00 83.56 309 ALA A C 1
ATOM 2432 O O . ALA A 1 309 ? -0.983 2.540 -16.372 1.00 83.56 309 ALA A O 1
ATOM 2433 N N . TYR A 1 310 ? -0.192 2.946 -14.308 1.00 82.94 310 TYR A N 1
ATOM 2434 C CA . TYR A 1 310 ? -0.440 1.596 -13.790 1.00 82.94 310 TYR A CA 1
ATOM 2435 C C . TYR A 1 310 ? -1.923 1.257 -13.720 1.00 82.94 310 TYR A C 1
ATOM 2437 O O . TYR A 1 310 ? -2.321 0.155 -14.111 1.00 82.94 310 TYR A O 1
ATOM 2445 N N . ASP A 1 311 ? -2.735 2.200 -13.243 1.00 90.00 311 ASP A N 1
ATOM 2446 C CA . ASP A 1 311 ? -4.182 2.040 -13.130 1.00 90.00 311 ASP A CA 1
ATOM 2447 C C . ASP A 1 311 ? -4.812 1.803 -14.507 1.00 90.00 311 ASP A C 1
ATOM 2449 O O . ASP A 1 311 ? -5.468 0.787 -14.735 1.00 90.00 311 ASP A O 1
ATOM 2453 N N . ARG A 1 312 ? -4.506 2.678 -15.471 1.00 89.00 312 ARG A N 1
ATOM 2454 C CA . ARG A 1 312 ? -5.084 2.649 -16.824 1.00 89.00 312 ARG A CA 1
ATOM 2455 C C . ARG A 1 312 ? -4.523 1.549 -17.713 1.00 89.00 312 ARG A C 1
ATOM 2457 O O . ARG A 1 312 ? -5.156 1.184 -18.702 1.00 89.00 312 ARG A O 1
ATOM 2464 N N . ALA A 1 313 ? -3.319 1.059 -17.429 1.00 87.88 313 ALA A N 1
ATOM 2465 C CA . ALA A 1 313 ? -2.726 0.002 -18.223 1.00 87.88 313 ALA A CA 1
ATOM 2466 C C . ALA A 1 313 ? -3.459 -1.318 -17.977 1.00 87.88 313 ALA A C 1
ATOM 2468 O O . ALA A 1 313 ? -3.290 -1.980 -16.940 1.00 87.88 313 ALA A O 1
ATOM 2469 N N . ASP A 1 314 ? -4.206 -1.738 -18.998 1.00 85.12 314 ASP A N 1
ATOM 2470 C CA . ASP A 1 314 ? -4.778 -3.071 -19.061 1.00 85.12 314 ASP A CA 1
ATOM 2471 C C . ASP A 1 314 ? -3.675 -4.086 -18.827 1.00 85.12 314 ASP A C 1
ATOM 2473 O O . ASP A 1 314 ? -2.643 -4.142 -19.509 1.00 85.12 314 ASP A O 1
ATOM 2477 N N . GLY A 1 315 ? -3.889 -4.899 -17.813 1.00 85.81 315 GLY A N 1
ATOM 2478 C CA . GLY A 1 315 ? -3.024 -6.021 -17.586 1.00 85.81 315 GLY A CA 1
ATOM 2479 C C . GLY A 1 315 ? -1.780 -5.767 -16.733 1.00 85.81 315 GLY A C 1
ATOM 2480 O O . GLY A 1 315 ? -1.026 -6.706 -16.525 1.00 85.81 315 GLY A O 1
ATOM 2481 N N . ALA A 1 316 ? -1.512 -4.540 -16.280 1.00 91.19 316 ALA A N 1
ATOM 2482 C CA . ALA A 1 316 ? -0.254 -4.259 -15.583 1.00 91.19 316 ALA A CA 1
ATOM 2483 C C . ALA A 1 316 ? -0.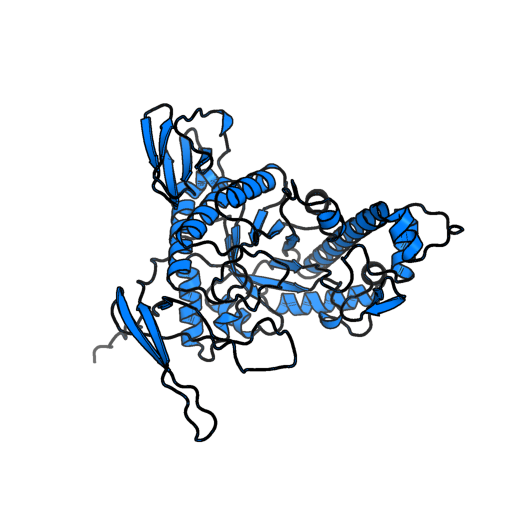233 -4.818 -14.153 1.00 91.19 316 ALA A C 1
ATOM 2485 O O . ALA A 1 316 ? 0.692 -5.529 -13.776 1.00 91.19 316 ALA A O 1
ATOM 2486 N N . ILE A 1 317 ? -1.270 -4.510 -13.379 1.00 94.81 317 ILE A N 1
ATOM 2487 C CA . ILE A 1 317 ? -1.399 -4.824 -11.950 1.00 94.81 317 ILE A CA 1
ATOM 2488 C C . ILE A 1 317 ? -2.865 -5.111 -11.623 1.00 94.81 317 ILE A C 1
ATOM 2490 O O . ILE A 1 317 ? -3.748 -4.685 -12.379 1.00 94.81 317 ILE A O 1
ATOM 2494 N N . ASP A 1 318 ? -3.106 -5.783 -10.502 1.00 96.25 318 ASP A N 1
ATOM 2495 C CA . ASP A 1 318 ? -4.438 -6.085 -9.972 1.00 96.25 318 ASP A CA 1
ATOM 2496 C C . ASP A 1 318 ? -4.852 -5.131 -8.840 1.00 96.25 318 ASP A C 1
ATOM 2498 O O . ASP A 1 318 ? -6.041 -4.877 -8.675 1.00 96.25 318 ASP A O 1
ATOM 2502 N N . ALA A 1 319 ? -3.894 -4.561 -8.098 1.00 95.75 319 ALA A N 1
ATOM 2503 C CA . ALA A 1 319 ? -4.149 -3.556 -7.062 1.00 95.75 319 ALA A CA 1
ATOM 2504 C C . ALA A 1 319 ? -2.935 -2.647 -6.806 1.00 95.75 319 ALA A C 1
ATOM 2506 O O . ALA A 1 319 ? -1.792 -3.037 -7.062 1.00 95.75 319 ALA A O 1
ATOM 2507 N N . HIS A 1 320 ? -3.201 -1.470 -6.244 1.00 94.69 320 HIS A N 1
ATOM 2508 C CA . HIS A 1 320 ? -2.205 -0.500 -5.793 1.00 94.69 320 HIS A CA 1
ATOM 2509 C C . HIS A 1 320 ? -1.827 -0.733 -4.325 1.00 94.69 320 HIS A C 1
ATOM 2511 O O . HIS A 1 320 ? -2.702 -0.935 -3.480 1.00 94.69 320 HIS A O 1
ATOM 2517 N N . LEU A 1 321 ? -0.533 -0.669 -4.014 1.00 92.75 321 LEU A N 1
ATOM 2518 C CA . LEU A 1 321 ? 0.034 -0.599 -2.666 1.00 92.75 321 LEU A CA 1
ATOM 2519 C C . LEU A 1 321 ? 0.684 0.779 -2.506 1.00 92.75 321 LE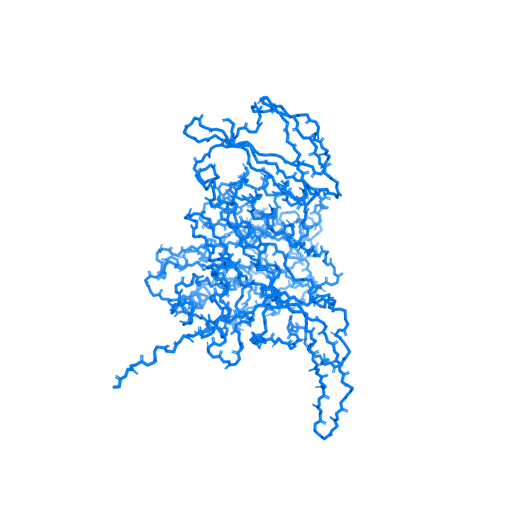U A C 1
ATOM 2521 O O . LEU A 1 321 ? 1.892 0.938 -2.671 1.00 92.75 321 LEU A O 1
ATOM 2525 N N . ILE A 1 322 ? -0.128 1.777 -2.180 1.00 91.31 322 ILE A N 1
ATOM 2526 C CA . ILE A 1 322 ? 0.301 3.172 -2.187 1.00 91.31 322 ILE A CA 1
ATOM 2527 C C . ILE A 1 322 ? 1.076 3.495 -0.910 1.00 91.31 322 ILE A C 1
ATOM 2529 O O . ILE A 1 322 ? 0.594 3.290 0.208 1.00 91.31 322 ILE A O 1
ATOM 2533 N N . SER A 1 323 ? 2.265 4.064 -1.074 1.00 88.25 323 SER A N 1
ATOM 2534 C CA . SER A 1 323 ? 3.085 4.591 0.009 1.00 88.25 323 SER A CA 1
ATOM 2535 C C . SER A 1 323 ? 2.464 5.829 0.646 1.00 88.25 323 SER A C 1
ATOM 2537 O O . SER A 1 323 ? 2.375 6.889 0.022 1.00 88.25 323 SER A O 1
ATOM 2539 N N . TYR A 1 324 ? 2.134 5.731 1.934 1.00 87.69 324 TYR A N 1
ATOM 2540 C CA . TYR A 1 324 ? 1.678 6.867 2.739 1.00 87.69 324 TYR A CA 1
ATOM 2541 C C . TYR A 1 324 ? 2.688 7.281 3.814 1.00 87.69 324 TYR A C 1
ATOM 2543 O O . TYR A 1 324 ? 2.336 7.947 4.782 1.00 87.69 324 TYR A O 1
ATOM 2551 N N . TYR A 1 325 ? 3.969 6.935 3.656 1.00 82.38 325 TYR A N 1
ATOM 2552 C CA . TYR A 1 325 ? 4.979 7.140 4.702 1.00 82.38 325 TYR A CA 1
ATOM 2553 C C . TYR A 1 325 ? 5.178 8.594 5.140 1.00 82.38 325 TYR A C 1
ATOM 2555 O O . TYR A 1 325 ? 5.763 8.827 6.190 1.00 82.38 325 TYR A O 1
ATOM 2563 N N . ASN A 1 326 ? 4.758 9.571 4.335 1.00 80.06 326 ASN A N 1
ATOM 2564 C CA . ASN A 1 326 ? 5.010 10.993 4.571 1.00 80.06 326 ASN A CA 1
ATOM 2565 C C . ASN A 1 326 ? 3.746 11.783 4.948 1.00 80.06 326 ASN A C 1
ATOM 2567 O O . ASN A 1 326 ? 3.809 13.010 5.018 1.00 80.06 326 ASN A O 1
ATOM 2571 N N . TYR A 1 327 ? 2.622 11.102 5.174 1.00 84.56 327 TYR A N 1
ATOM 2572 C CA . TYR A 1 327 ? 1.326 11.728 5.413 1.00 84.56 327 TYR A CA 1
ATOM 2573 C C . TYR A 1 327 ? 0.753 11.269 6.753 1.00 84.56 327 TYR A C 1
ATOM 2575 O O . TYR A 1 327 ? 0.901 10.110 7.123 1.00 84.56 327 TYR A O 1
ATOM 2583 N N . GLU A 1 328 ? 0.108 12.185 7.470 1.00 86.31 328 GLU A N 1
ATOM 2584 C CA . GLU A 1 328 ? -0.573 11.932 8.744 1.00 86.31 328 GLU A CA 1
ATOM 2585 C C . GLU A 1 328 ? -1.780 12.874 8.866 1.00 86.31 328 GLU A C 1
ATOM 2587 O O . GLU A 1 328 ? -1.912 13.837 8.099 1.00 86.31 328 GLU A O 1
ATOM 2592 N N . GLY A 1 329 ? -2.677 12.610 9.816 1.00 90.06 329 GLY A N 1
ATOM 2593 C CA . GLY A 1 329 ? -3.809 13.492 10.102 1.00 90.06 329 GLY A CA 1
ATOM 2594 C C . GLY A 1 329 ? -4.679 13.787 8.872 1.00 90.06 329 GLY A C 1
ATOM 2595 O O . GLY A 1 329 ? -5.059 12.882 8.129 1.00 90.06 329 GLY A O 1
ATOM 2596 N N . THR A 1 330 ? -5.040 15.058 8.662 1.00 92.44 330 THR A N 1
ATOM 2597 C CA . THR A 1 330 ? -5.879 15.452 7.517 1.00 92.44 330 THR A CA 1
ATOM 2598 C C . THR A 1 330 ? -5.217 15.190 6.178 1.00 92.44 330 THR A C 1
ATOM 2600 O O . THR A 1 330 ? -5.922 14.838 5.239 1.00 92.44 330 THR A O 1
ATOM 2603 N N . ASP A 1 331 ? -3.892 15.317 6.094 1.00 89.56 331 ASP A N 1
ATOM 2604 C CA . ASP A 1 331 ? -3.177 15.117 4.836 1.00 89.56 331 ASP A CA 1
ATOM 2605 C C . ASP A 1 331 ? -3.320 13.662 4.395 1.00 89.56 331 ASP A C 1
ATOM 2607 O O . ASP A 1 331 ? -3.685 13.409 3.250 1.00 89.56 331 ASP A O 1
ATOM 2611 N N . PHE A 1 332 ? -3.148 12.705 5.313 1.00 91.31 332 PHE A N 1
ATOM 2612 C CA . PHE A 1 332 ? -3.422 11.296 5.024 1.00 91.31 332 PHE A CA 1
ATOM 2613 C C . PHE A 1 332 ? -4.858 11.103 4.521 1.00 91.31 332 PHE A C 1
ATOM 2615 O O . PHE A 1 332 ? -5.061 10.493 3.473 1.00 91.31 332 P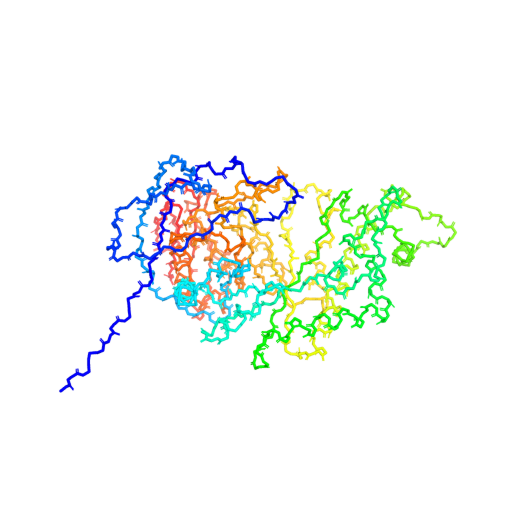HE A O 1
ATOM 2622 N N . LEU A 1 333 ? -5.846 11.666 5.232 1.00 94.44 333 LEU A N 1
ATOM 2623 C CA . LEU A 1 333 ? -7.268 11.536 4.893 1.00 94.44 333 LEU A CA 1
ATOM 2624 C C . LEU A 1 333 ? -7.632 12.136 3.526 1.00 94.44 333 LEU A C 1
ATOM 2626 O O . LEU A 1 333 ? -8.530 11.614 2.864 1.00 94.44 333 LEU A O 1
ATOM 2630 N N . ASP A 1 334 ? -6.962 13.205 3.111 1.00 92.81 334 ASP A N 1
ATOM 2631 C CA . ASP A 1 334 ? -7.198 13.849 1.820 1.00 92.81 334 ASP A CA 1
ATOM 2632 C C . ASP A 1 334 ? -6.561 13.061 0.670 1.00 92.81 334 ASP A C 1
ATOM 2634 O O . ASP A 1 334 ? -7.186 12.892 -0.378 1.00 92.81 334 ASP A O 1
ATOM 2638 N N . HIS A 1 335 ? -5.359 12.511 0.875 1.00 91.31 335 HIS A N 1
ATOM 2639 C CA . HIS A 1 335 ? -4.669 11.727 -0.153 1.00 91.31 335 HIS A CA 1
ATOM 2640 C C . HIS A 1 335 ? -5.399 10.410 -0.436 1.00 91.31 335 HIS A C 1
ATOM 2642 O O . HIS A 1 335 ? -5.665 10.105 -1.595 1.00 91.31 335 HIS A O 1
ATOM 2648 N N . ILE A 1 336 ? -5.830 9.681 0.600 1.00 93.44 336 ILE A N 1
ATOM 2649 C CA . ILE A 1 336 ? -6.639 8.464 0.404 1.00 93.44 336 ILE A CA 1
ATOM 2650 C C . ILE A 1 336 ? -7.974 8.761 -0.296 1.00 93.44 336 ILE A C 1
ATOM 2652 O O . ILE A 1 336 ? -8.469 7.926 -1.049 1.00 93.44 336 ILE A O 1
ATOM 2656 N N . ASP A 1 337 ? -8.570 9.941 -0.072 1.00 93.19 337 ASP A N 1
ATOM 2657 C CA . ASP A 1 337 ? -9.797 10.356 -0.756 1.00 93.19 337 ASP A CA 1
ATOM 2658 C C . ASP A 1 337 ? -9.539 10.628 -2.239 1.00 93.19 337 ASP A C 1
ATOM 2660 O O . ASP A 1 337 ? -10.360 10.249 -3.074 1.00 93.19 337 ASP A O 1
ATOM 2664 N N . ALA A 1 338 ? -8.420 11.275 -2.568 1.00 90.94 338 ALA A N 1
ATOM 2665 C CA . ALA A 1 338 ? -8.017 11.514 -3.948 1.00 90.94 338 ALA A CA 1
ATOM 2666 C C . ALA A 1 338 ? -7.734 10.195 -4.683 1.00 90.94 338 ALA A C 1
ATOM 2668 O O . ALA A 1 338 ? -8.265 9.976 -5.775 1.00 90.94 338 ALA A O 1
ATOM 2669 N N . ASP A 1 339 ? -6.971 9.300 -4.054 1.00 92.19 339 ASP A N 1
ATOM 2670 C CA . ASP A 1 339 ? -6.580 8.013 -4.624 1.00 92.19 339 ASP A CA 1
ATOM 2671 C C . ASP A 1 339 ? -7.803 7.109 -4.833 1.00 92.19 339 ASP A C 1
ATOM 2673 O O . ASP A 1 339 ? -8.076 6.691 -5.957 1.00 92.19 339 ASP A O 1
ATOM 2677 N N . ALA A 1 340 ? -8.616 6.891 -3.793 1.00 92.25 340 ALA A N 1
ATOM 2678 C CA . ALA A 1 340 ? -9.778 6.001 -3.866 1.00 92.25 340 ALA A CA 1
ATOM 2679 C C . ALA A 1 340 ? -10.900 6.505 -4.795 1.00 92.25 340 ALA A C 1
ATOM 2681 O O . ALA A 1 340 ? -11.701 5.703 -5.272 1.00 92.25 340 ALA A O 1
ATOM 2682 N N . ARG A 1 341 ? -10.994 7.819 -5.055 1.00 89.94 341 ARG A N 1
ATOM 2683 C CA . ARG A 1 341 ? -11.971 8.381 -6.010 1.00 89.94 341 ARG A CA 1
ATOM 2684 C C . ARG A 1 341 ? -11.498 8.333 -7.461 1.00 89.94 341 ARG A C 1
ATOM 2686 O O . ARG A 1 341 ? -12.339 8.384 -8.356 1.00 89.94 341 ARG A O 1
ATOM 2693 N N . THR A 1 342 ? -10.188 8.311 -7.689 1.00 90.38 342 THR A N 1
ATOM 2694 C CA . THR A 1 342 ? -9.611 8.472 -9.031 1.00 90.38 342 THR A CA 1
ATOM 2695 C C . THR A 1 342 ? -9.149 7.148 -9.623 1.00 90.38 342 THR A C 1
ATOM 2697 O O . THR A 1 342 ? -9.315 6.937 -10.824 1.00 90.38 342 THR A O 1
ATOM 2700 N N . LEU A 1 343 ? -8.568 6.274 -8.801 1.00 92.75 343 LEU A N 1
ATOM 2701 C CA . LEU A 1 343 ? -8.058 4.978 -9.233 1.00 92.75 343 LEU A CA 1
ATOM 2702 C C . LEU A 1 343 ? -9.210 3.995 -9.427 1.00 92.75 343 LEU A C 1
ATOM 2704 O O . LEU A 1 343 ? -10.157 3.941 -8.641 1.00 92.75 343 LEU A O 1
ATOM 2708 N N . THR A 1 344 ? -9.132 3.221 -10.503 1.00 94.69 344 THR A N 1
ATOM 2709 C CA . THR A 1 344 ? -10.138 2.216 -10.852 1.00 94.69 344 THR A CA 1
ATOM 2710 C C . THR A 1 344 ? -9.839 0.860 -10.223 1.00 94.69 344 THR A C 1
ATOM 2712 O O . THR A 1 344 ? -10.756 0.061 -10.010 1.00 94.69 344 THR A O 1
ATOM 2715 N N . LYS A 1 345 ? -8.571 0.597 -9.894 1.00 95.56 345 LYS A N 1
ATOM 2716 C CA . LYS A 1 345 ? -8.129 -0.622 -9.216 1.00 95.56 345 LYS A CA 1
ATOM 2717 C C . LYS A 1 345 ? -8.161 -0.471 -7.688 1.00 95.56 345 LYS A C 1
ATOM 2719 O O . LYS A 1 345 ? -8.050 0.639 -7.170 1.00 95.56 345 LYS A O 1
ATOM 2724 N N . PRO A 1 346 ? -8.291 -1.585 -6.940 1.00 96.25 346 PRO A N 1
ATOM 2725 C CA . PRO A 1 346 ? -8.211 -1.593 -5.482 1.00 96.25 346 PRO A CA 1
ATOM 2726 C C . PRO A 1 346 ? -6.994 -0.845 -4.925 1.00 96.25 346 PRO A C 1
ATOM 2728 O O . PRO A 1 346 ? -5.874 -1.058 -5.383 1.00 96.25 346 PRO A O 1
ATOM 2731 N N . VAL A 1 347 ? -7.217 -0.030 -3.890 1.00 95.88 347 VAL A N 1
ATOM 2732 C CA . VAL A 1 347 ? -6.171 0.738 -3.198 1.00 95.88 347 VAL A CA 1
ATOM 2733 C C . VAL A 1 347 ? -5.907 0.152 -1.816 1.00 95.88 347 VAL A C 1
ATOM 2735 O O . VAL A 1 347 ? -6.819 0.059 -0.991 1.00 95.88 347 VAL A O 1
ATOM 2738 N N . TYR A 1 348 ? -4.650 -0.192 -1.553 1.00 96.00 348 TYR A N 1
ATOM 2739 C CA . TYR A 1 348 ? -4.138 -0.551 -0.237 1.00 96.00 348 TYR A CA 1
ATOM 2740 C C . TYR A 1 348 ? -3.170 0.529 0.243 1.00 96.00 348 TYR A C 1
ATOM 2742 O O . TYR A 1 348 ? -2.292 0.949 -0.506 1.00 96.00 348 TYR A O 1
ATOM 2750 N N . ALA A 1 349 ? -3.312 0.966 1.492 1.00 94.50 349 ALA A N 1
ATOM 2751 C CA . ALA A 1 349 ? -2.418 1.949 2.087 1.00 94.50 349 ALA A CA 1
ATOM 2752 C C . ALA A 1 349 ? -1.220 1.274 2.756 1.00 94.50 349 ALA A C 1
ATOM 2754 O O . ALA A 1 349 ? -1.372 0.344 3.550 1.00 94.50 349 ALA A O 1
ATOM 2755 N N . VAL A 1 350 ? -0.026 1.796 2.497 1.00 91.12 350 VAL A N 1
ATOM 2756 C CA . VAL A 1 350 ? 1.222 1.373 3.132 1.00 91.12 350 VAL A CA 1
ATOM 2757 C C . VAL A 1 350 ? 1.745 2.532 3.990 1.00 91.12 350 VAL A C 1
ATOM 2759 O O . VAL A 1 350 ? 2.577 3.315 3.531 1.00 91.12 350 VAL A O 1
ATOM 2762 N N . PRO A 1 351 ? 1.232 2.734 5.220 1.00 87.44 351 PRO A N 1
ATOM 2763 C CA . PRO A 1 351 ? 1.776 3.733 6.131 1.00 87.44 351 PRO A CA 1
ATOM 2764 C C . PRO A 1 351 ? 3.017 3.202 6.853 1.00 87.44 351 PRO A C 1
ATOM 2766 O O . PRO A 1 351 ? 3.230 1.991 7.000 1.00 87.44 351 PRO A O 1
ATOM 2769 N N . TYR A 1 352 ? 3.815 4.140 7.353 1.00 81.25 352 TYR A N 1
ATOM 2770 C CA . TYR A 1 352 ? 4.936 3.846 8.232 1.00 81.25 352 TYR A CA 1
ATOM 2771 C C . TYR A 1 352 ? 4.423 3.750 9.679 1.00 81.25 352 TYR A C 1
ATOM 2773 O O . TYR A 1 352 ? 3.554 4.525 10.051 1.00 81.25 352 TYR A O 1
ATOM 2781 N N . ILE A 1 353 ? 4.908 2.818 10.508 1.00 74.94 353 ILE A N 1
ATOM 2782 C CA . ILE A 1 353 ? 4.357 2.600 11.869 1.00 74.94 353 ILE A CA 1
ATOM 2783 C C . ILE A 1 353 ? 5.387 2.620 13.012 1.00 74.94 353 ILE A C 1
ATOM 2785 O O . ILE A 1 353 ? 5.003 2.542 14.181 1.00 74.94 353 ILE A O 1
ATOM 2789 N N . THR A 1 354 ? 6.691 2.739 12.732 1.00 65.62 354 THR A N 1
ATOM 2790 C CA . THR A 1 354 ? 7.732 2.585 13.772 1.00 65.62 354 THR A CA 1
ATOM 2791 C C . THR A 1 354 ? 8.335 3.897 14.279 1.00 65.62 354 THR A C 1
ATOM 2793 O O . THR A 1 354 ? 9.277 4.405 13.681 1.00 65.62 354 THR A O 1
ATOM 2796 N N . GLU A 1 355 ? 7.989 4.316 15.50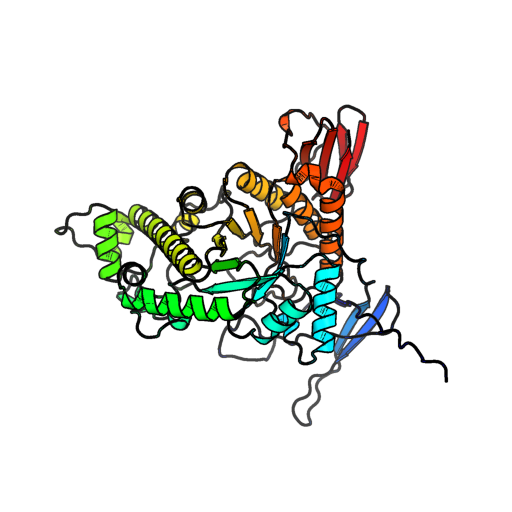1 1.00 53.62 355 GLU A N 1
ATOM 2797 C CA . GLU A 1 355 ? 8.720 5.374 16.238 1.00 53.62 355 GLU A CA 1
ATOM 2798 C C . GLU A 1 355 ? 10.208 5.048 16.465 1.00 53.62 355 GLU A C 1
ATOM 2800 O O . GLU A 1 355 ? 11.044 5.937 16.610 1.00 53.62 355 GLU A O 1
ATOM 2805 N N . ALA A 1 356 ? 10.552 3.758 16.536 1.00 47.28 356 ALA A N 1
ATOM 2806 C CA . ALA A 1 356 ? 11.775 3.292 17.185 1.00 47.28 356 ALA A CA 1
ATOM 2807 C C . ALA A 1 356 ? 13.060 3.403 16.344 1.00 47.28 356 ALA A C 1
ATOM 2809 O O . ALA A 1 356 ? 14.127 2.995 16.804 1.00 47.28 356 ALA A O 1
ATOM 2810 N N . LEU A 1 357 ? 13.010 3.922 15.112 1.00 48.84 357 LEU A N 1
ATOM 2811 C CA . LEU A 1 357 ? 14.156 3.839 14.200 1.00 48.84 357 LEU A CA 1
ATOM 2812 C C . LEU A 1 357 ? 14.489 5.150 13.462 1.00 48.84 357 LEU A C 1
ATOM 2814 O O . LEU A 1 357 ? 14.524 5.159 12.232 1.00 48.84 357 LEU A O 1
ATOM 2818 N N . PRO A 1 358 ? 14.926 6.218 14.165 1.00 41.94 358 PRO A N 1
ATOM 2819 C CA . PRO A 1 358 ? 15.609 7.349 13.521 1.00 41.94 358 PRO A CA 1
ATOM 2820 C C . PRO A 1 358 ? 16.895 6.970 12.740 1.00 41.94 358 PRO A C 1
ATOM 2822 O O . PRO A 1 358 ? 17.605 7.849 12.281 1.00 41.94 358 PRO A O 1
ATOM 2825 N N . ALA A 1 359 ? 17.311 5.692 12.705 1.00 39.72 359 ALA A N 1
ATOM 2826 C CA . ALA A 1 359 ? 18.519 5.197 12.006 1.00 39.72 359 ALA A CA 1
ATOM 2827 C C . ALA A 1 359 ? 18.210 4.590 10.657 1.00 39.72 359 ALA A C 1
ATOM 2829 O O . ALA A 1 359 ? 19.083 4.521 9.802 1.00 39.72 359 ALA A O 1
ATOM 2830 N N . VAL A 1 360 ? 16.996 4.064 10.535 1.00 42.09 360 VAL A N 1
ATOM 2831 C CA . VAL A 1 360 ? 16.501 3.432 9.316 1.00 42.09 360 VAL A CA 1
ATOM 2832 C C . VAL A 1 360 ? 15.780 4.478 8.464 1.00 42.09 360 VAL A C 1
ATOM 2834 O O . VAL A 1 360 ? 15.524 4.255 7.286 1.00 42.09 360 VAL A O 1
ATOM 2837 N N . GLN A 1 361 ? 15.529 5.666 9.032 1.00 45.66 361 GLN A N 1
ATOM 2838 C CA . GLN A 1 361 ? 15.268 6.864 8.253 1.00 45.66 361 GLN A CA 1
ATOM 2839 C C . GLN A 1 361 ? 16.466 7.127 7.345 1.00 45.66 361 GLN A C 1
ATOM 2841 O O . GLN A 1 361 ? 17.552 7.490 7.801 1.00 45.66 361 GLN A O 1
ATOM 2846 N N . MET A 1 362 ? 16.253 6.947 6.043 1.00 47.06 362 MET A N 1
ATOM 2847 C CA . MET A 1 362 ? 17.133 7.540 5.051 1.00 47.06 362 MET A CA 1
ATOM 2848 C C . MET A 1 362 ? 17.155 9.049 5.348 1.00 47.06 362 MET A C 1
ATOM 2850 O O . MET A 1 362 ? 16.079 9.644 5.399 1.00 47.06 362 MET A O 1
ATOM 2854 N N . PRO A 1 363 ? 18.322 9.679 5.581 1.00 42.19 363 PRO A N 1
ATOM 2855 C CA . PRO A 1 363 ? 18.413 11.066 6.060 1.00 42.19 363 PRO A CA 1
ATOM 2856 C C . PRO A 1 363 ? 17.672 12.106 5.205 1.00 42.19 363 PRO A C 1
ATOM 2858 O O . PRO A 1 363 ? 17.449 13.227 5.651 1.00 42.19 363 PRO A O 1
ATOM 2861 N N . SER A 1 364 ? 17.303 11.750 3.974 1.00 47.09 364 SER A N 1
ATOM 2862 C CA . SER A 1 364 ? 16.545 12.574 3.036 1.00 47.09 364 SER A CA 1
ATOM 2863 C C . SER A 1 364 ? 15.017 12.403 3.100 1.00 47.09 364 SER A C 1
ATOM 2865 O O . SER A 1 364 ? 14.325 13.089 2.352 1.00 47.09 364 SER A O 1
ATOM 2867 N N . TRP A 1 365 ? 14.472 11.511 3.938 1.00 53.66 365 TRP A N 1
ATOM 2868 C CA . TRP A 1 365 ? 13.041 11.178 3.954 1.00 53.66 365 TRP A CA 1
ATOM 2869 C C . TRP A 1 365 ? 12.380 11.549 5.284 1.00 53.66 365 TRP A C 1
ATOM 2871 O O . TRP A 1 365 ? 12.824 11.156 6.362 1.00 53.66 365 TRP A O 1
ATOM 2881 N N . SER A 1 366 ? 11.278 12.293 5.200 1.00 63.12 366 SER A N 1
ATOM 2882 C CA . SER A 1 366 ? 10.491 12.773 6.337 1.00 63.12 366 SER A CA 1
ATOM 2883 C C . SER A 1 366 ? 9.373 11.793 6.701 1.00 63.12 366 SER A C 1
ATOM 2885 O O . SER A 1 366 ? 8.195 12.147 6.627 1.00 63.12 366 SER A O 1
ATOM 2887 N N . TYR A 1 367 ? 9.733 10.560 7.069 1.00 71.81 367 TYR A N 1
ATOM 2888 C CA . TYR A 1 367 ? 8.735 9.574 7.486 1.00 71.81 367 TYR A CA 1
ATOM 2889 C C . TYR A 1 367 ? 7.933 10.071 8.689 1.00 71.81 367 TYR A C 1
ATOM 2891 O O . TYR A 1 367 ? 8.511 10.491 9.698 1.00 71.81 367 TYR A O 1
ATOM 2899 N N . LYS A 1 368 ? 6.610 10.001 8.565 1.00 77.25 368 LYS A N 1
ATOM 2900 C CA . LYS A 1 368 ? 5.642 10.260 9.623 1.00 77.25 368 LYS A CA 1
ATOM 2901 C C . LYS A 1 368 ? 5.432 9.002 10.450 1.00 77.25 368 LYS A C 1
ATOM 2903 O O . LYS A 1 368 ? 5.491 7.886 9.940 1.00 77.25 368 LYS A O 1
ATOM 2908 N N . HIS A 1 369 ? 5.234 9.199 11.747 1.00 77.75 369 HIS A N 1
ATOM 2909 C CA . HIS A 1 369 ? 5.070 8.122 12.718 1.00 77.75 369 HIS A CA 1
ATOM 2910 C C . HIS A 1 369 ? 3.719 8.315 13.391 1.00 77.75 369 HIS A C 1
ATOM 2912 O O . HIS A 1 369 ? 3.665 9.005 14.411 1.00 77.75 369 HIS A O 1
ATOM 2918 N N . PRO A 1 370 ? 2.639 7.751 12.826 1.00 80.75 370 PRO A N 1
ATOM 2919 C CA . PRO A 1 370 ? 1.308 7.979 13.343 1.00 80.75 370 PRO A CA 1
ATOM 2920 C C . PRO A 1 370 ? 1.237 7.473 14.783 1.00 80.75 370 PRO A C 1
ATOM 2922 O O . PRO A 1 370 ? 1.686 6.371 15.131 1.00 80.75 370 PRO A O 1
ATOM 2925 N N . SER A 1 371 ? 0.680 8.317 15.637 1.00 84.94 371 SER A N 1
ATOM 2926 C CA . SER A 1 371 ? 0.327 7.976 17.005 1.00 84.94 371 SER A CA 1
ATOM 2927 C C . SER A 1 371 ? -0.763 6.898 17.030 1.00 84.94 371 SER A C 1
ATOM 2929 O O . SER A 1 371 ? -1.447 6.632 16.041 1.00 84.94 371 SER A O 1
ATOM 2931 N N . ALA A 1 372 ? -0.976 6.266 18.184 1.00 87.31 372 ALA A N 1
ATOM 2932 C CA . ALA A 1 372 ? -2.051 5.285 18.334 1.00 87.31 372 ALA A CA 1
ATOM 2933 C C . ALA A 1 372 ? -3.455 5.839 17.971 1.00 87.31 372 ALA A C 1
ATOM 2935 O O . ALA A 1 372 ? -4.195 5.149 17.267 1.00 87.31 372 ALA A O 1
ATOM 2936 N N . PRO A 1 373 ? -3.841 7.070 18.367 1.00 91.62 373 PRO A N 1
ATOM 2937 C CA . PRO A 1 373 ? -5.074 7.694 17.883 1.00 91.62 373 PRO A CA 1
ATOM 2938 C C . PRO A 1 373 ? -5.129 7.896 16.360 1.00 91.62 373 PRO A C 1
ATOM 2940 O O . PRO A 1 373 ? -6.191 7.726 15.761 1.00 91.62 373 PRO A O 1
ATOM 2943 N N . GLU A 1 374 ? -4.004 8.216 15.719 1.00 90.69 374 GLU A N 1
ATOM 2944 C CA . GLU A 1 374 ? -3.940 8.371 14.261 1.00 90.69 374 GLU A CA 1
ATOM 2945 C C . GLU A 1 374 ? -4.093 7.030 13.550 1.00 90.69 374 GLU A C 1
ATOM 2947 O O . GLU A 1 374 ? -4.957 6.922 12.691 1.00 90.69 374 GLU A O 1
ATOM 2952 N N . ILE A 1 375 ? -3.401 5.971 13.984 1.00 92.06 375 ILE A N 1
ATOM 2953 C CA . ILE A 1 375 ? -3.512 4.628 13.380 1.00 92.06 375 ILE A CA 1
ATOM 2954 C C . ILE A 1 375 ? -4.974 4.164 13.295 1.00 92.06 375 ILE A C 1
ATOM 2956 O O . ILE A 1 375 ? -5.419 3.679 12.253 1.00 92.06 375 ILE A O 1
ATOM 2960 N N . ARG A 1 376 ? -5.759 4.320 14.372 1.00 94.38 376 ARG A N 1
ATOM 2961 C CA . ARG A 1 376 ? -7.183 3.930 14.347 1.00 94.38 376 ARG A CA 1
ATOM 2962 C C . ARG A 1 376 ? -8.013 4.802 13.393 1.00 94.38 376 ARG A C 1
ATOM 2964 O O . ARG A 1 376 ? -8.926 4.284 12.753 1.00 94.38 376 ARG A O 1
ATOM 2971 N N . MET A 1 377 ? -7.710 6.103 13.303 1.00 95.62 377 MET A N 1
ATOM 2972 C CA . MET A 1 377 ? -8.387 7.040 12.400 1.00 95.62 377 MET A CA 1
ATOM 2973 C C . MET A 1 377 ? -8.035 6.761 10.944 1.00 95.62 377 MET A C 1
ATOM 2975 O O . MET A 1 377 ? -8.925 6.803 10.106 1.00 95.62 377 MET A O 1
ATOM 2979 N N . GLU A 1 378 ? -6.774 6.461 10.646 1.00 95.44 378 GLU A N 1
ATOM 2980 C CA . GLU A 1 378 ? -6.290 6.130 9.309 1.00 95.44 378 GLU A CA 1
ATOM 2981 C C . GLU A 1 378 ? -6.950 4.846 8.802 1.00 95.44 378 GLU A C 1
ATOM 2983 O O . GLU A 1 378 ? -7.470 4.838 7.686 1.00 95.44 378 GLU A O 1
ATOM 2988 N N . ILE A 1 379 ? -7.035 3.805 9.647 1.00 97.00 379 ILE A N 1
ATOM 2989 C CA . ILE A 1 379 ? -7.734 2.552 9.314 1.00 97.00 379 ILE A CA 1
ATOM 2990 C C . ILE A 1 379 ? -9.181 2.811 8.902 1.00 97.00 379 ILE A C 1
ATOM 2992 O O . ILE A 1 379 ? -9.613 2.387 7.827 1.00 97.00 379 ILE A O 1
ATOM 2996 N N . LEU A 1 380 ? -9.928 3.532 9.743 1.00 98.00 380 LEU A N 1
ATOM 2997 C CA . LEU A 1 380 ? -11.312 3.876 9.440 1.00 98.00 380 LEU A CA 1
ATOM 2998 C C . LEU A 1 380 ? -11.418 4.824 8.240 1.00 98.00 380 LEU A C 1
ATOM 3000 O O . LEU A 1 380 ? -12.331 4.696 7.428 1.00 98.00 380 LEU A O 1
ATOM 3004 N N . GLY A 1 381 ? -10.486 5.768 8.132 1.00 97.50 381 GLY A N 1
ATOM 3005 C CA . GLY A 1 381 ? -10.390 6.739 7.056 1.00 97.50 381 GLY A CA 1
ATOM 3006 C C . GLY A 1 381 ? -10.313 6.051 5.706 1.00 97.50 381 GLY A C 1
ATOM 3007 O O . GLY A 1 381 ? -11.141 6.343 4.853 1.00 97.50 381 GLY A O 1
ATOM 3008 N N . LEU A 1 382 ? -9.404 5.086 5.545 1.00 97.25 382 LEU A N 1
ATOM 3009 C CA . LEU A 1 382 ? -9.243 4.343 4.295 1.00 97.25 382 LEU A CA 1
ATOM 3010 C C . LEU A 1 382 ? -10.500 3.561 3.918 1.00 97.25 382 LEU A C 1
ATOM 3012 O O . LEU A 1 382 ? -10.934 3.634 2.770 1.00 97.25 382 LEU A O 1
ATOM 3016 N N . ALA A 1 383 ? -11.093 2.835 4.871 1.00 97.88 383 ALA A N 1
ATOM 3017 C CA . ALA A 1 383 ? -12.324 2.092 4.617 1.00 97.88 383 ALA A CA 1
ATOM 3018 C C . ALA A 1 383 ? -13.446 3.040 4.174 1.00 97.88 383 ALA A C 1
ATOM 3020 O O . ALA A 1 383 ? -14.085 2.819 3.150 1.00 97.88 383 ALA A O 1
ATOM 3021 N N . ALA A 1 384 ? -13.625 4.146 4.899 1.00 98.00 384 ALA A N 1
ATOM 3022 C CA . ALA A 1 384 ? -14.607 5.170 4.573 1.00 98.00 384 ALA A CA 1
ATOM 3023 C C . ALA A 1 384 ? -14.281 5.927 3.271 1.00 98.00 384 ALA A C 1
ATOM 3025 O O . ALA A 1 384 ? -15.163 6.561 2.699 1.00 98.00 384 ALA A O 1
ATOM 3026 N N . SER A 1 385 ? -13.040 5.881 2.786 1.00 96.75 385 SER A N 1
ATOM 3027 C CA . SER A 1 385 ? -12.666 6.427 1.481 1.00 96.75 385 SER A CA 1
ATOM 3028 C C . SER A 1 385 ? -12.982 5.490 0.318 1.00 96.75 385 SER A C 1
ATOM 3030 O O . SER A 1 385 ? -13.143 5.983 -0.797 1.00 96.75 385 SER A O 1
ATOM 3032 N N . GLY A 1 386 ? -13.117 4.184 0.578 1.00 96.19 386 GLY A N 1
ATOM 3033 C CA . GLY A 1 386 ? -13.315 3.129 -0.422 1.00 96.19 386 GLY A CA 1
ATOM 3034 C C . GLY A 1 386 ? -12.096 2.220 -0.641 1.00 96.19 386 GLY A C 1
ATOM 3035 O O . GLY A 1 386 ? -12.137 1.345 -1.509 1.00 96.19 386 GLY A O 1
ATOM 3036 N N . GLY A 1 387 ? -11.018 2.397 0.133 1.00 96.06 387 GLY A N 1
ATOM 3037 C CA . GLY A 1 387 ? -9.831 1.544 0.061 1.00 96.06 387 GLY A CA 1
ATOM 3038 C C . GLY A 1 387 ? -10.082 0.123 0.580 1.00 96.06 387 GLY A C 1
ATOM 3039 O O . GLY A 1 387 ? -11.063 -0.150 1.274 1.00 96.06 387 GLY A O 1
ATOM 3040 N N . LYS A 1 388 ? -9.190 -0.805 0.221 1.00 95.75 388 LYS A N 1
ATOM 3041 C CA . LYS A 1 388 ? -9.333 -2.252 0.462 1.00 95.75 388 LYS A CA 1
ATOM 3042 C C . LYS A 1 388 ? -8.434 -2.808 1.554 1.00 95.75 388 LYS A C 1
ATOM 3044 O O . LYS A 1 388 ? -8.582 -3.977 1.906 1.00 95.75 388 LYS A O 1
ATOM 3049 N N . GLY A 1 389 ? -7.536 -2.008 2.118 1.00 93.94 389 GLY A N 1
ATOM 3050 C CA . GLY A 1 389 ? -6.769 -2.474 3.260 1.00 93.94 389 GLY A CA 1
ATOM 3051 C C . GLY A 1 389 ? -5.469 -1.749 3.544 1.00 93.94 389 GLY A C 1
ATOM 3052 O O . GLY A 1 389 ? -5.057 -0.854 2.817 1.00 93.94 389 GLY A O 1
ATOM 3053 N N . PHE A 1 390 ? -4.806 -2.185 4.607 1.00 92.38 390 PHE A N 1
ATOM 3054 C CA . PHE A 1 390 ? -3.499 -1.691 5.024 1.00 92.38 390 PHE A CA 1
ATOM 3055 C C . PHE A 1 390 ? -2.421 -2.747 4.845 1.00 92.38 390 PHE A C 1
ATOM 3057 O O . PHE A 1 390 ? -2.656 -3.925 5.089 1.00 92.38 390 PHE A O 1
ATOM 3064 N N . CYS A 1 391 ? -1.207 -2.302 4.543 1.00 90.06 391 CYS A N 1
ATOM 3065 C CA . CYS A 1 391 ? 0.011 -3.078 4.707 1.00 90.06 391 CYS A CA 1
ATOM 3066 C C . CYS A 1 391 ? 1.031 -2.240 5.490 1.00 90.06 391 CYS A C 1
ATOM 3068 O O . CYS A 1 391 ? 1.784 -1.461 4.922 1.00 90.06 391 CYS A O 1
ATOM 3070 N N . PHE A 1 392 ? 1.053 -2.365 6.815 1.00 87.06 392 PHE A N 1
ATOM 3071 C CA . PHE A 1 392 ? 1.918 -1.544 7.669 1.00 87.06 392 PHE A CA 1
ATOM 3072 C C . PHE A 1 392 ? 3.413 -1.832 7.451 1.00 87.06 392 PHE A C 1
ATOM 3074 O O . PHE A 1 392 ? 3.853 -2.967 7.633 1.00 87.06 392 PHE A O 1
ATOM 3081 N N . PHE A 1 393 ? 4.214 -0.803 7.177 1.00 81.12 393 PHE A N 1
ATOM 3082 C CA . PHE A 1 393 ? 5.675 -0.891 7.045 1.00 81.12 393 PHE A CA 1
ATOM 3083 C C . PHE A 1 393 ? 6.367 -0.195 8.232 1.00 81.12 393 PHE A C 1
ATOM 3085 O O . PHE A 1 393 ? 5.893 0.809 8.744 1.00 81.12 393 PHE A O 1
ATOM 3092 N N . THR A 1 394 ? 7.481 -0.673 8.781 1.00 62.84 394 THR A N 1
ATOM 3093 C CA . THR A 1 394 ? 8.340 -1.807 8.393 1.00 62.84 394 THR A CA 1
ATOM 3094 C C . THR A 1 394 ? 8.003 -3.124 9.103 1.00 62.84 394 THR A C 1
ATOM 3096 O O . THR A 1 394 ? 8.851 -4.007 9.195 1.00 62.84 394 THR A O 1
ATOM 3099 N N . ALA A 1 395 ? 6.809 -3.249 9.686 1.00 60.19 395 ALA A N 1
ATOM 3100 C CA . ALA A 1 395 ? 6.434 -4.360 10.564 1.00 60.19 395 ALA A CA 1
ATOM 3101 C C . ALA A 1 395 ? 7.388 -4.652 11.739 1.00 60.19 395 ALA A C 1
ATOM 3103 O O . ALA A 1 395 ? 7.371 -5.728 12.345 1.00 60.19 395 ALA A O 1
ATOM 3104 N N . ILE A 1 396 ? 8.228 -3.679 12.087 1.00 59.00 396 ILE A N 1
ATOM 3105 C CA . ILE A 1 396 ? 9.230 -3.787 13.140 1.00 59.00 396 ILE A CA 1
ATOM 3106 C C . ILE A 1 396 ? 8.808 -2.895 14.294 1.00 59.00 396 ILE A C 1
ATOM 3108 O O . ILE A 1 396 ? 8.395 -1.759 14.096 1.00 59.00 396 ILE A O 1
ATOM 3112 N N . ALA A 1 397 ? 8.920 -3.440 15.506 1.00 59.22 397 ALA A N 1
ATOM 3113 C CA . ALA A 1 397 ? 8.612 -2.748 16.755 1.00 59.22 397 ALA A CA 1
ATOM 3114 C C . ALA A 1 397 ? 7.148 -2.276 16.898 1.00 59.22 397 ALA A C 1
ATOM 3116 O O . ALA A 1 397 ? 6.893 -1.163 17.355 1.00 59.22 397 ALA A O 1
ATOM 3117 N N . TYR A 1 398 ? 6.172 -3.140 16.594 1.00 70.25 398 TYR A N 1
ATOM 3118 C CA . TYR A 1 398 ? 4.819 -2.923 17.114 1.00 70.25 398 TYR A CA 1
ATOM 3119 C C . TYR A 1 398 ? 4.806 -3.136 18.626 1.00 70.25 398 TYR A C 1
ATOM 3121 O O . TYR A 1 398 ? 4.948 -4.262 19.110 1.00 70.25 398 TYR A O 1
ATOM 3129 N N . ASP A 1 399 ? 4.617 -2.059 19.375 1.00 72.75 399 ASP A N 1
ATOM 3130 C CA . ASP A 1 399 ? 4.261 -2.169 20.782 1.00 72.75 399 ASP A CA 1
ATOM 3131 C C . ASP A 1 399 ? 2.778 -2.552 20.952 1.00 72.75 399 ASP A C 1
ATOM 3133 O O . ASP A 1 399 ? 1.979 -2.591 20.008 1.00 72.75 399 ASP A O 1
ATOM 3137 N N . GLY A 1 400 ? 2.391 -2.863 22.189 1.00 77.12 400 GLY A N 1
ATOM 3138 C CA . GLY A 1 400 ? 1.002 -3.199 22.494 1.00 77.12 400 GLY A CA 1
ATOM 3139 C C . GLY A 1 400 ? 0.014 -2.049 22.265 1.00 77.12 400 GLY A C 1
ATOM 3140 O O . GLY A 1 400 ? -1.166 -2.318 22.056 1.00 77.12 400 GLY A O 1
ATOM 3141 N N . GLU A 1 401 ? 0.464 -0.791 22.293 1.00 82.38 401 GLU A N 1
ATOM 3142 C CA . GLU A 1 401 ? -0.402 0.379 22.124 1.00 82.38 401 GLU A CA 1
ATOM 3143 C C . GLU A 1 401 ? -0.867 0.488 20.669 1.00 82.38 401 GLU A C 1
ATOM 3145 O O . GLU A 1 401 ? -2.067 0.575 20.408 1.00 82.38 401 GLU A O 1
ATOM 3150 N N . ARG A 1 402 ? 0.067 0.358 19.722 1.00 84.38 402 ARG A N 1
ATOM 3151 C CA . ARG A 1 402 ? -0.204 0.322 18.279 1.00 84.38 402 ARG A CA 1
ATOM 3152 C C . ARG A 1 402 ? -1.095 -0.850 17.906 1.00 84.38 402 ARG A C 1
ATOM 3154 O O . ARG A 1 402 ? -2.074 -0.680 17.189 1.00 84.38 402 ARG A O 1
ATOM 3161 N N . LEU A 1 403 ? -0.818 -2.037 18.442 1.00 85.31 403 LEU A N 1
ATOM 3162 C CA . LEU A 1 403 ? -1.654 -3.200 18.162 1.00 85.31 403 LEU A CA 1
ATOM 3163 C C . LEU A 1 403 ? -3.086 -3.044 18.718 1.00 85.31 403 LEU A C 1
ATOM 3165 O O . LEU A 1 403 ? -4.036 -3.534 18.103 1.00 85.31 403 LEU A O 1
ATOM 3169 N N . ASN A 1 404 ? -3.262 -2.355 19.850 1.00 87.56 404 ASN A N 1
ATOM 3170 C CA . ASN A 1 404 ? -4.588 -2.016 20.373 1.00 87.56 404 ASN A CA 1
ATOM 3171 C C . ASN A 1 404 ? -5.285 -0.949 19.516 1.00 87.56 404 ASN A C 1
ATOM 3173 O O . ASN A 1 404 ? -6.489 -1.048 19.296 1.00 87.56 404 ASN A O 1
ATOM 3177 N N . ALA A 1 405 ? -4.551 0.032 18.988 1.00 91.56 405 ALA A N 1
ATOM 3178 C CA . ALA A 1 405 ? -5.096 1.007 18.047 1.00 91.56 405 ALA A CA 1
ATOM 3179 C C . ALA A 1 405 ? -5.570 0.360 16.740 1.00 91.56 405 ALA A C 1
ATOM 3181 O O . ALA A 1 405 ? -6.673 0.655 16.283 1.00 91.56 405 ALA A O 1
ATOM 3182 N N . ILE A 1 406 ? -4.790 -0.574 16.181 1.00 93.19 406 ILE A N 1
ATOM 3183 C CA . ILE A 1 406 ? -5.196 -1.338 14.993 1.00 93.19 406 ILE A CA 1
ATOM 3184 C C . ILE A 1 406 ? -6.500 -2.086 15.277 1.00 93.19 406 ILE A C 1
ATOM 3186 O O . ILE A 1 406 ? -7.456 -1.966 14.516 1.00 93.19 406 ILE A O 1
ATOM 3190 N N . ASN A 1 407 ? -6.581 -2.767 16.424 1.00 94.75 407 ASN A N 1
ATOM 3191 C CA . ASN A 1 407 ? -7.797 -3.457 16.846 1.00 94.75 407 ASN A CA 1
ATOM 3192 C C . ASN A 1 407 ? -9.008 -2.511 16.932 1.00 94.75 407 ASN A C 1
ATOM 3194 O O . ASN A 1 407 ? -10.084 -2.843 16.437 1.00 94.75 407 ASN A O 1
ATOM 3198 N N . GLN A 1 408 ? -8.841 -1.328 17.528 1.00 95.56 408 GLN A N 1
ATOM 3199 C CA . GLN A 1 408 ? -9.904 -0.323 17.626 1.00 95.56 408 GLN A CA 1
ATOM 3200 C C . GLN A 1 408 ? -10.359 0.165 16.246 1.00 95.56 408 GLN A C 1
ATOM 3202 O O . GLN A 1 408 ? -11.563 0.247 16.004 1.00 95.56 408 GLN A O 1
ATOM 3207 N N . GLY A 1 409 ? -9.418 0.441 15.338 1.00 96.81 409 GLY A N 1
ATOM 3208 C CA . GLY A 1 409 ? -9.714 0.834 13.961 1.00 96.81 409 GLY A CA 1
ATOM 3209 C C . GLY A 1 409 ? -10.494 -0.248 13.211 1.00 96.81 409 GLY A C 1
ATOM 3210 O O . GLY A 1 409 ? -11.547 0.033 12.646 1.00 96.81 409 GLY A O 1
ATOM 3211 N N . VAL A 1 410 ? -10.042 -1.504 13.282 1.00 97.50 410 VAL A N 1
ATOM 3212 C CA . VAL A 1 410 ? -10.723 -2.646 12.648 1.00 97.50 410 VAL A CA 1
ATOM 3213 C C . VAL A 1 410 ? -12.136 -2.824 13.196 1.00 97.50 410 VAL A C 1
ATOM 3215 O O . VAL A 1 410 ? -13.079 -2.944 12.421 1.00 97.50 410 VAL A O 1
ATOM 3218 N N . ASN A 1 411 ? -12.326 -2.770 14.516 1.00 97.56 411 ASN A N 1
ATOM 3219 C CA . ASN A 1 411 ? -13.663 -2.863 15.109 1.00 97.56 411 ASN A CA 1
ATOM 3220 C C . ASN A 1 411 ? -14.585 -1.714 14.665 1.00 97.56 411 ASN A C 1
ATOM 3222 O O . ASN A 1 411 ? -15.777 -1.935 14.441 1.00 97.56 411 ASN A O 1
ATOM 3226 N N . ALA A 1 412 ? -14.050 -0.501 14.502 1.00 97.75 412 ALA A N 1
ATOM 3227 C CA . ALA A 1 412 ? -14.817 0.637 14.004 1.00 97.75 412 ALA A CA 1
ATOM 3228 C C . ALA A 1 412 ? -15.240 0.469 12.537 1.00 97.75 412 ALA A C 1
ATOM 3230 O O . ALA A 1 412 ? -16.369 0.820 12.189 1.00 97.75 412 ALA A O 1
ATOM 3231 N N . VAL A 1 413 ? -14.378 -0.104 11.689 1.00 98.25 413 VAL A N 1
ATOM 3232 C CA . VAL A 1 413 ? -14.743 -0.467 10.309 1.00 98.25 413 VAL A CA 1
ATOM 3233 C C . VAL A 1 413 ? -15.801 -1.567 10.319 1.00 98.25 413 VAL A C 1
ATOM 3235 O O . VAL A 1 413 ? -16.851 -1.408 9.701 1.00 98.25 413 VAL A O 1
ATOM 3238 N N . ALA A 1 414 ? -15.569 -2.649 11.067 1.00 97.81 414 ALA A N 1
ATOM 3239 C CA . ALA A 1 414 ? -16.447 -3.816 11.109 1.00 97.81 414 ALA A CA 1
ATOM 3240 C C . ALA A 1 414 ? -17.881 -3.467 11.523 1.00 97.81 414 ALA A C 1
ATOM 3242 O O . ALA A 1 414 ? -18.834 -3.979 10.939 1.00 97.81 414 ALA A O 1
ATOM 3243 N N . LYS A 1 415 ? -18.038 -2.545 12.483 1.00 97.69 415 LYS A N 1
ATOM 3244 C CA . LYS A 1 415 ? -19.345 -2.073 12.959 1.00 97.69 415 LYS A CA 1
ATOM 3245 C C . LYS A 1 415 ? -20.250 -1.565 11.828 1.00 97.69 415 LYS A C 1
ATOM 3247 O O . LYS A 1 415 ? -21.466 -1.715 11.923 1.00 97.69 415 LYS A O 1
ATOM 3252 N N . TYR A 1 416 ? -19.672 -0.987 10.776 1.00 98.19 416 TYR A N 1
ATOM 3253 C CA . TYR A 1 416 ? -20.409 -0.417 9.648 1.00 98.19 416 TYR A CA 1
ATOM 3254 C C . TYR A 1 416 ? -19.851 -0.862 8.287 1.00 98.19 416 TYR A C 1
ATOM 3256 O O . TYR A 1 416 ? -19.938 -0.123 7.306 1.00 98.19 416 TYR A O 1
ATOM 3264 N N . ALA A 1 417 ? -19.301 -2.077 8.213 1.00 97.50 417 ALA A N 1
ATOM 3265 C CA . ALA A 1 417 ? -18.612 -2.583 7.025 1.00 97.50 417 ALA A CA 1
ATOM 3266 C C . ALA A 1 417 ? -19.478 -2.515 5.757 1.00 97.50 417 ALA A C 1
ATOM 3268 O O . ALA A 1 417 ? -18.988 -2.145 4.695 1.00 97.50 417 ALA A O 1
ATOM 3269 N N . ASP A 1 418 ? -20.780 -2.786 5.871 1.00 97.62 418 ASP A N 1
ATOM 3270 C CA . ASP A 1 418 ? -21.709 -2.695 4.744 1.00 97.62 418 ASP A CA 1
ATOM 3271 C C . ASP A 1 418 ? -21.756 -1.287 4.117 1.00 97.62 418 ASP A C 1
ATOM 3273 O O . ASP A 1 418 ? -21.776 -1.166 2.893 1.00 97.62 418 ASP A O 1
ATOM 3277 N N . PHE A 1 419 ? -21.703 -0.216 4.919 1.00 98.44 419 PHE A N 1
ATOM 3278 C CA . PHE A 1 419 ? -21.676 1.155 4.396 1.00 98.44 419 PHE A CA 1
ATOM 3279 C C . PHE A 1 419 ? -20.390 1.449 3.623 1.00 98.44 419 PHE A C 1
ATOM 3281 O O . PHE A 1 419 ? -20.446 2.090 2.577 1.00 98.44 419 PHE A O 1
ATOM 3288 N N . TYR A 1 420 ? -19.249 0.981 4.126 1.00 97.62 420 TYR A N 1
ATOM 3289 C CA . TYR A 1 420 ? -17.934 1.270 3.549 1.00 97.62 420 TYR A CA 1
ATOM 3290 C C . TYR A 1 420 ? -17.605 0.398 2.334 1.00 97.62 420 TYR A C 1
ATOM 3292 O O . TYR A 1 420 ? -16.951 0.852 1.401 1.00 97.62 420 TYR A O 1
ATOM 3300 N N . LEU A 1 421 ? -18.068 -0.853 2.328 1.00 95.75 421 LEU A N 1
ATOM 3301 C CA . LEU A 1 421 ? -17.683 -1.839 1.317 1.00 95.75 421 LEU A CA 1
ATOM 3302 C C . LEU A 1 421 ? -18.730 -2.031 0.222 1.00 95.75 421 LEU A C 1
ATOM 3304 O O . LEU A 1 421 ? -18.372 -2.425 -0.888 1.00 95.75 421 LEU A O 1
ATOM 3308 N N . LYS A 1 422 ? -20.007 -1.769 0.525 1.00 96.31 422 LYS A N 1
ATOM 3309 C CA . LYS A 1 422 ? -21.139 -1.958 -0.400 1.00 96.31 422 LYS A CA 1
ATOM 3310 C C . LYS A 1 422 ? -21.964 -0.687 -0.604 1.00 96.31 422 LYS A C 1
ATOM 3312 O O . LYS A 1 422 ? -22.737 -0.612 -1.556 1.00 96.31 422 LYS A O 1
ATOM 3317 N N . GLY A 1 423 ? -21.847 0.283 0.301 1.00 96.50 423 GLY A N 1
ATOM 3318 C CA . GLY A 1 423 ? -22.539 1.560 0.215 1.00 96.50 423 GLY A CA 1
ATOM 3319 C C . GLY A 1 423 ? -21.919 2.514 -0.802 1.00 96.50 423 GLY A C 1
ATOM 3320 O O . GLY A 1 423 ? -20.867 2.266 -1.388 1.00 96.50 423 GLY A O 1
ATOM 3321 N N . LYS A 1 424 ? -22.599 3.643 -1.003 1.00 96.38 424 LYS A N 1
ATOM 3322 C CA . LYS A 1 424 ? -22.157 4.730 -1.878 1.00 96.38 424 LYS A CA 1
ATOM 3323 C C . LYS A 1 424 ? -21.823 5.965 -1.048 1.00 96.38 424 LYS A C 1
ATOM 3325 O O . LYS A 1 424 ? -22.625 6.369 -0.207 1.00 96.38 424 LYS A O 1
ATOM 3330 N N . ARG A 1 425 ? -20.687 6.608 -1.335 1.00 96.44 425 ARG A N 1
ATOM 3331 C CA . ARG A 1 425 ? -20.377 7.944 -0.806 1.00 96.44 425 ARG A CA 1
ATOM 3332 C C . ARG A 1 425 ? -21.280 9.000 -1.442 1.00 96.44 425 ARG A C 1
ATOM 3334 O O . ARG A 1 425 ? -21.430 9.037 -2.662 1.00 96.44 425 ARG A O 1
ATOM 3341 N N . ILE A 1 426 ? -21.875 9.830 -0.597 1.00 97.06 426 ILE A N 1
ATOM 3342 C CA . ILE A 1 426 ? -22.832 10.888 -0.947 1.00 97.06 426 ILE A CA 1
ATOM 3343 C C . ILE A 1 426 ? -22.547 12.163 -0.139 1.00 97.06 426 ILE A C 1
ATOM 3345 O O . ILE A 1 426 ? -23.466 12.854 0.305 1.00 97.06 426 ILE A O 1
ATOM 3349 N N . ASP A 1 427 ? -21.263 12.430 0.114 1.00 94.75 427 ASP A N 1
ATOM 3350 C CA . ASP A 1 427 ? -20.758 13.535 0.936 1.00 94.75 427 ASP A CA 1
ATOM 3351 C C . ASP A 1 427 ? -21.445 14.868 0.578 1.00 94.75 427 ASP A C 1
ATOM 3353 O O . ASP A 1 427 ? -21.878 15.610 1.458 1.00 94.75 427 ASP A O 1
ATOM 3357 N N . GLU A 1 428 ? -21.641 15.122 -0.720 1.00 95.00 428 GLU A N 1
ATOM 3358 C CA . GLU A 1 428 ? -22.241 16.334 -1.283 1.00 95.00 428 GLU A CA 1
ATOM 3359 C C . GLU A 1 428 ? -23.698 16.588 -0.863 1.00 95.00 428 GLU A C 1
ATOM 3361 O O . GLU A 1 428 ? -24.186 17.715 -0.973 1.00 95.00 428 GLU A O 1
ATOM 3366 N N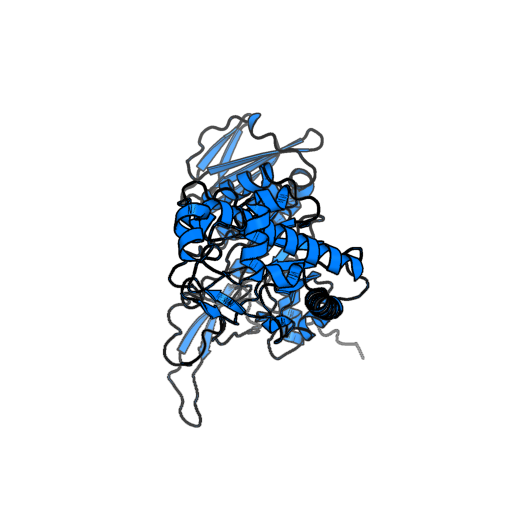 . GLN A 1 429 ? -24.402 15.567 -0.365 1.00 94.75 429 GLN A N 1
ATOM 3367 C CA . GLN A 1 429 ? -25.777 15.697 0.124 1.00 94.75 429 GLN A CA 1
ATOM 3368 C C . GLN A 1 429 ? -25.858 16.264 1.548 1.00 94.75 429 GLN A C 1
ATOM 3370 O O . GLN A 1 429 ? -26.958 16.535 2.035 1.00 94.75 429 GLN A O 1
ATOM 3375 N N . MET A 1 430 ? -24.724 16.432 2.232 1.00 93.81 430 MET A N 1
ATOM 3376 C CA . MET A 1 430 ? -24.663 16.898 3.611 1.00 93.81 430 MET A CA 1
ATOM 3377 C C . MET A 1 430 ? -24.102 18.314 3.703 1.00 93.81 430 MET A C 1
ATOM 3379 O O . MET A 1 430 ? -23.086 18.649 3.101 1.00 93.81 430 MET A O 1
ATOM 3383 N N . LYS A 1 431 ? -24.732 19.149 4.532 1.00 93.25 431 LYS A N 1
ATOM 3384 C CA . LYS A 1 431 ? -24.174 20.443 4.938 1.00 93.25 431 LYS A CA 1
ATOM 3385 C C . LYS A 1 431 ? -23.898 20.415 6.431 1.00 93.25 431 LYS A C 1
ATOM 3387 O O . LYS A 1 431 ? -24.831 20.332 7.225 1.00 93.25 431 LYS A O 1
ATOM 3392 N N . LEU A 1 432 ? -22.621 20.495 6.786 1.00 95.50 432 LEU A N 1
ATOM 3393 C CA . LEU A 1 432 ? -22.159 20.554 8.169 1.00 95.50 432 LEU A CA 1
ATOM 3394 C C . LEU A 1 432 ? -21.731 21.978 8.528 1.00 95.50 432 LEU A C 1
ATOM 3396 O O . LEU A 1 432 ? -21.183 22.697 7.691 1.00 95.50 432 LEU A O 1
ATOM 3400 N N . THR A 1 433 ? -21.933 22.371 9.783 1.00 96.75 433 THR A N 1
ATOM 3401 C CA . THR A 1 433 ? -21.367 23.604 10.358 1.00 96.75 433 THR A CA 1
ATOM 3402 C C . THR A 1 433 ? -20.529 23.275 11.595 1.00 96.75 433 THR A C 1
ATOM 3404 O O . THR A 1 433 ? -20.686 22.210 12.191 1.00 96.75 433 THR A O 1
ATOM 3407 N N . GLY A 1 434 ? -19.599 24.162 11.967 1.00 93.94 434 GLY A N 1
ATOM 3408 C CA . GLY A 1 434 ? -18.664 23.921 13.081 1.00 93.94 434 GLY A CA 1
ATOM 3409 C C . GLY A 1 434 ? -17.441 23.066 12.719 1.00 93.94 434 GLY A C 1
ATOM 3410 O O . GLY A 1 434 ? -16.725 22.608 13.602 1.00 93.94 434 GLY A O 1
ATOM 3411 N N . MET A 1 435 ? -17.185 22.851 11.426 1.00 95.94 435 MET A N 1
ATOM 3412 C CA . MET A 1 435 ? -16.004 22.132 10.938 1.00 95.94 435 MET A CA 1
ATOM 3413 C C . MET A 1 435 ? -14.771 23.045 10.945 1.00 95.94 435 MET A C 1
ATOM 3415 O O . MET A 1 435 ? -14.772 24.092 10.296 1.00 95.94 435 MET A O 1
ATOM 3419 N N . SER A 1 436 ? -13.711 22.640 11.644 1.00 95.75 436 SER A N 1
ATOM 3420 C CA . SER A 1 436 ? -12.396 23.286 11.565 1.00 95.75 436 SER A CA 1
ATOM 3421 C C . SER A 1 436 ? -11.553 22.707 10.411 1.00 95.75 436 SER A C 1
ATOM 3423 O O . SER A 1 436 ? -11.890 21.649 9.873 1.00 95.75 436 SER A O 1
ATOM 3425 N N . PRO A 1 437 ? -10.416 23.332 10.042 1.00 96.12 437 PRO A N 1
ATOM 3426 C CA . PRO A 1 437 ? -9.505 22.780 9.034 1.00 96.12 437 PRO A CA 1
ATOM 3427 C C . PRO A 1 437 ? -8.939 21.392 9.368 1.00 96.12 437 PRO A C 1
ATOM 3429 O O . PRO A 1 437 ? -8.541 20.680 8.452 1.00 96.12 437 PRO A O 1
ATOM 3432 N N . SER A 1 438 ? -8.925 20.989 10.645 1.00 95.88 438 SER A N 1
ATOM 3433 C CA . SER A 1 438 ? -8.473 19.665 11.103 1.00 95.88 438 SER A CA 1
ATOM 3434 C C . SER A 1 438 ? -9.579 18.602 11.097 1.00 95.88 438 SER A C 1
ATOM 3436 O O . SER A 1 438 ? -9.378 17.495 11.597 1.00 95.88 438 SER A O 1
ATOM 3438 N N . MET A 1 439 ? -10.769 18.945 10.600 1.00 97.12 439 MET A N 1
ATOM 3439 C CA . MET A 1 439 ? -11.910 18.040 10.540 1.00 97.12 439 MET A CA 1
ATOM 3440 C C . MET A 1 439 ? -12.114 17.520 9.122 1.00 97.12 439 MET A C 1
ATOM 3442 O O . MET A 1 439 ? -12.036 18.274 8.151 1.00 97.12 439 MET A O 1
ATOM 3446 N N . ARG A 1 440 ? -12.461 16.241 8.997 1.00 97.19 440 ARG A N 1
ATOM 3447 C CA . ARG A 1 440 ? -12.964 15.648 7.750 1.00 97.19 440 ARG A CA 1
ATOM 3448 C C . ARG A 1 440 ? -14.242 14.882 8.030 1.00 97.19 440 ARG A C 1
ATOM 3450 O O . ARG A 1 440 ? -14.472 14.434 9.151 1.00 97.19 440 ARG A O 1
ATOM 3457 N N . TYR A 1 441 ? -15.083 14.742 7.016 1.00 97.88 441 TYR A N 1
ATOM 3458 C CA . TYR A 1 441 ? -16.287 13.934 7.117 1.00 97.88 441 TYR A CA 1
ATOM 3459 C C . TYR A 1 441 ? -16.500 13.128 5.847 1.00 97.88 441 TYR A C 1
ATOM 3461 O O . TYR A 1 441 ? -16.034 13.510 4.776 1.00 97.88 441 TYR A O 1
ATOM 3469 N N . ARG A 1 442 ? -17.215 12.016 5.988 1.00 97.69 442 ARG A N 1
ATOM 3470 C CA . ARG A 1 442 ? -17.662 11.172 4.881 1.00 97.69 442 ARG A CA 1
ATOM 3471 C C . ARG A 1 442 ? -19.090 10.730 5.160 1.00 97.69 442 ARG A C 1
ATOM 3473 O O . ARG A 1 442 ? -19.389 10.331 6.289 1.00 97.69 442 ARG A O 1
ATOM 3480 N N . LEU A 1 443 ? -19.962 10.810 4.161 1.00 98.19 443 LEU A N 1
ATOM 3481 C CA . LEU A 1 443 ? -21.347 10.360 4.261 1.00 98.19 443 LEU A CA 1
ATOM 3482 C C . LEU A 1 443 ? -21.553 9.175 3.325 1.00 98.19 443 LEU A C 1
ATOM 3484 O O . LEU A 1 443 ? -21.309 9.274 2.127 1.00 98.19 443 LEU A O 1
ATOM 3488 N N . HIS A 1 444 ? -22.048 8.072 3.873 1.00 98.56 444 HIS A N 1
ATOM 3489 C CA . HIS A 1 444 ? -22.364 6.873 3.106 1.00 98.56 444 HIS A CA 1
ATOM 3490 C C . HIS A 1 444 ? -23.862 6.604 3.124 1.00 98.56 444 HIS A C 1
ATOM 3492 O O . HIS A 1 444 ? -24.515 6.834 4.140 1.00 98.56 444 HIS A O 1
ATOM 3498 N N . GLU A 1 445 ? -24.385 6.063 2.029 1.00 98.19 445 GLU A N 1
ATOM 3499 C CA . GLU A 1 445 ? -25.730 5.502 1.947 1.00 98.19 445 GLU A CA 1
ATOM 3500 C C . GLU A 1 445 ? -25.665 4.011 1.612 1.00 98.19 445 GLU A C 1
ATOM 3502 O O . GLU A 1 445 ? -24.950 3.600 0.695 1.00 98.19 445 GLU A O 1
ATOM 3507 N N . TYR A 1 446 ? -26.428 3.202 2.345 1.00 98.25 446 TYR A N 1
ATOM 3508 C CA . TYR A 1 446 ? -26.603 1.779 2.068 1.00 98.25 446 TYR A CA 1
ATOM 3509 C C . TYR A 1 446 ? -28.004 1.333 2.490 1.00 98.25 446 TYR A C 1
ATOM 3511 O O . TYR A 1 446 ? -28.432 1.584 3.616 1.00 98.25 446 TYR A O 1
ATOM 3519 N N . ASN A 1 447 ? -28.739 0.684 1.580 1.00 97.19 447 ASN A N 1
ATOM 3520 C CA . ASN A 1 447 ? -30.126 0.246 1.795 1.00 97.19 447 ASN A CA 1
ATOM 3521 C C . ASN A 1 447 ? -31.045 1.352 2.358 1.00 97.19 447 ASN A C 1
ATOM 3523 O O . ASN A 1 447 ? -31.838 1.111 3.267 1.00 97.19 447 ASN A O 1
ATOM 3527 N N . GLY A 1 448 ? -30.910 2.581 1.842 1.00 96.44 448 GLY A N 1
ATOM 3528 C CA . GLY A 1 448 ? -31.702 3.748 2.254 1.00 96.44 448 GLY A CA 1
ATOM 3529 C C . GLY A 1 448 ? -31.337 4.348 3.619 1.00 96.44 448 GLY A C 1
ATOM 3530 O O . GLY A 1 448 ? -31.916 5.360 4.003 1.00 96.44 448 GLY A O 1
ATOM 3531 N N . ARG A 1 449 ? -30.379 3.760 4.348 1.00 97.56 449 ARG A N 1
ATOM 3532 C CA . ARG A 1 449 ? -29.832 4.294 5.606 1.00 97.56 449 ARG A CA 1
ATOM 3533 C C . ARG A 1 449 ? -28.607 5.146 5.313 1.00 97.56 449 ARG A C 1
ATOM 3535 O O . ARG A 1 449 ? -27.910 4.888 4.329 1.00 97.56 449 ARG A O 1
ATOM 3542 N N . LYS A 1 450 ? -28.313 6.119 6.178 1.00 98.00 450 LYS A N 1
ATOM 3543 C CA . LYS A 1 450 ? -27.160 7.016 6.029 1.00 98.00 450 LYS A CA 1
ATOM 3544 C C . LYS A 1 450 ? -26.220 6.930 7.227 1.00 98.00 450 LYS A C 1
ATOM 3546 O O . LYS A 1 450 ? -26.668 6.880 8.365 1.00 98.00 450 LYS A O 1
ATOM 3551 N N . LEU A 1 451 ? -24.917 6.950 6.963 1.00 98.50 451 LEU A N 1
ATOM 3552 C CA . LEU A 1 451 ? -23.867 6.934 7.978 1.00 98.50 451 LEU A CA 1
ATOM 3553 C C . LEU A 1 451 ? -22.926 8.120 7.785 1.00 98.50 451 LEU A C 1
ATOM 3555 O O . LEU A 1 451 ? -22.179 8.179 6.805 1.00 98.50 451 LEU A O 1
ATOM 3559 N N . LEU A 1 452 ? -22.930 9.034 8.749 1.00 98.25 452 LEU A N 1
ATOM 3560 C CA . LEU A 1 452 ? -21.974 10.125 8.852 1.00 98.25 452 LEU A CA 1
ATOM 3561 C C . LEU A 1 452 ? -20.766 9.669 9.676 1.00 98.25 452 LEU A C 1
ATOM 3563 O O . LEU A 1 452 ? -20.897 9.323 10.847 1.00 98.25 452 LEU A O 1
ATOM 3567 N N . THR A 1 453 ? -19.579 9.700 9.076 1.00 98.50 453 THR A N 1
ATOM 3568 C CA . THR A 1 453 ? -18.308 9.482 9.779 1.00 98.50 453 THR A CA 1
ATOM 3569 C C . THR A 1 453 ? -17.547 10.800 9.855 1.00 98.50 453 THR A C 1
ATOM 3571 O O . THR A 1 453 ? -17.261 11.399 8.820 1.00 98.50 453 THR A O 1
ATOM 3574 N N . LEU A 1 454 ? -17.233 11.254 11.066 1.00 98.25 454 LEU A N 1
ATOM 3575 C CA . LEU A 1 454 ? -16.499 12.486 11.356 1.00 98.25 454 LEU A CA 1
ATOM 3576 C C . LEU A 1 454 ? -15.126 12.147 11.923 1.00 98.25 454 LEU A C 1
ATOM 3578 O O . LEU A 1 454 ? -15.027 11.299 12.804 1.00 98.25 454 LEU A O 1
ATOM 3582 N N . PHE A 1 455 ? -14.098 12.850 11.466 1.00 98.31 455 PHE A N 1
ATOM 3583 C CA . PHE A 1 455 ? -12.715 12.706 11.911 1.00 98.31 455 PHE A CA 1
ATOM 3584 C C . PHE A 1 455 ? -12.227 14.050 12.441 1.00 98.31 455 PHE A C 1
ATOM 3586 O O . PHE A 1 455 ? -12.366 15.055 11.743 1.00 98.31 455 PHE A O 1
ATOM 3593 N N . ASN A 1 456 ? -11.644 14.062 13.638 1.00 97.56 456 ASN A N 1
ATOM 3594 C CA . ASN A 1 456 ? -10.976 15.213 14.229 1.00 97.56 456 ASN A CA 1
ATOM 3595 C C . ASN A 1 456 ? -9.501 14.894 14.443 1.00 97.56 456 ASN A C 1
ATOM 3597 O O . ASN A 1 456 ? -9.136 14.246 15.419 1.00 97.56 456 ASN A O 1
ATOM 3601 N N . THR A 1 457 ? -8.639 15.400 13.569 1.00 95.81 457 THR A N 1
ATOM 3602 C CA . THR A 1 457 ? -7.184 15.236 13.717 1.00 95.81 457 THR A CA 1
ATOM 3603 C C . THR A 1 457 ? -6.563 16.373 14.535 1.00 95.81 457 THR A C 1
ATOM 3605 O O . THR A 1 457 ? -5.346 16.462 14.673 1.00 95.81 457 THR A O 1
ATOM 3608 N N . GLY A 1 458 ? -7.387 17.297 15.038 1.00 94.88 458 GLY A N 1
ATOM 3609 C CA . GLY A 1 458 ? -6.958 18.439 15.829 1.00 94.88 458 GLY A CA 1
ATOM 3610 C C . GLY A 1 458 ? -6.747 18.088 17.300 1.00 94.88 458 GLY A C 1
ATOM 3611 O O . GLY A 1 458 ? -7.225 17.077 17.808 1.00 94.88 458 GLY A O 1
ATOM 3612 N N . LYS A 1 459 ? -6.071 18.991 18.017 1.00 94.25 459 LYS A N 1
ATOM 3613 C CA . LYS A 1 459 ? -5.777 18.868 19.457 1.00 94.25 459 LYS A CA 1
ATOM 3614 C C . LYS A 1 459 ? -6.884 19.426 20.364 1.00 94.25 459 LYS A C 1
ATOM 3616 O O . LYS A 1 459 ? -6.700 19.552 21.571 1.00 94.25 459 LYS A O 1
ATOM 3621 N N . SER A 1 460 ? -8.034 19.796 19.804 1.00 95.75 460 SER A N 1
ATOM 3622 C CA . SER A 1 460 ? -9.162 20.371 20.546 1.00 95.75 460 SER A CA 1
ATOM 3623 C C . SER A 1 460 ? -10.474 19.755 20.083 1.00 95.75 460 SER A C 1
ATOM 3625 O O . SER A 1 460 ? -10.640 19.484 18.893 1.00 95.75 460 SER A O 1
ATOM 3627 N N . ALA A 1 461 ? -11.402 19.544 21.019 1.00 97.06 461 ALA A N 1
ATOM 3628 C CA . ALA A 1 461 ? -12.727 19.021 20.710 1.00 97.06 461 ALA A CA 1
ATOM 3629 C C . ALA A 1 461 ? -13.457 19.962 19.742 1.00 97.06 461 ALA A C 1
ATOM 3631 O O . ALA A 1 461 ? -13.294 21.181 19.823 1.00 97.06 461 ALA A O 1
ATOM 3632 N N . GLN A 1 462 ? -14.239 19.398 18.825 1.00 97.38 462 GLN A N 1
ATOM 3633 C CA . GLN A 1 462 ? -15.010 20.149 17.835 1.00 97.38 462 GLN A CA 1
ATOM 3634 C C . GLN A 1 462 ? -16.479 19.750 17.926 1.00 97.38 462 GLN A C 1
ATOM 3636 O O . GLN A 1 462 ? -16.799 18.566 17.892 1.00 97.38 462 GLN A O 1
ATOM 3641 N N . THR A 1 463 ? -17.378 20.729 18.017 1.00 97.62 463 THR A N 1
ATOM 3642 C CA . THR A 1 463 ? -18.822 20.478 17.923 1.00 97.62 463 THR A CA 1
ATOM 3643 C C . THR A 1 463 ? -19.276 20.706 16.490 1.00 97.62 463 THR A C 1
ATOM 3645 O O . THR A 1 463 ? -19.219 21.828 15.988 1.00 97.62 463 THR A O 1
ATOM 3648 N N . VAL A 1 464 ? -19.752 19.645 15.844 1.00 97.25 464 VAL A N 1
ATOM 3649 C CA . VAL A 1 464 ? -20.247 19.673 14.466 1.00 97.25 464 VAL A CA 1
ATOM 3650 C C . VAL A 1 464 ? -21.763 19.568 14.480 1.00 97.25 464 VAL A C 1
ATOM 3652 O O . VAL A 1 464 ? -22.320 18.659 15.095 1.00 97.25 464 VAL A O 1
ATOM 3655 N N . SER A 1 465 ? -22.438 20.483 13.788 1.00 96.88 465 SER A N 1
ATOM 3656 C CA . SER A 1 465 ? -23.891 20.426 13.602 1.00 96.88 465 SER A CA 1
ATOM 3657 C C . SER A 1 465 ? -24.238 19.858 12.229 1.00 96.88 465 SER A C 1
ATOM 3659 O O . SER A 1 465 ? -23.595 20.190 11.231 1.00 96.88 465 SER A O 1
ATOM 3661 N N . TYR A 1 466 ? -25.269 19.018 12.188 1.00 94.50 466 TYR A N 1
ATOM 3662 C CA . TYR A 1 466 ? -25.815 18.374 10.994 1.00 94.50 466 TYR A CA 1
ATOM 3663 C C . TYR A 1 466 ? -27.355 18.443 11.021 1.00 94.50 466 TYR A C 1
ATOM 3665 O O . TYR A 1 466 ? -27.944 18.698 12.075 1.00 94.50 466 TYR A O 1
ATOM 3673 N N . PRO A 1 467 ? -28.055 18.240 9.891 1.00 90.06 467 PRO A N 1
ATOM 3674 C CA . PRO A 1 467 ? -29.511 18.162 9.883 1.00 90.06 467 PRO A CA 1
ATOM 3675 C C . PRO A 1 467 ? -29.983 17.036 10.813 1.00 90.06 467 PRO A C 1
ATOM 3677 O O . PRO A 1 467 ? -29.763 15.865 10.525 1.00 90.06 467 PRO A O 1
ATOM 3680 N N . GLY A 1 468 ? -30.598 17.397 11.940 1.00 86.38 468 GLY A N 1
ATOM 3681 C CA . GLY A 1 468 ? -31.054 16.446 12.960 1.00 86.38 468 GLY A CA 1
ATOM 3682 C C . GLY A 1 468 ? -30.323 16.529 14.303 1.00 86.38 468 GLY A C 1
ATOM 3683 O O . GLY A 1 468 ? -30.820 15.962 15.272 1.00 86.38 468 GLY A O 1
ATOM 3684 N N . GLY A 1 469 ? -29.212 17.270 14.419 1.00 93.62 469 GLY A N 1
ATOM 3685 C CA . GLY A 1 469 ? -28.559 17.463 15.715 1.00 93.62 469 GLY A CA 1
ATOM 3686 C C . GLY A 1 469 ? -27.155 18.060 15.665 1.00 93.62 469 GLY A C 1
ATOM 3687 O O . GLY A 1 469 ? -26.722 18.665 14.686 1.00 93.62 469 GLY A O 1
ATOM 3688 N N . SER A 1 470 ? -26.432 17.884 16.764 1.00 96.19 470 SER A N 1
ATOM 3689 C CA . SER A 1 470 ? -25.024 18.252 16.890 1.00 96.19 470 SER A CA 1
ATOM 3690 C C . SER A 1 470 ? -24.273 17.167 17.639 1.00 96.19 470 SER A C 1
ATOM 3692 O O . SER A 1 470 ? -24.845 16.506 18.507 1.00 96.19 470 SER A O 1
ATOM 3694 N N . ILE A 1 471 ? -22.991 17.007 17.338 1.00 97.44 471 ILE A N 1
ATOM 3695 C CA . ILE A 1 471 ? -22.133 16.040 18.009 1.00 97.44 471 ILE A CA 1
ATOM 3696 C C . ILE A 1 471 ? -20.759 16.630 18.290 1.00 97.44 471 ILE A C 1
ATOM 3698 O O . ILE A 1 471 ? -20.182 17.321 17.452 1.00 97.44 471 ILE A O 1
ATOM 3702 N N . GLU A 1 472 ? -20.245 16.364 19.486 1.00 97.75 472 GLU A N 1
ATOM 3703 C CA . GLU A 1 472 ? -18.866 16.679 19.835 1.00 97.75 472 GLU A CA 1
ATOM 3704 C C . GLU A 1 472 ? -17.953 15.534 19.389 1.00 97.75 472 GLU A C 1
ATOM 3706 O O . GLU A 1 472 ? -18.180 14.370 19.723 1.00 97.75 472 GLU A O 1
ATOM 3711 N N . VAL A 1 473 ? -16.904 15.874 18.646 1.00 97.75 473 VAL A N 1
ATOM 3712 C CA . VAL A 1 473 ? -15.821 14.968 18.270 1.00 97.75 473 VAL A CA 1
ATOM 3713 C C . VAL A 1 473 ? -14.592 15.359 19.079 1.00 97.75 473 VAL A C 1
ATOM 3715 O O . VAL A 1 473 ? -14.081 16.479 18.964 1.00 97.75 473 VAL A O 1
ATOM 3718 N N . LYS A 1 474 ? -14.123 14.439 19.922 1.00 97.81 474 LYS A N 1
ATOM 3719 C CA . LYS A 1 474 ? -12.952 14.644 20.784 1.00 97.81 474 LYS A CA 1
ATOM 3720 C C . LYS A 1 474 ? -11.681 14.896 19.954 1.00 97.81 474 LYS A C 1
ATOM 3722 O O . LYS A 1 474 ? -11.664 14.557 18.773 1.00 97.81 474 LYS A O 1
ATOM 3727 N N . PRO A 1 475 ? -10.636 15.510 20.541 1.00 96.31 475 PRO A N 1
ATOM 3728 C CA . PRO A 1 475 ? -9.332 15.615 19.891 1.00 96.31 475 PRO A CA 1
ATOM 3729 C C . PRO A 1 475 ? -8.811 14.245 19.458 1.00 96.31 475 PRO A C 1
ATOM 3731 O O . PRO A 1 475 ? -8.924 13.293 20.231 1.00 96.31 475 PRO A O 1
ATOM 3734 N N . GLU A 1 476 ? -8.197 14.173 18.277 1.00 94.88 476 GLU A N 1
ATOM 3735 C CA . GLU A 1 476 ? -7.548 12.957 17.755 1.00 94.88 476 GLU A CA 1
ATOM 3736 C C . GLU A 1 476 ? -8.479 11.733 17.771 1.00 94.88 476 GLU A C 1
ATOM 3738 O O . GLU A 1 476 ? -8.116 10.616 18.162 1.00 94.88 476 GLU A O 1
ATOM 3743 N N . ASP A 1 477 ? -9.733 11.963 17.397 1.00 96.94 477 ASP A N 1
ATOM 3744 C CA . ASP A 1 477 ? -10.793 10.975 17.498 1.00 96.94 477 ASP A CA 1
ATOM 3745 C C . ASP A 1 477 ? -11.744 11.029 16.308 1.00 96.94 477 ASP A C 1
ATOM 3747 O O . ASP A 1 477 ? -11.726 11.952 15.489 1.00 96.94 477 ASP A O 1
ATOM 3751 N N . PHE A 1 478 ? -12.604 10.023 16.223 1.00 98.00 478 PHE A N 1
ATOM 3752 C CA . PHE A 1 478 ? -13.657 9.963 15.224 1.00 98.00 478 PHE A CA 1
ATOM 3753 C C . PHE A 1 478 ? -14.998 9.613 15.858 1.00 98.00 478 PHE A C 1
ATOM 3755 O O . PHE A 1 478 ? -15.071 9.027 16.938 1.00 98.00 478 PHE A O 1
ATOM 3762 N N . VAL A 1 479 ? -16.081 9.939 15.154 1.00 97.88 479 VAL A N 1
ATOM 3763 C CA . VAL A 1 479 ? -17.429 9.499 15.521 1.00 97.88 479 VAL A CA 1
ATOM 3764 C C . VAL A 1 479 ? -18.187 9.017 14.288 1.00 97.88 479 VAL A C 1
ATOM 3766 O O . VAL A 1 479 ? -18.075 9.592 13.209 1.00 97.88 479 VAL A O 1
ATOM 3769 N N . GLN A 1 480 ? -18.971 7.954 14.463 1.00 98.00 480 GLN A N 1
ATOM 3770 C CA . GLN A 1 480 ? -19.836 7.360 13.446 1.00 98.00 480 GLN A CA 1
ATOM 3771 C C . GLN A 1 480 ? -21.296 7.470 13.900 1.00 98.00 480 GLN A C 1
ATOM 3773 O O . GLN A 1 480 ? -21.677 6.853 14.900 1.00 98.00 480 GLN A O 1
ATOM 3778 N N . VAL A 1 481 ? -22.099 8.241 13.167 1.00 96.31 481 VAL A N 1
ATOM 3779 C CA . VAL A 1 481 ? -23.513 8.511 13.458 1.00 96.31 481 VAL A CA 1
ATOM 3780 C C . VAL A 1 481 ? -24.368 7.985 12.318 1.00 96.31 481 VAL A C 1
ATOM 3782 O O . VAL A 1 481 ? -24.229 8.425 11.179 1.00 96.31 481 VAL A O 1
ATOM 3785 N N . GLU A 1 482 ? -25.252 7.047 12.627 1.00 95.69 482 GLU A N 1
ATOM 3786 C CA . GLU A 1 482 ? -26.312 6.657 11.704 1.00 95.69 482 GLU A CA 1
ATOM 3787 C C . GLU A 1 482 ? -27.464 7.665 11.806 1.00 95.69 482 GLU A C 1
ATOM 3789 O O . GLU A 1 482 ? -27.859 8.016 12.921 1.00 95.69 482 GLU A O 1
ATOM 3794 N N . LEU A 1 483 ? -27.930 8.168 10.659 1.00 93.75 483 LEU A N 1
ATOM 3795 C CA . LEU A 1 483 ? -28.884 9.279 10.543 1.00 93.75 483 LEU A CA 1
ATOM 3796 C C . LEU A 1 483 ? -30.312 8.824 10.248 1.00 93.75 483 LEU A C 1
ATOM 3798 O O . LEU A 1 483 ? -30.467 7.863 9.456 1.00 93.75 483 LEU A O 1
#